Protein 5ZOO (pdb70)

GO terms:
  GO:0005634 nucleus (C, IDA)
  GO:0000122 negative regulation of transcription by RNA polymerase II (P, IDA)
  GO:0016604 nuclear body (C, IDA)
  GO:0008047 enzyme activator activity (F, IDA)
  GO:0016363 nuclear matrix (C, IDA)
  GO:0005634 nucleus (C, EXP)
  GO:0003714 transcription corepressor activity (F, IMP)
  GO:0045892 negative regulation of DNA-templated transcription (P, IMP)
  GO:0060766 negative regulation of androgen receptor signaling pathway (P, IMP)
  GO:0005515 protein binding (F, IPI)
  GO:0003714 transcription corepressor activity (F, TAS)
  GO:0005654 nucleoplasm (C, TAS)
  GO:0060633 negative regulation of transcription initiation by RNA polymerase II (P, TAS)
  GO:0000785 chromatin (C, IDA)
  GO:0003714 transcription corepressor activity (F, IDA)
  GO:0017053 transcription repressor complex (C, IDA)
  GO:0005634 nucleus (C, IC)
  GO:0010565 regulation of ketone metabolic process (P, IMP)
  GO:1902894 negative regulation of miRNA transcription (P, IMP)
  GO:0000122 negative regulation of transcription by RNA polymerase II (P, IMP)

Sequence (401 aa):
FTTGLVYDTLMLKHQCTCGSSSSHPEHAGRIQSIWSRLQETGLRGKCECIRGRKATLEELQTVHSEAHTLLYGTNPLSVFVRLPCGGVGVDSDTIWNEVHSAGAARLAVGCVVELVFKVATGELKNGFAVVRPPGHHAEESTPMGFCYFNSVAVAAKLLQQRLSVSKILIVDWDVHHGNGTQQAFYSDPSVLYMSLHRYDDGNFFPGSGAPDEVGTGPGVGFNVNMAFTGGLDPPMGDAEYLAAFRTVVMPIASEFAPDVVLVSSGFDAVEGHPTPLGGYNLSARCFGYLTKQLMGLAGGRIVLALEGGYDLTAICDASEACVSSALLGNELDPLPEKVLQQRPNANAVRSMEKVMEIHSKYWRCLQRTTSTAGRSLIEAQTCENEEAHIRGSITQGIPRSY

InterPro domains:
  IPR001005 SANT/Myb domain [PF00249] (431-471)
  IPR001005 SANT/Myb domain [PF00249] (614-657)
  IPR001005 SANT/Myb domain [PS50090] (613-657)
  IPR001005 SANT/Myb domain [SM00717] (428-476)
  IPR001005 SANT/Myb domain [SM00717] (611-659)
  IPR001005 SANT/Myb domain [cd00167] (614-657)
  IPR009057 Homedomain-like superfamily [SSF46689] (415-479)
  IPR009057 Homedomain-like superfamily [SSF46689] (612-662)
  IPR017884 SANT domain [PS51293] (427-478)
  IPR017884 SANT domain [PS51293] (610-661)
  IPR017930 Myb domain [PS51294] (614-661)
  IPR031557 N-CoR, GPS2-interacting domain [PF15784] (142-229)
  IPR051571 Nuclear receptor corepressor [PTHR13992] (5-818)

Organism: Homo sapiens (NCBI:txid9606)

Secondary structure (DSSP, 8-state):
--EEETTTTEEEE-/--EEEE--GGGGG---SS--GGG-SS-THHHHHHHHHHHHTTHHHHSEEE---PPPHHHHTTTS-HHHHHHHH-------EE-TTSSEESSSS-B--TTTHHHHHHHHHHHHHHHHHHHHTTS-SEEEE--SS--TT-BTTB-BTTBSS-HHHHHHHHHHHHH----EEEEE-SSS--HHHHHHHTT-TTEEEEEEEE-GGGTSTT----TT---SGGGTT-EEEEEE-S-SSSPPBHHHHHHHIIIIIHHHHHHH--SEEEEEE--TTBTTS-GGG---BB-HHHHHHHHHHHTTSGGG-EEEEE-----HHHHHHHHHHHHHHHTTPPPPPPPHHHHHPPPPHHHHHHHHHHHHHHTTT-GGGS-SS--TT--HHHHHHHHHHH-

Radius of gyration: 19.67 Å; Cα contacts (8 Å, |Δi|>4): 969; chains: 2; bounding box: 47×44×66 Å

B-factor: mean 32.63, std 17.46, range [14.96, 140.84]

Structure (mmCIF, N/CA/C/O backbone):
data_5ZOO
#
_entry.id   5ZOO
#
_cell.length_a   131.424
_cell.length_b   131.424
_cell.length_c   67.770
_cell.angle_alpha   90.00
_cell.angle_beta   90.00
_cell.angle_gamma   120.00
#
_symmetry.space_group_name_H-M   'P 31 2 1'
#
loop_
_entity.id
_entity.type
_entity.pdbx_description
1 polymer 'Histone deacetylase 4'
2 polymer 'SMRT corepressor SP1 fragment'
3 non-polymer 'POTASSIUM ION'
4 non-polymer 'ZINC ION'
5 water water
#
loop_
_atom_site.group_PDB
_atom_site.id
_atom_site.type_symbol
_atom_site.label_atom_id
_atom_site.label_alt_id
_atom_site.label_comp_id
_atom_site.label_asym_id
_atom_site.label_entity_id
_atom_site.label_seq_id
_atom_site.pdbx_PDB_ins_code
_atom_site.Cartn_x
_atom_site.Cartn_y
_atom_site.Cartn_z
_atom_site.occupancy
_atom_site.B_iso_or_equiv
_atom_site.auth_seq_id
_atom_site.auth_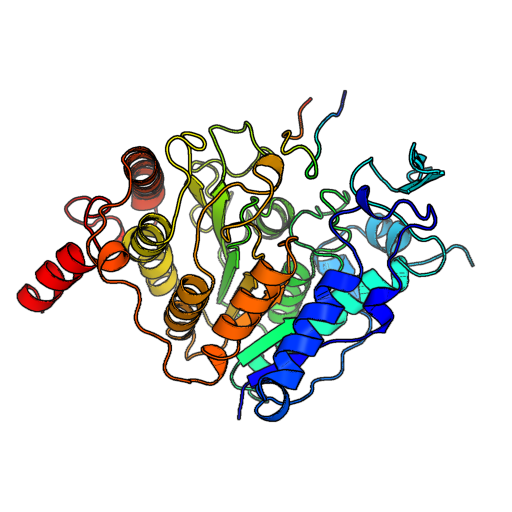comp_id
_atom_site.auth_asym_id
_atom_site.auth_atom_id
_atom_site.pdbx_PDB_model_num
ATOM 1 N N . PHE A 1 2 ? 71.476 -38.413 6.544 1.00 45.88 652 PHE G N 1
ATOM 2 C CA . PHE A 1 2 ? 70.291 -37.717 7.040 1.00 49.17 652 PHE G CA 1
ATOM 3 C C . PHE A 1 2 ? 70.575 -36.234 7.237 1.00 41.70 652 PHE G C 1
ATOM 4 O O . PHE A 1 2 ? 70.812 -35.755 8.349 1.00 43.54 652 PHE G O 1
ATOM 12 N N . THR A 1 3 ? 70.537 -35.505 6.135 1.00 28.99 653 THR G N 1
ATOM 13 C CA . THR A 1 3 ? 71.010 -34.138 6.148 1.00 30.93 653 THR G CA 1
ATOM 14 C C . THR A 1 3 ? 70.005 -33.247 5.449 1.00 23.92 653 THR G C 1
ATOM 15 O O . THR A 1 3 ? 68.864 -33.649 5.184 1.00 19.81 653 THR G O 1
ATOM 19 N N . THR A 1 4 ? 70.439 -32.033 5.156 1.00 19.22 654 THR G N 1
ATOM 20 C CA . THR A 1 4 ? 69.618 -31.045 4.491 1.00 16.21 654 THR G CA 1
ATOM 21 C C . THR A 1 4 ? 69.667 -31.276 2.984 1.00 18.60 654 THR G C 1
ATOM 22 O O . THR A 1 4 ? 70.737 -31.514 2.419 1.00 22.08 654 THR G O 1
ATOM 26 N N . GLY A 1 5 ? 68.509 -31.212 2.339 1.00 17.04 655 GLY G N 1
ATOM 27 C CA . GLY A 1 5 ? 68.427 -31.328 0.895 1.00 16.85 655 GLY G CA 1
ATOM 28 C C . GLY A 1 5 ? 68.209 -29.967 0.260 1.00 18.18 655 GLY G C 1
ATOM 29 O O . GLY A 1 5 ? 67.626 -29.074 0.864 1.00 19.23 655 GLY G O 1
ATOM 30 N N . LEU A 1 6 ? 68.705 -29.811 -0.964 1.00 17.42 656 LEU G N 1
ATOM 31 C CA . LEU A 1 6 ? 68.464 -28.623 -1.767 1.00 17.79 656 LEU G CA 1
ATOM 32 C C . LEU A 1 6 ? 67.932 -29.069 -3.117 1.00 17.21 656 LEU G C 1
ATOM 33 O O . LEU A 1 6 ? 68.448 -30.024 -3.703 1.00 19.36 656 LEU G O 1
ATOM 38 N N . VAL A 1 7 ? 66.916 -28.378 -3.617 1.00 19.32 657 VAL G N 1
ATOM 39 C CA . VAL A 1 7 ? 66.431 -28.625 -4.968 1.00 18.29 657 VAL G CA 1
ATOM 40 C C . VAL A 1 7 ? 66.487 -27.311 -5.736 1.00 19.36 657 VAL G C 1
ATOM 41 O O . VAL A 1 7 ? 66.256 -26.234 -5.175 1.00 19.85 657 VAL G O 1
ATOM 45 N N . TYR A 1 8 ? 66.857 -27.409 -7.009 1.00 18.96 658 TYR G N 1
ATOM 46 C CA . TYR A 1 8 ? 67.103 -26.287 -7.902 1.00 19.78 658 TYR G CA 1
ATOM 47 C C . TYR A 1 8 ? 67.152 -26.854 -9.312 1.00 18.78 658 TYR G C 1
ATOM 48 O O . TYR A 1 8 ? 67.508 -28.019 -9.502 1.00 22.30 658 TYR G O 1
ATOM 57 N N . ASP A 1 9 ? 66.790 -26.035 -10.296 1.00 18.92 659 ASP G N 1
ATOM 58 C CA . ASP A 1 9 ? 66.847 -26.495 -11.683 1.00 17.74 659 ASP G CA 1
ATOM 59 C C . ASP A 1 9 ? 66.956 -25.288 -12.601 1.00 19.30 659 ASP G C 1
ATOM 60 O O . ASP A 1 9 ? 66.134 -24.373 -12.515 1.00 20.69 659 ASP G O 1
ATOM 65 N N . THR A 1 10 ? 67.967 -25.278 -13.474 1.00 18.73 660 THR G N 1
ATOM 66 C CA . THR A 1 10 ? 68.145 -24.094 -14.308 1.00 23.79 660 THR G CA 1
ATOM 67 C C . THR A 1 10 ? 67.059 -23.947 -15.365 1.00 23.11 660 THR G C 1
ATOM 68 O O . THR A 1 10 ? 66.972 -22.882 -15.985 1.00 22.66 660 THR G O 1
ATOM 72 N N . LEU A 1 11 ? 66.226 -24.969 -15.585 1.00 19.51 661 LEU G N 1
ATOM 73 C CA . LEU A 1 11 ? 65.106 -24.775 -16.501 1.00 20.12 661 LEU G CA 1
ATOM 74 C C . LEU A 1 11 ? 64.091 -23.778 -15.947 1.00 22.95 661 LEU G C 1
ATOM 75 O O . LEU A 1 11 ? 63.304 -23.219 -16.718 1.00 21.70 661 LEU G O 1
ATOM 80 N N . MET A 1 12 ? 64.097 -23.533 -14.633 1.00 21.19 662 MET G N 1
ATOM 81 C CA . MET A 1 12 ? 63.262 -22.466 -14.087 1.00 19.01 662 MET G CA 1
ATOM 82 C C . MET A 1 12 ? 63.757 -21.081 -14.483 1.00 22.07 662 MET G C 1
ATOM 83 O O . MET A 1 12 ? 63.009 -20.105 -14.345 1.00 22.80 662 MET G O 1
ATOM 88 N N . LEU A 1 13 ? 64.991 -20.965 -14.982 1.00 18.99 663 LEU G N 1
ATOM 89 C CA . LEU A 1 13 ? 65.453 -19.673 -15.474 1.00 20.87 663 LEU G CA 1
ATOM 90 C C . LEU A 1 13 ? 64.749 -19.258 -16.760 1.00 25.14 663 LEU G C 1
ATOM 91 O O . LEU A 1 13 ? 64.794 -18.079 -17.121 1.00 26.92 663 LEU G O 1
ATOM 96 N N . LYS A 1 14 ? 64.109 -20.192 -17.464 1.00 24.66 664 LYS G N 1
ATOM 97 C CA . LYS A 1 14 ? 63.536 -19.871 -18.767 1.00 23.83 664 LYS G CA 1
ATOM 98 C C . LYS A 1 14 ? 62.173 -19.183 -18.677 1.00 25.61 664 LYS G C 1
ATOM 99 O O . LYS A 1 14 ? 61.698 -18.663 -19.693 1.00 25.09 664 LYS G O 1
ATOM 105 N N . HIS A 1 15 ? 61.540 -19.157 -17.502 1.00 27.83 665 HIS G N 1
ATOM 106 C CA . HIS A 1 15 ? 60.373 -18.304 -17.281 1.00 29.10 665 HIS G CA 1
ATOM 107 C C . HIS A 1 15 ? 60.838 -16.855 -17.287 1.00 26.07 665 HIS G C 1
ATOM 108 O O . HIS A 1 15 ? 61.295 -16.340 -16.263 1.00 25.07 665 HIS G O 1
ATOM 115 N N . GLN A 1 16 ? 60.759 -16.196 -18.438 1.00 27.63 666 GLN G N 1
ATOM 116 C CA . GLN A 1 16 ? 61.330 -14.864 -18.566 1.00 32.02 666 GLN G CA 1
ATOM 117 C C . GLN A 1 16 ? 60.590 -14.102 -19.651 1.00 27.64 666 GLN G C 1
ATOM 118 O O . GLN A 1 16 ? 60.243 -14.673 -20.689 1.00 27.81 666 GLN G O 1
ATOM 124 N N . CYS A 1 17 ? 60.355 -12.814 -19.409 1.00 23.30 667 CYS G N 1
ATOM 125 C CA . CYS A 1 17 ? 59.712 -11.994 -20.425 1.00 25.77 667 CYS G CA 1
ATOM 126 C C . CYS A 1 17 ? 60.628 -11.824 -21.630 1.00 29.00 667 CYS G C 1
ATOM 127 O O . CYS A 1 17 ? 61.856 -11.860 -21.522 1.00 35.57 667 CYS G O 1
ATOM 130 N N . THR A 1 18 ? 60.014 -11.650 -22.790 1.00 29.50 668 THR G N 1
ATOM 131 C CA . THR A 1 18 ? 60.747 -11.492 -24.038 1.00 32.05 668 THR G CA 1
ATOM 132 C C . THR A 1 18 ? 61.102 -10.046 -24.340 1.00 36.63 668 THR G C 1
ATOM 133 O O . THR A 1 18 ? 61.724 -9.782 -25.373 1.00 39.41 668 THR G O 1
ATOM 137 N N . CYS A 1 19 ? 60.736 -9.107 -23.461 1.00 29.54 669 CYS G N 1
ATOM 138 C CA . CYS A 1 19 ? 60.770 -7.694 -23.825 1.00 35.47 669 CYS G CA 1
ATOM 139 C C . CYS A 1 19 ? 62.180 -7.113 -23.845 1.00 41.63 669 CYS G C 1
ATOM 140 O O . CYS A 1 19 ? 62.425 -6.136 -24.560 1.00 45.63 669 CYS G O 1
ATOM 143 N N . GLY A 1 20 ? 63.105 -7.670 -23.068 1.00 46.07 670 GLY G N 1
ATOM 144 C CA . GLY A 1 20 ? 64.432 -7.093 -22.979 1.00 45.00 670 GLY G CA 1
ATOM 145 C C . GLY A 1 20 ? 64.535 -5.846 -22.132 1.00 52.15 670 GLY G C 1
ATOM 146 O O . GLY A 1 20 ? 65.512 -5.100 -22.265 1.00 56.66 670 GLY G O 1
ATOM 147 N N . SER A 1 21 ? 63.560 -5.591 -21.262 1.00 43.22 671 SER G N 1
ATOM 148 C CA . SER A 1 21 ? 63.545 -4.418 -20.385 1.00 40.08 671 SER G CA 1
ATOM 149 C C . SER A 1 21 ? 63.805 -4.909 -18.962 1.00 38.31 671 SER G C 1
ATOM 150 O O . SER A 1 21 ? 62.872 -5.157 -18.196 1.00 35.29 671 SER G O 1
ATOM 153 N N . SER A 1 22 ? 65.090 -5.026 -18.609 1.00 44.82 672 SER G N 1
ATOM 154 C CA . SER A 1 22 ? 65.477 -5.722 -17.381 1.00 50.88 672 SER G CA 1
ATOM 155 C C . SER A 1 22 ? 64.901 -5.057 -16.137 1.00 49.76 672 SER G C 1
ATOM 156 O O . SER A 1 22 ? 64.496 -5.743 -15.190 1.00 52.30 672 SER G O 1
ATOM 159 N N . SER A 1 23 ? 64.861 -3.725 -16.112 1.00 44.05 673 SER G N 1
ATOM 160 C CA . SER A 1 23 ? 64.408 -3.033 -14.912 1.00 40.82 673 SER G CA 1
ATOM 161 C C . SER A 1 23 ? 62.911 -3.177 -14.673 1.00 42.66 673 SER G C 1
ATOM 162 O O . SER A 1 23 ? 62.429 -2.748 -13.620 1.00 42.42 673 SER G O 1
ATOM 165 N N . SER A 1 24 ? 62.172 -3.778 -15.604 1.00 35.25 674 SER G N 1
ATOM 166 C CA . SER A 1 24 ? 60.717 -3.795 -15.524 1.00 35.82 674 SER G CA 1
ATOM 167 C C . SER A 1 24 ? 60.150 -4.995 -14.777 1.00 31.13 674 SER G C 1
ATOM 168 O O . SER A 1 24 ? 58.974 -4.962 -14.401 1.00 31.06 674 SER G O 1
ATOM 171 N N . HIS A 1 25 ? 60.934 -6.048 -14.557 1.00 25.44 675 HIS G N 1
ATOM 172 C CA . HIS A 1 25 ? 60.405 -7.304 -14.027 1.00 22.70 675 HIS G CA 1
ATOM 173 C C . HIS A 1 25 ? 61.214 -7.742 -12.817 1.00 27.05 675 HIS G C 1
ATOM 174 O O . HIS A 1 25 ? 62.269 -8.388 -12.974 1.00 27.23 675 HIS G O 1
ATOM 181 N N . PRO A 1 26 ? 60.760 -7.418 -11.604 1.00 23.57 676 PRO G N 1
ATOM 182 C CA . PRO A 1 26 ? 61.534 -7.770 -10.403 1.00 24.98 676 PRO G CA 1
ATOM 183 C C . PRO A 1 26 ? 61.680 -9.264 -10.188 1.00 25.15 676 PRO G C 1
ATOM 184 O O . PRO A 1 26 ? 62.693 -9.703 -9.627 1.00 26.08 676 PRO G O 1
ATOM 188 N N . GLU A 1 27 ? 60.689 -10.061 -10.593 1.00 22.34 677 GLU G N 1
ATOM 189 C CA . GLU A 1 27 ? 60.732 -11.511 -10.396 1.00 20.80 677 GLU G CA 1
ATOM 190 C C . GLU A 1 27 ? 61.438 -12.123 -11.605 1.00 24.29 677 GLU G C 1
ATOM 191 O O . GLU A 1 27 ? 60.818 -12.656 -12.528 1.00 25.96 677 GLU G O 1
ATOM 197 N N . HIS A 1 28 ? 62.765 -12.045 -11.595 1.00 21.39 678 HIS G N 1
ATOM 198 C CA . HIS A 1 28 ? 63.553 -12.417 -12.764 1.00 23.65 678 HIS G CA 1
ATOM 199 C C . HIS A 1 28 ? 64.467 -13.599 -12.453 1.00 24.72 678 HIS G C 1
ATOM 200 O O . HIS A 1 28 ? 64.680 -13.975 -11.294 1.00 22.78 678 HIS G O 1
ATOM 207 N N . ALA A 1 29 ? 65.014 -14.174 -13.531 1.00 21.57 679 ALA G N 1
ATOM 208 C CA . ALA A 1 29 ? 65.760 -15.429 -13.438 1.00 23.67 679 ALA G CA 1
ATOM 209 C C . ALA A 1 29 ? 66.970 -15.311 -12.522 1.00 23.04 679 ALA G C 1
ATOM 210 O O . ALA A 1 29 ? 67.323 -16.279 -11.839 1.00 23.96 679 ALA G O 1
ATOM 212 N N . GLY A 1 30 ? 67.621 -14.145 -12.501 1.00 23.00 680 GLY G N 1
ATOM 213 C CA . GLY A 1 30 ? 68.807 -13.966 -11.683 1.00 24.43 680 GLY G CA 1
ATOM 214 C C . GLY A 1 30 ? 68.572 -14.177 -10.202 1.00 25.54 680 GLY G C 1
ATOM 215 O O . GLY A 1 30 ? 69.537 -14.388 -9.458 1.00 23.81 680 GLY G O 1
ATOM 216 N N . ARG A 1 31 ? 67.311 -14.133 -9.757 1.00 23.19 681 ARG G N 1
ATOM 217 C CA . ARG A 1 31 ? 66.999 -14.375 -8.353 1.00 21.34 681 ARG G CA 1
ATOM 218 C C . ARG A 1 31 ? 67.485 -15.755 -7.912 1.00 25.17 681 ARG G C 1
ATOM 219 O O . ARG A 1 31 ? 68.239 -15.881 -6.943 1.00 23.40 681 ARG G O 1
ATOM 227 N N . ILE A 1 32 ? 67.055 -16.812 -8.604 1.00 20.39 682 ILE G N 1
ATOM 228 C CA . ILE A 1 32 ? 67.467 -18.133 -8.135 1.00 19.63 682 ILE G CA 1
ATOM 229 C C . ILE A 1 32 ? 68.882 -18.457 -8.582 1.00 21.30 682 ILE G C 1
ATOM 230 O O . ILE A 1 32 ? 69.577 -19.240 -7.923 1.00 21.51 682 ILE G O 1
ATOM 235 N N . GLN A 1 33 ? 69.334 -17.880 -9.696 1.00 21.01 683 GLN G N 1
ATOM 236 C CA . GLN A 1 33 ? 70.700 -18.123 -10.143 1.00 20.36 683 GLN G CA 1
ATOM 237 C C . GLN A 1 33 ? 71.708 -17.583 -9.134 1.00 22.67 683 GLN G C 1
ATOM 238 O O . GLN A 1 33 ? 72.708 -18.243 -8.828 1.00 22.54 683 GLN G O 1
ATOM 244 N N . SER A 1 34 ? 71.459 -16.383 -8.603 1.00 22.57 684 SER G N 1
ATOM 245 C CA . SER A 1 34 ? 72.386 -15.807 -7.631 1.00 24.30 684 SER G CA 1
ATOM 246 C C . SER A 1 34 ? 72.335 -16.551 -6.299 1.00 19.72 684 SER G C 1
ATOM 247 O O . SER A 1 34 ? 73.377 -16.759 -5.665 1.00 22.47 684 SER G O 1
ATOM 250 N N . ILE A 1 35 ? 71.140 -16.946 -5.848 1.00 17.57 685 ILE G N 1
ATOM 251 C CA . ILE A 1 35 ? 71.046 -17.741 -4.623 1.00 18.04 685 ILE G CA 1
ATOM 252 C C . ILE A 1 35 ? 71.837 -19.032 -4.775 1.00 23.75 685 ILE G C 1
ATOM 253 O O . ILE A 1 35 ? 72.607 -19.420 -3.888 1.00 20.27 685 ILE G O 1
ATOM 258 N N . TRP A 1 36 ? 71.662 -19.719 -5.907 1.00 18.71 686 TRP G N 1
ATOM 259 C CA . TRP A 1 36 ? 72.372 -20.979 -6.096 1.00 21.33 686 TRP G CA 1
ATOM 260 C C . TRP A 1 36 ? 73.878 -20.759 -6.071 1.00 22.36 686 TRP G C 1
ATOM 261 O O . TRP A 1 36 ? 74.612 -21.528 -5.436 1.00 21.80 686 TRP G O 1
ATOM 272 N N . SER A 1 37 ? 74.353 -19.693 -6.726 1.00 21.60 687 SER G N 1
ATOM 273 C CA . SER A 1 37 ? 75.779 -19.377 -6.708 1.00 22.23 687 SER G CA 1
ATOM 274 C C . SER A 1 37 ? 76.274 -19.080 -5.297 1.00 22.70 687 SER G C 1
ATOM 275 O O . SER A 1 37 ? 77.400 -19.450 -4.938 1.00 21.33 687 SER G O 1
ATOM 278 N N . ARG A 1 38 ? 75.469 -18.381 -4.494 1.00 23.63 688 ARG G N 1
ATOM 279 C CA . ARG A 1 38 ? 75.879 -18.102 -3.119 1.00 23.44 688 ARG G CA 1
ATOM 280 C C . ARG A 1 38 ? 76.008 -19.393 -2.318 1.00 22.50 688 ARG G C 1
ATOM 281 O O . ARG A 1 38 ? 76.994 -19.594 -1.600 1.00 22.39 688 ARG G O 1
ATOM 289 N N . LEU A 1 39 ? 75.021 -20.284 -2.435 1.00 18.40 689 LEU G N 1
ATOM 290 C CA . LEU A 1 39 ? 75.091 -21.555 -1.720 1.00 22.40 689 LEU G CA 1
ATOM 291 C C . LEU A 1 39 ? 76.303 -22.364 -2.159 1.00 23.77 689 LEU G C 1
ATOM 292 O O . LEU A 1 39 ? 76.936 -23.044 -1.342 1.00 19.36 689 LEU G O 1
ATOM 297 N N . GLN A 1 40 ? 76.652 -22.289 -3.443 1.00 22.37 690 GLN G N 1
ATOM 298 C CA . GLN A 1 40 ? 77.806 -23.030 -3.946 1.00 21.84 690 GLN G CA 1
ATOM 299 C C . GLN A 1 40 ? 79.114 -22.450 -3.419 1.00 23.61 690 GLN G C 1
ATOM 300 O O . GLN A 1 40 ? 79.956 -23.179 -2.881 1.00 23.33 690 GLN G O 1
ATOM 306 N N . GLU A 1 41 ? 79.306 -21.139 -3.569 1.00 23.71 691 GLU G N 1
ATOM 307 C CA . GLU A 1 41 ? 80.599 -20.549 -3.245 1.00 27.14 691 GLU G CA 1
ATOM 308 C C . GLU A 1 41 ? 80.866 -20.504 -1.743 1.00 28.00 691 GLU G C 1
ATOM 309 O O . GLU A 1 41 ? 82.035 -20.484 -1.343 1.00 26.43 691 GLU G O 1
ATOM 315 N N . THR A 1 42 ? 79.823 -20.494 -0.909 1.00 26.50 692 THR G N 1
ATOM 316 C CA . THR A 1 42 ? 80.004 -20.545 0.539 1.00 27.14 692 THR G CA 1
ATOM 317 C C . THR A 1 42 ? 80.302 -21.946 1.055 1.00 30.32 692 THR G C 1
ATOM 318 O O . THR A 1 42 ? 80.577 -22.102 2.251 1.00 26.64 692 THR G O 1
ATOM 322 N N . GLY A 1 43 ? 80.240 -22.964 0.198 1.00 25.09 693 GLY G N 1
ATOM 323 C CA . GLY A 1 43 ? 80.399 -24.335 0.634 1.00 22.75 693 GLY G CA 1
ATOM 324 C C . GLY A 1 43 ? 79.146 -24.983 1.183 1.00 22.19 693 GLY G C 1
ATOM 325 O O . GLY A 1 43 ? 79.180 -26.178 1.509 1.00 22.83 693 GLY G O 1
ATOM 326 N N . LEU A 1 44 ? 78.034 -24.246 1.284 1.00 20.42 694 LEU G N 1
ATOM 327 C CA . LEU A 1 44 ? 76.819 -24.825 1.852 1.00 18.79 694 LEU G CA 1
ATOM 328 C C . LEU A 1 44 ? 76.229 -25.905 0.950 1.00 24.04 694 LEU G C 1
ATOM 329 O O . LEU A 1 44 ? 75.717 -26.917 1.446 1.00 20.36 694 LEU G O 1
ATOM 334 N N . ARG A 1 45 ? 76.275 -25.707 -0.373 1.00 22.26 695 ARG G N 1
ATOM 335 C CA . ARG A 1 45 ? 75.743 -26.724 -1.280 1.00 21.71 695 ARG G CA 1
ATOM 336 C C . ARG A 1 45 ? 76.444 -28.059 -1.057 1.00 20.41 695 ARG G C 1
ATOM 337 O O . ARG A 1 45 ? 75.798 -29.113 -1.033 1.00 22.55 695 ARG G O 1
ATOM 345 N N . GLY A 1 46 ? 77.767 -28.028 -0.885 1.00 19.31 696 GLY G N 1
ATOM 346 C CA . GLY A 1 46 ? 78.530 -29.248 -0.683 1.00 22.53 696 GLY G CA 1
ATOM 347 C C . GLY A 1 46 ? 78.197 -29.972 0.608 1.00 26.98 696 GLY G C 1
ATOM 348 O O . GLY A 1 46 ? 78.485 -31.166 0.732 1.00 27.60 696 GLY G O 1
ATOM 349 N N . LYS A 1 47 ? 77.591 -29.280 1.570 1.00 22.66 697 LYS G N 1
ATOM 350 C CA . LYS A 1 47 ? 77.163 -29.912 2.812 1.00 25.13 697 LYS G CA 1
ATOM 351 C C . LYS A 1 47 ? 75.776 -30.524 2.710 1.00 27.05 697 LYS G C 1
ATOM 352 O O . LYS A 1 47 ? 75.372 -31.267 3.613 1.00 22.83 697 LYS G O 1
ATOM 358 N N . CYS A 1 48 ? 75.050 -30.240 1.633 1.00 23.93 698 CYS G N 1
ATOM 359 C CA . CYS A 1 48 ? 73.668 -30.651 1.456 1.00 23.03 698 CYS G CA 1
ATOM 360 C C . CYS A 1 48 ? 73.560 -31.769 0.430 1.00 23.63 698 CYS G C 1
ATOM 361 O O . CYS A 1 48 ? 74.464 -31.994 -0.377 1.00 26.48 698 CYS G O 1
ATOM 364 N N . GLU A 1 49 ? 72.418 -32.447 0.459 1.00 19.52 699 GLU G N 1
ATOM 365 C CA . GLU A 1 49 ? 72.079 -33.411 -0.575 1.00 20.71 699 GLU G CA 1
ATOM 366 C C . GLU A 1 49 ? 71.484 -32.693 -1.784 1.00 22.94 699 GLU G C 1
ATOM 367 O O . GLU A 1 49 ? 70.645 -31.798 -1.647 1.00 25.86 699 GLU G O 1
ATOM 373 N N . CYS A 1 50 ? 71.940 -33.086 -2.969 1.00 20.48 700 CYS G N 1
ATOM 374 C CA . CYS A 1 50 ? 71.470 -32.530 -4.236 1.00 21.54 700 CYS G CA 1
ATOM 375 C C . CYS A 1 50 ? 70.220 -33.297 -4.673 1.00 23.72 700 CYS G C 1
ATOM 376 O O . CYS A 1 50 ? 70.301 -34.478 -5.026 1.00 25.45 700 CYS G O 1
ATOM 379 N N . ILE A 1 51 ? 69.063 -32.636 -4.638 1.00 24.76 701 ILE G N 1
ATOM 380 C CA . ILE A 1 51 ? 67.777 -33.267 -4.943 1.00 22.16 701 ILE G CA 1
ATOM 381 C C . ILE A 1 51 ? 67.336 -32.835 -6.337 1.00 19.60 701 ILE G C 1
ATOM 382 O O . ILE A 1 51 ? 67.288 -31.636 -6.637 1.00 23.95 701 ILE G O 1
ATOM 387 N N . ARG A 1 52 ? 67.011 -33.799 -7.191 1.00 22.40 702 ARG G N 1
ATOM 388 C CA . ARG A 1 52 ? 66.579 -33.483 -8.550 1.00 20.98 702 ARG G CA 1
ATOM 389 C C . ARG A 1 52 ? 65.073 -33.249 -8.576 1.00 20.79 702 ARG G C 1
ATOM 390 O O . ARG A 1 52 ? 64.303 -34.044 -8.027 1.00 24.16 702 ARG G O 1
ATOM 398 N N . GLY A 1 53 ? 64.658 -32.157 -9.213 1.00 24.77 703 GLY G N 1
ATOM 399 C CA . GLY A 1 53 ? 63.253 -31.840 -9.350 1.00 26.45 703 GLY G CA 1
ATOM 400 C C . GLY A 1 53 ? 62.612 -32.530 -10.542 1.00 26.38 703 GLY G C 1
ATOM 401 O O . GLY A 1 53 ? 63.202 -33.374 -11.215 1.00 26.22 703 GLY G O 1
ATOM 402 N N . ARG A 1 54 ? 61.357 -32.165 -10.781 1.00 21.03 704 ARG G N 1
ATOM 403 C CA . ARG A 1 54 ? 60.563 -32.699 -11.882 1.00 25.94 704 ARG G CA 1
ATOM 404 C C . ARG A 1 54 ? 59.370 -31.777 -12.060 1.00 23.79 704 ARG G C 1
ATOM 405 O O . ARG A 1 54 ? 59.076 -30.947 -11.202 1.00 22.56 704 ARG G O 1
ATOM 413 N N . LYS A 1 55 ? 58.679 -31.933 -13.183 1.00 21.10 705 LYS G N 1
ATOM 414 C CA . LYS A 1 55 ? 57.448 -31.189 -13.396 1.00 22.07 705 LYS G CA 1
ATOM 415 C C . LYS A 1 55 ? 56.308 -31.840 -12.633 1.00 24.77 705 LYS G C 1
ATOM 416 O O . LYS A 1 55 ? 56.173 -33.066 -12.620 1.00 23.93 705 LYS G O 1
ATOM 422 N N . ALA A 1 56 ? 55.491 -31.013 -11.989 1.00 21.18 706 ALA G N 1
ATOM 423 C CA . ALA A 1 56 ? 54.243 -31.505 -11.420 1.00 25.21 706 ALA G CA 1
ATOM 424 C C . ALA A 1 56 ? 53.301 -31.971 -12.527 1.00 25.92 706 ALA G C 1
ATOM 425 O O . ALA A 1 56 ? 53.274 -31.412 -13.628 1.00 25.71 706 ALA G O 1
ATOM 427 N N . THR A 1 57 ? 52.526 -33.012 -12.233 1.00 21.40 707 THR G N 1
ATOM 428 C CA . THR A 1 57 ? 51.495 -33.440 -13.164 1.00 22.89 707 THR G CA 1
ATOM 429 C C . THR A 1 57 ? 50.287 -32.514 -13.076 1.00 22.25 707 THR G C 1
ATOM 430 O O . THR A 1 57 ? 50.103 -31.779 -12.101 1.00 23.85 707 THR G O 1
ATOM 434 N N . LEU A 1 58 ? 49.446 -32.566 -14.112 1.00 22.82 708 LEU G N 1
ATOM 435 C CA . LEU A 1 58 ? 48.208 -31.792 -14.086 1.00 24.43 708 LEU G CA 1
ATOM 436 C C . LEU A 1 58 ? 47.309 -32.233 -12.934 1.00 26.90 708 LEU G C 1
ATOM 437 O O . LEU A 1 58 ? 46.646 -31.403 -12.300 1.00 28.49 708 LEU G O 1
ATOM 442 N N . GLU A 1 59 ? 47.287 -33.535 -12.638 1.00 24.16 709 GLU G N 1
ATOM 443 C CA . GLU A 1 59 ? 46.479 -34.030 -11.529 1.00 27.72 709 GLU G CA 1
ATOM 444 C C . GLU A 1 59 ? 46.988 -33.500 -10.193 1.00 24.94 709 GLU G C 1
ATOM 445 O O . GLU A 1 59 ? 46.193 -33.191 -9.298 1.00 24.91 709 GLU G O 1
ATOM 451 N N . GLU A 1 60 ? 48.313 -33.400 -10.032 1.00 23.39 710 GLU G N 1
ATOM 452 C CA . GLU A 1 60 ? 48.857 -32.841 -8.796 1.00 23.23 710 GLU G CA 1
ATOM 453 C C . GLU A 1 60 ? 48.472 -31.374 -8.647 1.00 26.04 710 GLU G C 1
ATOM 454 O O . GLU A 1 60 ? 48.117 -30.924 -7.549 1.00 21.48 710 GLU G O 1
ATOM 460 N N . LEU A 1 61 ? 48.530 -30.614 -9.745 1.00 23.94 711 LEU G N 1
ATOM 461 C CA . LEU A 1 61 ? 48.142 -29.208 -9.700 1.00 22.63 711 LEU G CA 1
ATOM 462 C C . LEU A 1 61 ? 46.666 -29.046 -9.358 1.00 24.94 711 LEU G C 1
ATOM 463 O O . LEU A 1 61 ? 46.279 -28.064 -8.709 1.00 23.45 711 LEU G O 1
ATOM 468 N N . GLN A 1 62 ? 45.833 -29.996 -9.775 1.00 22.04 712 GLN G N 1
ATOM 469 C CA . GLN A 1 62 ? 44.396 -29.907 -9.556 1.00 23.67 712 GLN G CA 1
ATOM 470 C C . GLN A 1 62 ? 43.990 -30.230 -8.122 1.00 24.51 712 GLN G C 1
ATOM 471 O O . GLN A 1 62 ? 42.797 -30.152 -7.806 1.00 26.46 712 GLN G O 1
ATOM 477 N N . THR A 1 63 ? 44.938 -30.574 -7.242 1.00 23.53 713 THR G N 1
ATOM 478 C CA . THR A 1 63 ? 44.599 -30.617 -5.824 1.00 26.91 713 THR G CA 1
ATOM 479 C C . THR A 1 63 ? 44.304 -29.225 -5.278 1.00 26.61 713 THR G C 1
ATOM 480 O O . THR A 1 63 ? 43.617 -29.104 -4.259 1.00 25.46 713 THR G O 1
ATOM 484 N N . VAL A 1 64 ? 44.795 -28.175 -5.941 1.00 23.08 714 VAL G N 1
ATOM 485 C CA . VAL A 1 64 ? 44.599 -26.800 -5.503 1.00 25.22 714 VAL G CA 1
ATOM 486 C C . VAL A 1 64 ? 43.834 -25.976 -6.533 1.00 27.83 714 VAL G C 1
ATOM 487 O O . VAL A 1 64 ? 42.974 -25.165 -6.170 1.00 25.11 714 VAL G O 1
ATOM 491 N N . HIS A 1 65 ? 44.129 -26.160 -7.817 1.00 22.92 715 HIS G N 1
ATOM 492 C CA . HIS A 1 65 ? 43.620 -25.295 -8.867 1.00 22.62 715 HIS G CA 1
ATOM 493 C C . HIS A 1 65 ? 42.581 -26.007 -9.726 1.00 30.41 715 HIS G C 1
ATOM 494 O O . HIS A 1 65 ? 42.534 -27.238 -9.800 1.00 27.48 715 HIS G O 1
ATOM 501 N N . SER A 1 66 ? 41.736 -25.204 -10.377 1.00 26.69 716 SER G N 1
ATOM 502 C CA . SER A 1 66 ? 40.718 -25.757 -11.257 1.00 30.90 716 SER G CA 1
ATOM 503 C C . SER A 1 66 ? 41.374 -26.414 -12.464 1.00 27.98 716 SER G C 1
ATOM 504 O O . SER A 1 66 ? 42.491 -26.067 -12.854 1.00 26.80 716 SER G O 1
ATOM 507 N N . GLU A 1 67 ? 40.672 -27.385 -13.051 1.00 32.24 717 GLU G N 1
ATOM 508 C CA . GLU A 1 67 ? 41.191 -28.036 -14.249 1.00 27.20 717 GLU G CA 1
ATOM 509 C C . GLU A 1 67 ? 41.502 -27.009 -15.330 1.00 25.84 717 GLU G C 1
ATOM 510 O O . GLU A 1 67 ? 42.573 -27.044 -15.946 1.00 29.24 717 GLU G O 1
ATOM 516 N N . ALA A 1 68 ? 40.574 -26.074 -15.563 1.00 28.40 718 ALA G N 1
ATOM 517 C CA . ALA A 1 68 ? 40.777 -25.061 -16.594 1.00 34.16 718 ALA G CA 1
ATOM 518 C C . ALA A 1 68 ? 42.021 -24.226 -16.314 1.00 33.74 718 ALA G C 1
ATOM 519 O O . ALA A 1 68 ? 42.792 -23.917 -17.232 1.00 26.93 718 ALA G O 1
ATOM 521 N N . HIS A 1 69 ? 42.235 -23.855 -15.050 1.00 26.96 719 HIS G N 1
ATOM 522 C CA . HIS A 1 69 ? 43.431 -23.099 -14.689 1.00 28.15 719 HIS G CA 1
ATOM 523 C C . HIS A 1 69 ? 44.696 -23.893 -14.998 1.00 25.01 719 HIS G C 1
ATOM 524 O O . HIS A 1 69 ? 45.668 -23.342 -15.527 1.00 25.32 719 HIS G O 1
ATOM 531 N N . THR A 1 70 ? 44.700 -25.193 -14.684 1.00 23.12 720 THR G N 1
ATOM 532 C CA . THR A 1 70 ? 45.893 -26.000 -14.925 1.00 23.74 720 THR G CA 1
ATOM 533 C C . THR A 1 70 ? 46.142 -26.194 -16.416 1.00 25.40 720 THR G C 1
ATOM 534 O O . THR A 1 70 ? 47.299 -26.307 -16.835 1.00 28.74 720 THR G O 1
ATOM 538 N N . LEU A 1 71 ? 45.081 -26.235 -17.226 1.00 26.20 721 LEU G N 1
ATOM 539 C CA . LEU A 1 71 ? 45.262 -26.338 -18.674 1.00 29.19 721 LEU G CA 1
ATOM 540 C C . LEU A 1 71 ? 45.773 -25.028 -19.258 1.00 33.63 721 LEU G C 1
ATOM 541 O O . LEU A 1 71 ? 46.648 -25.032 -20.134 1.00 31.25 721 LEU G O 1
ATOM 546 N N . LEU A 1 72 ? 45.241 -23.898 -18.782 1.00 31.19 722 LEU G N 1
ATOM 547 C CA . LEU A 1 72 ? 45.641 -22.598 -19.316 1.00 33.24 722 LEU G CA 1
ATOM 548 C C . LEU A 1 72 ? 47.113 -22.314 -19.054 1.00 29.37 722 LEU G C 1
ATOM 549 O O . LEU A 1 72 ? 47.819 -21.803 -19.928 1.00 29.61 722 LEU G O 1
ATOM 554 N N . TYR A 1 73 ? 47.590 -22.616 -17.850 1.00 26.13 723 TYR G N 1
ATOM 555 C CA . TYR A 1 73 ? 48.935 -22.237 -17.448 1.00 27.42 723 TYR G CA 1
ATOM 556 C C . TYR A 1 73 ? 49.886 -23.420 -17.335 1.00 26.55 723 TYR G C 1
ATOM 557 O O . TYR A 1 73 ? 51.072 -23.218 -17.053 1.00 28.65 723 TYR G O 1
ATOM 566 N N . GLY A 1 74 ? 49.417 -24.640 -17.586 1.00 26.13 724 GLY G N 1
ATOM 567 C CA . GLY A 1 74 ? 50.275 -25.801 -17.458 1.00 22.04 724 GLY G CA 1
ATOM 568 C C . GLY A 1 74 ? 50.488 -26.550 -18.756 1.00 22.96 724 GLY G C 1
ATOM 569 O O . GLY A 1 74 ? 51.202 -27.558 -18.787 1.00 27.63 724 GLY G O 1
ATOM 570 N N . THR A 1 75 ? 49.860 -26.076 -19.834 1.00 25.23 725 THR G N 1
ATOM 571 C CA . THR A 1 75 ? 50.024 -26.658 -21.160 1.00 28.67 725 THR G CA 1
ATOM 572 C C . THR A 1 75 ? 50.131 -25.527 -22.171 1.00 34.01 725 THR G C 1
ATOM 573 O O . THR A 1 75 ? 49.683 -24.403 -21.926 1.00 38.29 725 THR G O 1
ATOM 577 N N . ASN A 1 76 ? 50.729 -25.833 -23.311 1.00 37.57 726 ASN G N 1
ATOM 578 C CA . ASN A 1 76 ? 50.802 -24.899 -24.421 1.00 40.07 726 ASN G CA 1
ATOM 579 C C . ASN A 1 76 ? 49.915 -25.371 -25.566 1.00 46.50 726 ASN G C 1
ATOM 580 O O . ASN A 1 76 ? 49.581 -26.557 -25.657 1.00 47.41 726 ASN G O 1
ATOM 585 N N . PRO A 1 77 ? 4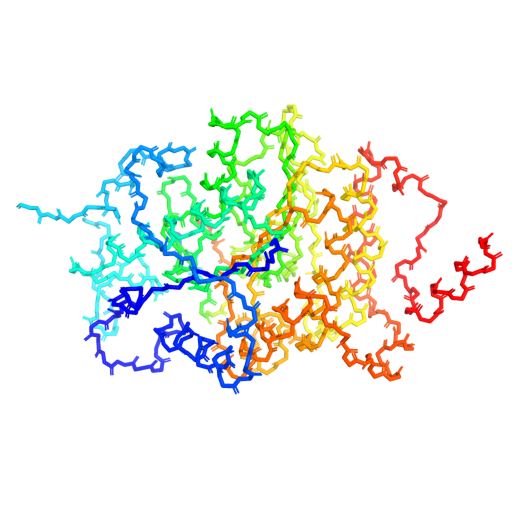9.487 -24.465 -26.443 1.00 57.62 727 PRO G N 1
ATOM 586 C CA . PRO A 1 77 ? 48.779 -24.900 -27.655 1.00 68.64 727 PRO G CA 1
ATOM 587 C C . PRO A 1 77 ? 49.650 -25.839 -28.479 1.00 74.51 727 PRO G C 1
ATOM 588 O O . PRO A 1 77 ? 50.793 -25.521 -28.816 1.00 73.40 727 PRO G O 1
ATOM 592 N N . LEU A 1 78 ? 49.104 -27.011 -28.785 1.00 83.46 728 LEU G N 1
ATOM 593 C CA . LEU A 1 78 ? 49.853 -28.046 -29.488 1.00 92.12 728 LEU G CA 1
ATOM 594 C C . LEU A 1 78 ? 49.234 -28.338 -30.849 1.00 103.19 728 LEU G C 1
ATOM 595 O O . LEU A 1 78 ? 48.832 -27.421 -31.566 1.00 110.01 728 LEU G O 1
ATOM 600 N N . SER A 1 94 ? 41.031 -13.787 -24.896 1.00 81.46 744 SER G N 1
ATOM 601 C CA . SER A 1 94 ? 42.136 -14.527 -24.298 1.00 79.07 744 SER G CA 1
ATOM 602 C C . SER A 1 94 ? 42.543 -13.924 -22.960 1.00 77.83 744 SER G C 1
ATOM 603 O O . SER A 1 94 ? 42.363 -12.728 -22.724 1.00 81.45 744 SER G O 1
ATOM 606 N N . VAL A 1 95 ? 43.095 -14.765 -22.081 1.00 70.34 745 VAL G N 1
ATOM 607 C CA . VAL A 1 95 ? 43.568 -14.292 -20.782 1.00 59.62 745 VAL G CA 1
ATOM 608 C C . VAL A 1 95 ? 44.941 -13.646 -20.861 1.00 53.11 745 VAL G C 1
ATOM 609 O O . VAL A 1 95 ? 45.349 -12.962 -19.913 1.00 58.85 745 VAL G O 1
ATOM 613 N N . PHE A 1 96 ? 45.662 -13.837 -21.961 1.00 43.22 746 PHE G N 1
ATOM 614 C CA . PHE A 1 96 ? 46.998 -13.284 -22.136 1.00 42.15 746 PHE G CA 1
ATOM 615 C C . PHE A 1 96 ? 46.910 -11.980 -22.913 1.00 46.86 746 PHE G C 1
ATOM 616 O O . PHE A 1 96 ? 46.341 -11.945 -24.008 1.00 46.07 746 PHE G O 1
ATOM 624 N N . VAL A 1 97 ? 47.477 -10.917 -22.352 1.00 44.88 747 VAL G N 1
ATOM 625 C CA . VAL A 1 97 ? 47.400 -9.590 -22.949 1.00 45.03 747 VAL G CA 1
ATOM 626 C C . VAL A 1 97 ? 48.794 -9.132 -23.354 1.00 39.82 747 VAL G C 1
ATOM 627 O O . VAL A 1 97 ? 49.804 -9.558 -22.782 1.00 36.28 747 VAL G O 1
ATOM 631 N N . ARG A 1 98 ? 48.841 -8.259 -24.359 1.00 37.96 748 ARG G N 1
ATOM 632 C CA . ARG A 1 98 ? 50.083 -7.588 -24.724 1.00 37.86 748 ARG G CA 1
ATOM 633 C C . ARG A 1 98 ? 50.408 -6.534 -23.671 1.00 35.96 748 ARG G C 1
ATOM 634 O O . ARG A 1 98 ? 49.595 -5.643 -23.406 1.00 37.22 748 ARG G O 1
ATOM 642 N N . LEU A 1 99 ? 51.578 -6.644 -23.064 1.00 31.83 749 LEU G N 1
ATOM 643 C CA . LEU A 1 99 ? 51.964 -5.737 -21.994 1.00 26.58 749 LEU G CA 1
ATOM 644 C C . LEU A 1 99 ? 52.640 -4.496 -22.557 1.00 27.49 749 LEU G C 1
ATOM 645 O O . LEU A 1 99 ? 53.195 -4.523 -23.662 1.00 28.07 749 LEU G O 1
ATOM 650 N N . PRO A 1 100 ? 52.614 -3.384 -21.814 1.00 34.03 750 PRO G N 1
ATOM 651 C CA . PRO A 1 100 ? 53.324 -2.181 -22.280 1.00 36.15 750 PRO G CA 1
ATOM 652 C C . PRO A 1 100 ? 54.812 -2.400 -22.486 1.00 28.35 750 PRO G C 1
ATOM 653 O O . PRO A 1 100 ? 55.425 -1.692 -23.290 1.00 29.25 750 PRO G O 1
ATOM 657 N N . CYS A 1 101 ? 55.420 -3.367 -21.796 1.00 27.23 751 CYS G N 1
ATOM 658 C CA . CYS A 1 101 ? 56.827 -3.652 -22.051 1.00 32.44 751 CYS G CA 1
ATOM 659 C C . CYS A 1 101 ? 57.054 -4.268 -23.422 1.00 33.67 751 CYS G C 1
ATOM 660 O O . CYS A 1 101 ? 58.194 -4.281 -23.898 1.00 30.74 751 CYS G O 1
ATOM 663 N N . GLY A 1 102 ? 56.002 -4.764 -24.071 1.00 30.05 752 GLY G N 1
ATOM 664 C CA . GLY A 1 102 ? 56.116 -5.462 -25.336 1.00 31.49 752 GLY G CA 1
ATOM 665 C C . GLY A 1 102 ? 55.956 -6.967 -25.225 1.00 30.03 752 GLY G C 1
ATOM 666 O O . GLY A 1 102 ? 55.745 -7.633 -26.247 1.00 31.51 752 GLY G O 1
ATOM 667 N N . GLY A 1 103 ? 56.050 -7.520 -24.022 1.00 27.14 753 GLY G N 1
ATOM 668 C CA . GLY A 1 103 ? 55.831 -8.934 -23.815 1.00 31.21 753 GLY G CA 1
ATOM 669 C C . GLY A 1 103 ? 54.359 -9.269 -23.653 1.00 27.51 753 GLY G C 1
ATOM 670 O O . GLY A 1 103 ? 53.462 -8.469 -23.924 1.00 31.53 753 GLY G O 1
ATOM 671 N N . VAL A 1 104 ? 54.120 -10.497 -23.204 1.00 30.61 754 VAL G N 1
ATOM 672 C CA . VAL A 1 104 ? 52.787 -11.024 -22.947 1.00 29.83 754 VAL G CA 1
ATOM 673 C C . VAL A 1 104 ? 52.686 -11.347 -21.462 1.00 28.39 754 VAL G C 1
ATOM 674 O O . VAL A 1 104 ? 53.669 -11.751 -20.834 1.00 29.71 754 VAL G O 1
ATOM 678 N N . GLY A 1 105 ? 51.501 -11.145 -20.889 1.00 29.65 755 GLY G N 1
ATOM 679 C CA . GLY A 1 105 ? 51.300 -11.524 -19.503 1.00 32.69 755 GLY G CA 1
ATOM 680 C C . GLY A 1 105 ? 49.833 -11.698 -19.179 1.00 31.58 755 GLY G C 1
ATOM 681 O O . GLY A 1 105 ? 48.962 -11.519 -20.030 1.00 33.74 755 GLY G O 1
ATOM 682 N N . VAL A 1 106 ? 49.565 -12.065 -17.923 1.00 32.87 756 VAL G N 1
ATOM 683 C CA . VAL A 1 106 ? 48.188 -12.143 -17.445 1.00 33.51 756 VAL G CA 1
ATOM 684 C C . VAL A 1 106 ? 47.776 -10.884 -16.687 1.00 40.61 756 VAL G C 1
ATOM 685 O O . VAL A 1 106 ? 46.571 -10.599 -16.592 1.00 43.58 756 VAL G O 1
ATOM 689 N N . ASP A 1 107 ? 48.732 -10.132 -16.146 1.00 40.97 757 ASP G N 1
ATOM 690 C CA . ASP A 1 107 ? 48.510 -8.763 -15.705 1.00 41.63 757 ASP G CA 1
ATOM 691 C C . ASP A 1 107 ? 49.838 -8.022 -15.827 1.00 38.68 757 ASP G C 1
ATOM 692 O O . ASP A 1 107 ? 50.825 -8.564 -16.333 1.00 31.14 757 ASP G O 1
ATOM 697 N N . SER A 1 108 ? 49.864 -6.774 -15.356 1.00 40.57 758 SER G N 1
ATOM 698 C CA . SER A 1 108 ? 51.076 -5.972 -15.495 1.00 45.02 758 SER G CA 1
ATOM 699 C C . SER A 1 108 ? 52.241 -6.559 -14.703 1.00 43.59 758 SER G C 1
ATOM 700 O O . SER A 1 108 ? 53.404 -6.343 -15.064 1.00 47.24 758 SER G O 1
ATOM 703 N N . ASP A 1 109 ? 51.956 -7.317 -13.639 1.00 36.01 759 ASP G N 1
ATOM 704 C CA . ASP A 1 109 ? 53.021 -7.912 -12.833 1.00 35.90 759 ASP G CA 1
ATOM 705 C C . ASP A 1 109 ? 53.534 -9.218 -13.429 1.00 36.89 759 ASP G C 1
ATOM 706 O O . ASP A 1 109 ? 54.736 -9.510 -13.366 1.00 30.38 759 ASP G O 1
ATOM 711 N N . THR A 1 110 ? 52.633 -10.026 -13.974 1.00 28.12 760 THR G N 1
ATOM 712 C CA . THR A 1 110 ? 52.845 -11.462 -14.118 1.00 29.46 760 THR G CA 1
ATOM 713 C C . THR A 1 110 ? 53.007 -11.801 -15.597 1.00 30.57 760 THR G C 1
ATOM 714 O O . THR A 1 110 ? 52.027 -11.865 -16.342 1.00 27.88 760 THR G O 1
ATOM 718 N N . ILE A 1 111 ? 54.251 -12.028 -16.012 1.00 27.20 761 ILE G N 1
ATOM 719 C CA . ILE A 1 111 ? 54.546 -12.244 -17.422 1.00 27.25 761 ILE G CA 1
ATOM 720 C C . ILE A 1 111 ? 54.231 -13.685 -17.808 1.00 24.48 761 ILE G C 1
ATOM 721 O O . ILE A 1 111 ? 54.111 -14.577 -16.967 1.00 25.05 761 ILE G O 1
ATOM 726 N N . TRP A 1 112 ? 54.108 -13.913 -19.111 1.00 22.77 762 TRP G N 1
ATOM 727 C CA . TRP A 1 112 ? 53.897 -15.245 -19.658 1.00 26.61 762 TRP G CA 1
ATOM 728 C C . TRP A 1 112 ? 54.824 -15.420 -20.847 1.00 28.57 762 TRP G C 1
ATOM 729 O O . TRP A 1 112 ? 54.718 -14.678 -21.827 1.00 27.36 762 TRP G O 1
ATOM 740 N N . ASN A 1 113 ? 55.737 -16.380 -20.750 1.00 27.71 763 ASN G N 1
ATOM 741 C CA . ASN A 1 113 ? 56.553 -16.801 -21.882 1.00 25.72 763 ASN G CA 1
ATOM 742 C C . ASN A 1 113 ? 55.812 -17.950 -22.553 1.00 25.68 763 ASN G C 1
ATOM 743 O O . ASN A 1 113 ? 55.649 -19.020 -21.957 1.00 25.71 763 ASN G O 1
ATOM 748 N N . GLU A 1 114 ? 55.352 -17.720 -23.786 1.00 25.17 764 GLU G N 1
ATOM 749 C CA . GLU A 1 114 ? 54.497 -18.686 -24.467 1.00 33.01 764 GLU G CA 1
ATOM 750 C C . GLU A 1 114 ? 55.198 -20.012 -24.729 1.00 31.67 764 GLU G C 1
ATOM 751 O O . GLU A 1 114 ? 54.521 -21.017 -24.970 1.00 35.18 764 GLU G O 1
ATOM 757 N N . VAL A 1 115 ? 56.526 -20.047 -24.669 1.00 26.99 765 VAL G N 1
ATOM 758 C CA . VAL A 1 115 ? 57.282 -21.272 -24.884 1.00 32.31 765 VAL G CA 1
ATOM 759 C C . VAL A 1 115 ? 57.644 -21.960 -23.570 1.00 31.43 765 VAL G C 1
ATOM 760 O O . VAL A 1 115 ? 57.506 -23.178 -23.449 1.00 30.90 765 VAL G O 1
ATOM 764 N N . HIS A 1 116 ? 58.089 -21.202 -22.560 1.00 27.66 766 HIS G N 1
ATOM 765 C CA . HIS A 1 116 ? 58.749 -21.794 -21.403 1.00 26.79 766 HIS G CA 1
ATOM 766 C C . HIS A 1 116 ? 57.991 -21.700 -20.083 1.00 26.60 766 HIS G C 1
ATOM 767 O O . HIS A 1 116 ? 58.340 -22.431 -19.154 1.00 26.78 766 HIS G O 1
ATOM 774 N N . SER A 1 117 ? 56.986 -20.827 -19.955 1.00 23.33 767 SER G N 1
ATOM 775 C CA . SER A 1 117 ? 56.447 -20.543 -18.624 1.00 20.81 767 SER G CA 1
ATOM 776 C C . SER A 1 117 ? 55.636 -21.708 -18.067 1.00 22.70 767 SER G C 1
ATOM 777 O O . SER A 1 117 ? 55.662 -21.957 -16.857 1.00 26.84 767 SER G O 1
ATOM 780 N N . ALA A 1 118 ? 54.879 -22.408 -18.915 1.00 23.62 768 ALA G N 1
ATOM 781 C CA . ALA A 1 118 ? 54.100 -23.544 -18.422 1.00 22.65 768 ALA G CA 1
ATOM 782 C C . ALA A 1 118 ? 55.008 -24.596 -17.800 1.00 24.55 768 ALA G C 1
ATOM 783 O O . ALA A 1 118 ? 54.763 -25.063 -16.679 1.00 23.29 768 ALA G O 1
ATOM 785 N N . GLY A 1 119 ? 56.079 -24.965 -18.504 1.00 24.59 769 GLY G N 1
ATOM 786 C CA . GLY A 1 119 ? 56.997 -25.958 -17.967 1.00 26.36 769 GLY G CA 1
ATOM 787 C C . GLY A 1 119 ? 57.733 -25.473 -16.733 1.00 20.89 769 GLY G C 1
ATOM 788 O O . GLY A 1 119 ? 57.911 -26.224 -15.768 1.00 22.82 769 GLY G O 1
ATOM 789 N N . ALA A 1 120 ? 58.170 -24.211 -16.742 1.00 20.34 770 ALA G N 1
ATOM 790 C CA . ALA A 1 120 ? 58.886 -23.670 -15.590 1.00 20.39 770 ALA G CA 1
ATOM 791 C C . ALA A 1 120 ? 57.996 -23.621 -14.352 1.00 22.87 770 ALA G C 1
ATOM 792 O O . ALA A 1 120 ? 58.442 -23.952 -13.247 1.00 22.49 770 ALA G O 1
ATOM 794 N N . ALA A 1 121 ? 56.735 -23.207 -14.512 1.00 22.52 771 ALA G N 1
ATOM 795 C CA . ALA A 1 121 ? 55.833 -23.143 -13.365 1.00 24.59 771 ALA G CA 1
ATOM 796 C C . ALA A 1 121 ? 55.521 -24.534 -12.831 1.00 22.69 771 ALA G C 1
ATOM 797 O O . ALA A 1 121 ? 55.457 -24.735 -11.615 1.00 20.09 771 ALA G O 1
ATOM 799 N N . ARG A 1 122 ? 55.320 -25.507 -13.721 1.00 19.91 772 ARG G N 1
ATOM 800 C CA . ARG A 1 122 ? 55.118 -26.880 -13.261 1.00 20.84 772 ARG G CA 1
ATOM 801 C C . ARG A 1 122 ? 56.374 -27.449 -12.618 1.00 19.69 772 ARG G C 1
ATOM 802 O O . ARG A 1 122 ? 56.284 -28.270 -11.695 1.00 21.21 772 ARG G O 1
ATOM 810 N N . LEU A 1 123 ? 57.547 -27.027 -13.088 1.00 19.98 773 LEU G N 1
ATOM 811 C CA . LEU A 1 123 ? 58.796 -27.499 -12.500 1.00 17.88 773 LEU G CA 1
ATOM 812 C C . LEU A 1 123 ? 58.987 -26.938 -11.097 1.00 20.43 773 LEU G C 1
ATOM 813 O O . LEU A 1 123 ? 59.471 -27.638 -10.196 1.00 19.13 773 LEU G O 1
ATOM 818 N N . ALA A 1 124 ? 58.618 -25.676 -10.887 1.00 21.84 774 ALA G N 1
ATOM 819 C CA . ALA A 1 124 ? 58.703 -25.114 -9.545 1.00 22.65 774 ALA G CA 1
ATOM 820 C C . ALA A 1 124 ? 57.869 -25.928 -8.558 1.00 22.56 774 ALA G C 1
ATOM 821 O O . ALA A 1 124 ? 58.330 -26.252 -7.456 1.00 20.06 774 ALA G O 1
ATOM 823 N N . VAL A 1 125 ? 56.635 -26.271 -8.941 1.00 18.36 775 VAL G N 1
ATOM 824 C CA . VAL A 1 125 ? 55.780 -27.081 -8.071 1.00 18.06 775 VAL G CA 1
ATOM 825 C C . VAL A 1 125 ? 56.405 -28.447 -7.838 1.00 21.32 775 VAL G C 1
ATOM 826 O O . VAL A 1 125 ? 56.492 -28.925 -6.700 1.00 19.21 775 VAL G O 1
ATOM 830 N N . GLY A 1 126 ? 56.840 -29.101 -8.918 1.00 18.95 776 GLY G N 1
ATOM 831 C CA . GLY A 1 126 ? 57.397 -30.438 -8.785 1.00 20.84 776 GLY G CA 1
ATOM 832 C C . GLY A 1 126 ? 58.656 -30.477 -7.934 1.00 22.21 776 GLY G C 1
ATOM 833 O O . GLY A 1 126 ? 58.869 -31.423 -7.172 1.00 22.61 776 GLY G O 1
ATOM 834 N N . CYS A 1 127 ? 59.513 -29.457 -8.059 1.00 16.73 777 CYS G N 1
ATOM 835 C CA . CYS A 1 127 ? 60.688 -29.374 -7.188 1.00 18.25 777 CYS G CA 1
ATOM 836 C C . CYS A 1 127 ? 60.285 -29.322 -5.720 1.00 19.35 777 CYS G C 1
ATOM 837 O O . CYS A 1 127 ? 60.880 -30.007 -4.874 1.00 18.56 777 CYS G O 1
ATOM 840 N N . VAL A 1 128 ? 59.300 -28.479 -5.387 1.00 17.82 778 VAL G N 1
ATOM 841 C CA . VAL A 1 128 ? 58.883 -28.378 -3.989 1.00 17.09 778 VAL G CA 1
ATOM 842 C C . VAL A 1 128 ? 58.311 -29.707 -3.515 1.00 19.12 778 VAL G C 1
ATOM 843 O O . VAL A 1 128 ? 58.656 -30.195 -2.434 1.00 16.07 778 VAL G O 1
ATOM 847 N N . VAL A 1 129 ? 57.460 -30.333 -4.334 1.00 19.04 779 VAL G N 1
ATOM 848 C CA . VAL A 1 129 ? 56.846 -31.605 -3.947 1.00 22.20 779 VAL G CA 1
ATOM 849 C C . VAL A 1 129 ? 57.912 -32.673 -3.717 1.00 18.54 779 VAL G C 1
ATOM 850 O O . VAL A 1 129 ? 57.872 -33.409 -2.721 1.00 19.26 779 VAL G O 1
ATOM 854 N N . GLU A 1 130 ? 58.868 -32.793 -4.645 1.00 18.62 780 GLU G N 1
ATOM 855 C CA . GLU A 1 130 ? 59.920 -33.799 -4.492 1.00 19.22 780 GLU G CA 1
ATOM 856 C C . GLU A 1 130 ? 60.671 -33.618 -3.178 1.00 18.21 780 GLU G C 1
ATOM 857 O O . GLU A 1 130 ? 60.863 -34.578 -2.420 1.00 17.71 780 GLU G O 1
ATOM 863 N N . LEU A 1 131 ? 61.101 -32.388 -2.893 1.00 20.36 781 LEU G N 1
ATOM 864 C CA . LEU A 1 131 ? 61.829 -32.114 -1.658 1.00 19.79 781 LEU G CA 1
ATOM 865 C C . LEU A 1 131 ? 60.962 -32.373 -0.429 1.00 21.19 781 LEU G C 1
ATOM 866 O O . LEU A 1 131 ? 61.415 -32.983 0.549 1.00 19.66 781 LEU G O 1
ATOM 871 N N . VAL A 1 132 ? 59.712 -31.911 -0.463 1.00 18.01 782 VAL G N 1
ATOM 872 C CA . VAL A 1 132 ? 58.811 -32.083 0.675 1.00 15.81 782 VAL G CA 1
ATOM 873 C C . VAL A 1 132 ? 58.609 -33.563 0.986 1.00 18.38 782 VAL G C 1
ATOM 874 O O . VAL A 1 132 ? 58.624 -33.976 2.151 1.00 19.22 782 VAL G O 1
ATOM 878 N N . PHE A 1 133 ? 58.435 -34.392 -0.045 1.00 19.17 783 PHE G N 1
ATOM 879 C CA . PHE A 1 133 ? 58.198 -35.808 0.211 1.00 19.36 783 PHE G CA 1
ATOM 880 C C . PHE A 1 133 ? 59.445 -36.518 0.726 1.00 19.66 783 PHE G C 1
ATOM 881 O O . PHE A 1 133 ? 59.335 -37.424 1.561 1.00 20.77 783 PHE G O 1
ATOM 889 N N . LYS A 1 134 ? 60.633 -36.128 0.258 1.00 18.81 784 LYS G N 1
ATOM 890 C CA . LYS A 1 134 ? 61.845 -36.751 0.781 1.00 17.81 784 LYS G CA 1
ATOM 891 C C . LYS A 1 134 ? 62.052 -36.409 2.256 1.00 20.02 784 LYS G C 1
ATOM 892 O O . LYS A 1 134 ? 62.499 -37.258 3.034 1.00 20.72 784 LYS G O 1
ATOM 898 N N . VAL A 1 135 ? 61.731 -35.178 2.661 1.00 18.29 785 VAL G N 1
ATOM 899 C CA . VAL A 1 135 ? 61.801 -34.836 4.082 1.00 16.71 785 VAL G CA 1
ATOM 900 C C . VAL A 1 135 ? 60.730 -35.587 4.866 1.00 21.76 785 VAL G C 1
ATOM 901 O O . VAL A 1 135 ? 61.008 -36.182 5.915 1.00 22.73 785 VAL G O 1
ATOM 905 N N . ALA A 1 136 ? 59.488 -35.577 4.368 1.00 21.17 786 ALA G N 1
ATOM 906 C CA . ALA A 1 136 ? 58.389 -36.191 5.111 1.00 24.74 786 ALA G CA 1
ATOM 907 C C . ALA A 1 136 ? 58.587 -37.690 5.291 1.00 29.68 786 ALA G C 1
ATOM 908 O O . ALA A 1 136 ? 58.174 -38.246 6.315 1.00 29.47 786 ALA G O 1
ATOM 910 N N . THR A 1 137 ? 59.195 -38.365 4.320 1.00 25.96 787 THR G N 1
ATOM 911 C CA . THR A 1 137 ? 59.416 -39.803 4.434 1.00 27.31 787 THR G CA 1
ATOM 912 C C . THR A 1 137 ? 60.727 -40.156 5.124 1.00 23.95 787 THR G C 1
ATOM 913 O O . THR A 1 137 ? 61.015 -41.343 5.298 1.00 27.84 787 THR G O 1
ATOM 917 N N . GLY A 1 138 ? 61.530 -39.170 5.506 1.00 23.16 788 GLY G N 1
ATOM 918 C CA . GLY A 1 138 ? 62.757 -39.443 6.225 1.00 25.25 788 GLY G CA 1
ATOM 919 C C . GLY A 1 138 ? 63.978 -39.708 5.373 1.00 25.92 788 GLY G C 1
ATOM 920 O O . GLY A 1 138 ? 65.007 -40.136 5.911 1.00 24.32 788 GLY G O 1
ATOM 921 N N . GLU A 1 139 ? 63.904 -39.491 4.057 1.00 21.45 789 GLU G N 1
ATOM 922 C CA . GLU A 1 139 ? 65.124 -39.555 3.261 1.00 21.39 789 GLU G CA 1
ATOM 923 C C . GLU A 1 139 ? 66.030 -38.364 3.534 1.00 25.02 789 GLU G C 1
ATOM 924 O O . GLU A 1 139 ? 67.238 -38.451 3.294 1.00 25.47 789 GLU G O 1
ATOM 930 N N . LEU A 1 140 ? 65.469 -37.267 4.040 1.00 20.21 790 LEU G N 1
ATOM 931 C CA . LEU A 1 140 ? 66.202 -36.060 4.384 1.00 19.23 790 LEU G CA 1
ATOM 932 C C . LEU A 1 140 ? 65.747 -35.567 5.747 1.00 20.19 790 LEU G C 1
ATOM 933 O O . LEU A 1 140 ? 64.611 -35.804 6.163 1.00 18.73 790 LEU G O 1
ATOM 938 N N . LYS A 1 141 ? 66.631 -34.834 6.418 1.00 19.38 791 LYS G N 1
ATOM 939 C CA . LYS A 1 141 ? 66.241 -34.175 7.660 1.00 16.84 791 LYS G CA 1
ATOM 940 C C . LYS A 1 141 ? 65.314 -32.995 7.390 1.00 18.53 791 LYS G C 1
ATOM 941 O O . LYS A 1 141 ? 64.269 -32.848 8.035 1.00 18.95 791 LYS G O 1
ATOM 947 N N . ASN A 1 142 ? 65.687 -32.142 6.442 1.00 20.05 792 ASN G N 1
ATOM 948 C CA . ASN A 1 142 ? 64.979 -30.901 6.161 1.00 18.16 792 ASN G CA 1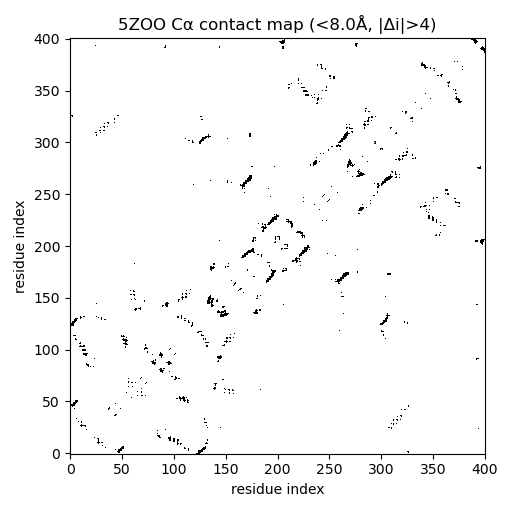
ATOM 949 C C . ASN A 1 142 ? 65.453 -30.434 4.788 1.00 17.04 792 ASN G C 1
ATOM 950 O O . ASN A 1 142 ? 66.230 -31.126 4.125 1.00 17.51 792 ASN G O 1
ATOM 955 N N . GLY A 1 143 ? 64.984 -29.271 4.348 1.00 16.97 793 GLY G N 1
ATOM 956 C CA . GLY A 1 143 ? 65.400 -28.845 3.017 1.00 14.96 793 GLY G CA 1
ATOM 957 C C . GLY A 1 143 ? 64.978 -27.435 2.663 1.00 16.33 793 GLY G C 1
ATOM 958 O O . GLY A 1 143 ? 64.111 -26.832 3.303 1.00 16.77 793 GLY G O 1
ATOM 959 N N . PHE A 1 144 ? 65.594 -26.932 1.589 1.00 18.56 794 PHE G N 1
ATOM 960 C CA . PHE A 1 144 ? 65.323 -25.610 1.044 1.00 16.39 794 PHE G CA 1
ATOM 961 C C . PHE A 1 144 ? 65.167 -25.743 -0.467 1.00 16.96 794 PHE G C 1
ATOM 962 O O . PHE A 1 144 ? 66.028 -26.334 -1.128 1.00 18.00 794 PHE G O 1
ATOM 970 N N . ALA A 1 145 ? 64.063 -25.220 -1.002 1.00 15.74 795 ALA G N 1
ATOM 971 C CA . ALA A 1 145 ? 63.760 -25.293 -2.430 1.00 19.90 795 ALA G CA 1
ATOM 972 C C . ALA A 1 145 ? 64.019 -23.937 -3.074 1.00 19.78 795 ALA G C 1
ATOM 973 O O . ALA A 1 145 ? 63.338 -22.954 -2.756 1.00 20.21 795 ALA G O 1
ATOM 975 N N . VAL A 1 146 ? 64.992 -23.892 -3.982 1.00 19.50 796 VAL G N 1
ATOM 976 C CA . VAL A 1 146 ? 65.374 -22.657 -4.670 1.00 17.36 796 VAL G CA 1
ATOM 977 C C . VAL A 1 146 ? 64.597 -22.649 -5.984 1.00 19.04 796 VAL G C 1
ATOM 978 O O . VAL A 1 146 ? 65.064 -23.146 -7.004 1.00 20.20 796 VAL G O 1
ATOM 982 N N . VAL A 1 147 ? 63.390 -22.073 -5.962 1.00 19.72 797 VAL G N 1
ATOM 983 C CA . VAL A 1 147 ? 62.450 -22.223 -7.070 1.00 17.36 797 VAL G CA 1
ATOM 984 C C . VAL A 1 147 ? 61.860 -20.873 -7.449 1.00 18.60 797 VAL G C 1
ATOM 985 O O . VAL A 1 147 ? 61.771 -19.953 -6.628 1.00 17.43 797 VAL G O 1
ATOM 989 N N . ARG A 1 148 ? 61.443 -20.776 -8.711 1.00 19.56 798 ARG G N 1
ATOM 990 C CA . ARG A 1 148 ? 60.651 -19.676 -9.247 1.00 19.01 798 ARG G CA 1
ATOM 991 C C . ARG A 1 148 ? 59.887 -20.221 -10.451 1.00 20.84 798 ARG G C 1
ATOM 992 O O . ARG A 1 148 ? 60.326 -21.205 -11.051 1.00 20.51 798 ARG G O 1
ATOM 1000 N N . PRO A 1 149 ? 58.735 -19.627 -10.817 1.00 19.75 799 PRO G N 1
ATOM 1001 C CA . PRO A 1 149 ? 58.061 -18.485 -10.190 1.00 18.96 799 PRO G CA 1
ATOM 1002 C C . PRO A 1 149 ? 57.521 -18.828 -8.807 1.00 22.22 799 PRO G C 1
ATOM 1003 O O . PRO A 1 149 ? 57.349 -20.014 -8.506 1.00 22.82 799 PRO G O 1
ATOM 1007 N N . PRO A 1 150 ? 57.283 -17.809 -7.972 1.00 18.29 800 PRO G N 1
ATOM 1008 C CA . PRO A 1 150 ? 56.721 -18.065 -6.638 1.00 16.91 800 PRO G CA 1
ATOM 1009 C C . PRO A 1 150 ? 55.282 -18.547 -6.740 1.00 24.59 800 PRO G C 1
ATOM 1010 O O . PRO A 1 150 ? 54.719 -18.577 -7.841 1.00 20.99 800 PRO G O 1
ATOM 1014 N N . GLY A 1 151 ? 54.675 -18.914 -5.611 1.00 21.56 801 GLY G N 1
ATOM 1015 C CA . GLY A 1 151 ? 53.387 -19.584 -5.656 1.00 16.77 801 GLY G CA 1
ATOM 1016 C C . GLY A 1 151 ? 52.254 -19.059 -4.786 1.00 21.86 801 GLY G C 1
ATOM 1017 O O . GLY A 1 151 ? 51.089 -19.259 -5.137 1.00 20.09 801 GLY G O 1
ATOM 1018 N N . HIS A 1 152 ? 52.546 -18.388 -3.666 1.00 19.42 802 HIS G N 1
ATOM 1019 C CA . HIS A 1 152 ? 51.519 -18.274 -2.634 1.00 20.99 802 HIS G CA 1
ATOM 1020 C C . HIS A 1 152 ? 50.412 -17.261 -2.948 1.00 21.01 802 HIS G C 1
ATOM 1021 O O . HIS A 1 152 ? 49.415 -17.233 -2.215 1.00 22.05 802 HIS G O 1
ATOM 1028 N N . HIS A 1 153 ? 50.521 -16.462 -4.021 1.00 17.65 803 HIS G N 1
ATOM 1029 C CA . HIS A 1 153 ? 49.422 -15.578 -4.409 1.00 21.63 803 HIS G CA 1
ATOM 1030 C C . HIS A 1 153 ? 48.462 -16.215 -5.410 1.00 23.52 803 HIS G C 1
ATOM 1031 O O . HIS A 1 153 ? 47.389 -15.651 -5.664 1.00 25.56 803 HIS G O 1
ATOM 1038 N N . ALA A 1 154 ? 48.820 -17.350 -6.000 1.00 21.26 804 ALA G N 1
ATOM 1039 C CA . ALA A 1 154 ? 47.965 -17.960 -7.011 1.00 21.62 804 ALA G CA 1
ATOM 1040 C C . ALA A 1 154 ? 46.745 -18.586 -6.348 1.00 21.09 804 ALA G C 1
ATOM 1041 O O . ALA A 1 154 ? 46.876 -19.453 -5.478 1.00 24.75 804 ALA G O 1
ATOM 1043 N N . GLU A 1 155 ? 45.559 -18.144 -6.755 1.00 23.29 805 GLU G N 1
ATOM 1044 C CA . GLU A 1 155 ? 44.326 -18.673 -6.201 1.00 23.58 805 GLU G CA 1
ATOM 1045 C C . GLU A 1 155 ? 43.837 -19.835 -7.064 1.00 26.67 805 GLU G C 1
ATOM 1046 O O . GLU A 1 155 ? 44.462 -20.199 -8.064 1.00 25.70 805 GLU G O 1
ATOM 1052 N N . GLU A 1 156 ? 42.706 -20.428 -6.665 1.00 23.88 806 GLU G N 1
ATOM 1053 C CA . GLU A 1 156 ? 42.224 -21.647 -7.316 1.00 24.67 806 GLU G CA 1
ATOM 1054 C C . GLU A 1 156 ? 42.152 -21.493 -8.830 1.00 29.09 806 GLU G C 1
ATOM 1055 O O . GLU A 1 156 ? 42.540 -22.400 -9.579 1.00 26.24 806 GLU G O 1
ATOM 1061 N N . SER A 1 157 ? 41.658 -20.354 -9.305 1.00 23.31 807 SER G N 1
ATOM 1062 C CA . SER A 1 157 ? 41.607 -20.135 -10.744 1.00 23.45 807 SER G CA 1
ATOM 1063 C C . SER A 1 157 ? 42.049 -18.728 -11.119 1.00 27.10 807 SER G C 1
ATOM 1064 O O . SER A 1 157 ? 41.569 -18.172 -12.114 1.00 30.08 807 SER G O 1
ATOM 1067 N N . THR A 1 158 ? 42.977 -18.141 -10.356 1.00 25.13 808 THR G N 1
ATOM 1068 C CA . THR A 1 158 ? 43.452 -16.797 -10.662 1.00 27.40 808 THR G CA 1
ATOM 1069 C C . THR A 1 158 ? 44.947 -16.656 -10.403 1.00 23.23 808 THR G C 1
ATOM 1070 O O . THR A 1 158 ? 45.386 -16.707 -9.248 1.00 25.18 808 THR G O 1
ATOM 1074 N N . PRO A 1 159 ? 45.755 -16.462 -11.441 1.00 23.83 809 PRO G N 1
ATOM 1075 C CA . PRO A 1 159 ? 47.160 -16.109 -11.229 1.00 25.76 809 PRO G CA 1
ATOM 1076 C C . PRO A 1 159 ? 47.282 -14.626 -10.917 1.00 25.34 809 PRO G C 1
ATOM 1077 O O . PRO A 1 159 ? 46.475 -13.809 -11.368 1.00 25.79 809 PRO G O 1
ATOM 1081 N N . MET A 1 160 ? 48.310 -14.281 -10.139 1.00 23.80 810 MET G N 1
ATOM 1082 C CA . MET A 1 160 ? 48.525 -12.886 -9.753 1.00 27.02 810 MET G CA 1
ATOM 1083 C C . MET A 1 160 ? 49.820 -12.776 -8.957 1.00 24.52 810 MET G C 1
ATOM 1084 O O . MET A 1 160 ? 50.340 -13.773 -8.448 1.00 22.04 810 MET G O 1
ATOM 1089 N N . GLY A 1 161 ? 50.315 -11.546 -8.839 1.00 22.25 811 GLY G N 1
ATOM 1090 C CA . GLY A 1 161 ? 51.468 -11.281 -7.978 1.00 24.69 811 GLY G CA 1
ATOM 1091 C C . GLY A 1 161 ? 52.677 -12.137 -8.282 1.00 22.38 811 GLY G C 1
ATOM 1092 O O . GLY A 1 161 ? 53.354 -12.609 -7.357 1.00 21.51 811 GLY G O 1
ATOM 1093 N N . PHE A 1 162 ? 52.965 -12.350 -9.566 1.00 20.76 812 PHE G N 1
ATOM 1094 C CA . PHE A 1 162 ? 54.055 -13.171 -10.107 1.00 23.30 812 PHE G CA 1
ATOM 1095 C C . PHE A 1 162 ? 53.788 -14.675 -10.019 1.00 22.96 812 PHE G C 1
ATOM 1096 O O . PHE A 1 162 ? 54.658 -15.455 -10.453 1.00 23.22 812 PHE G O 1
ATOM 1104 N N . CYS A 1 163 ? 52.641 -15.118 -9.504 1.00 21.37 813 CYS G N 1
ATOM 1105 C CA . CYS A 1 163 ? 52.403 -16.528 -9.198 1.00 22.24 813 CYS G CA 1
ATOM 1106 C C . CYS A 1 163 ? 51.376 -17.142 -10.140 1.00 20.44 813 CYS G C 1
ATOM 1107 O O . CYS A 1 163 ? 50.366 -16.515 -10.465 1.00 20.22 813 CYS G O 1
ATOM 1110 N N . TYR A 1 164 ? 51.614 -18.395 -10.531 1.00 20.52 814 TYR G N 1
ATOM 1111 C CA . TYR A 1 164 ? 50.681 -19.158 -11.357 1.00 21.76 814 TYR G CA 1
ATOM 1112 C C . TYR A 1 164 ? 50.113 -20.374 -10.642 1.00 22.40 814 TYR G C 1
ATOM 1113 O O . TYR A 1 164 ? 48.900 -20.615 -10.705 1.00 21.98 814 TYR G O 1
ATOM 1122 N N . PHE A 1 165 ? 50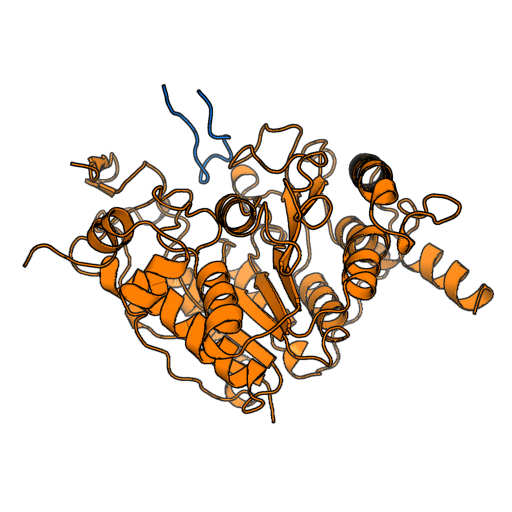.960 -21.164 -9.985 1.00 20.05 815 PHE G N 1
ATOM 1123 C CA . PHE A 1 165 ? 50.541 -22.344 -9.241 1.00 19.69 815 PHE G CA 1
ATOM 1124 C C . PHE A 1 165 ? 51.113 -22.264 -7.832 1.00 20.30 815 PHE G C 1
ATOM 1125 O O . PHE A 1 165 ? 52.269 -21.877 -7.647 1.00 23.48 815 PHE G O 1
ATOM 1133 N N . ASN A 1 166 ? 50.317 -22.654 -6.843 1.00 16.81 816 ASN G N 1
ATOM 1134 C CA . ASN A 1 166 ? 50.734 -22.518 -5.445 1.00 16.61 816 ASN G CA 1
ATOM 1135 C C . ASN A 1 166 ? 51.505 -23.766 -5.024 1.00 21.08 816 ASN G C 1
ATOM 1136 O O . ASN A 1 166 ? 50.945 -24.712 -4.469 1.00 19.83 816 ASN G O 1
ATOM 1141 N N . SER A 1 167 ? 52.823 -23.732 -5.238 1.00 19.39 817 SER G N 1
ATOM 1142 C CA . SER A 1 167 ? 53.668 -24.909 -5.020 1.00 17.91 817 SER G CA 1
ATOM 1143 C C . SER A 1 167 ? 53.546 -25.448 -3.598 1.00 18.91 817 SER G C 1
ATOM 1144 O O . SER A 1 167 ? 53.413 -26.661 -3.393 1.00 19.34 817 SER G O 1
ATOM 1147 N N . VAL A 1 168 ? 53.593 -24.565 -2.600 1.00 20.47 818 VAL G N 1
ATOM 1148 C CA . VAL A 1 168 ? 53.540 -25.024 -1.214 1.00 21.50 818 VAL G CA 1
ATOM 1149 C C . VAL A 1 168 ? 52.179 -25.637 -0.900 1.00 19.02 818 VAL G C 1
ATOM 1150 O O . VAL A 1 168 ? 52.090 -26.663 -0.215 1.00 19.73 818 VAL G O 1
ATOM 1154 N N . ALA A 1 169 ? 51.097 -25.029 -1.395 1.00 17.80 819 ALA G N 1
ATOM 1155 C CA . ALA A 1 169 ? 49.773 -25.588 -1.127 1.00 18.54 819 ALA G CA 1
ATOM 1156 C C . ALA A 1 169 ? 49.602 -26.946 -1.796 1.00 22.08 819 ALA G C 1
ATOM 1157 O O . ALA A 1 169 ? 49.008 -27.859 -1.210 1.00 20.94 819 ALA G O 1
ATOM 1159 N N . VAL A 1 170 ? 50.109 -27.097 -3.024 1.00 18.83 820 VAL G N 1
ATOM 1160 C CA . VAL A 1 170 ? 50.031 -28.389 -3.706 1.00 19.69 820 VAL G CA 1
ATOM 1161 C C . VAL A 1 170 ? 50.770 -29.453 -2.902 1.00 21.86 820 VAL G C 1
ATOM 1162 O O . VAL A 1 170 ? 50.275 -30.569 -2.709 1.00 18.66 820 VAL G O 1
ATOM 1166 N N . ALA A 1 171 ? 51.971 -29.122 -2.422 1.00 20.43 821 ALA G N 1
ATOM 1167 C CA . ALA A 1 171 ? 52.733 -30.086 -1.636 1.00 19.40 821 ALA G CA 1
ATOM 1168 C C . ALA A 1 171 ? 51.961 -30.512 -0.394 1.00 19.70 821 ALA G C 1
ATOM 1169 O O . ALA A 1 171 ? 51.957 -31.695 -0.028 1.00 19.31 821 ALA G O 1
ATOM 1171 N N . ALA A 1 172 ? 51.298 -29.563 0.267 1.00 18.70 822 ALA G N 1
ATOM 1172 C CA . ALA A 1 172 ? 50.537 -29.901 1.468 1.00 20.04 822 ALA G CA 1
ATOM 1173 C C . ALA A 1 172 ? 49.359 -30.817 1.138 1.00 18.51 822 ALA G C 1
ATOM 1174 O O . ALA A 1 172 ? 49.116 -31.806 1.842 1.00 21.03 822 ALA G O 1
ATOM 1176 N N . LYS A 1 173 ? 48.606 -30.497 0.077 1.00 19.13 823 LYS G N 1
ATOM 1177 C CA . LYS A 1 173 ? 47.508 -31.369 -0.344 1.00 18.40 823 LYS G CA 1
ATOM 1178 C C . LYS A 1 173 ? 48.001 -32.784 -0.623 1.00 19.24 823 LYS G C 1
ATOM 1179 O O . LYS A 1 173 ? 47.346 -33.765 -0.248 1.00 21.24 823 LYS G O 1
ATOM 1185 N N . LEU A 1 174 ? 49.141 -32.909 -1.312 1.00 21.20 824 LEU G N 1
ATOM 1186 C CA . LEU A 1 174 ? 49.658 -34.233 -1.649 1.00 23.35 824 LEU G CA 1
ATOM 1187 C C . LEU A 1 174 ? 50.117 -34.985 -0.405 1.00 21.91 824 LEU G C 1
ATOM 1188 O O . LEU A 1 174 ? 49.965 -36.209 -0.326 1.00 20.39 824 LEU G O 1
ATOM 1193 N N . LEU A 1 175 ? 50.688 -34.274 0.572 1.00 19.14 825 LEU G N 1
ATOM 1194 C CA . LEU A 1 175 ? 51.004 -34.908 1.851 1.00 18.01 825 LEU G CA 1
ATOM 1195 C C . LEU A 1 175 ? 49.755 -35.496 2.490 1.00 19.16 825 LEU G C 1
ATOM 1196 O O . LEU A 1 175 ? 49.783 -36.619 3.011 1.00 21.78 825 LEU G O 1
ATOM 1201 N N . GLN A 1 176 ? 48.652 -34.743 2.471 1.00 23.44 826 GLN G N 1
ATOM 1202 C CA . GLN A 1 176 ? 47.391 -35.248 3.004 1.00 22.58 826 GLN G CA 1
ATOM 1203 C C . GLN A 1 176 ? 46.918 -36.463 2.222 1.00 27.20 826 GLN G C 1
ATOM 1204 O O . GLN A 1 176 ? 46.565 -37.494 2.801 1.00 25.01 826 GLN G O 1
ATOM 1210 N N . GLN A 1 177 ? 46.900 -36.355 0.894 1.00 24.33 827 GLN G N 1
ATOM 1211 C CA . GLN A 1 177 ? 46.240 -37.371 0.088 1.00 20.96 827 GLN G CA 1
ATOM 1212 C C . GLN A 1 177 ? 47.112 -38.600 -0.141 1.00 26.50 827 GLN G C 1
ATOM 1213 O O . GLN A 1 177 ? 46.583 -39.714 -0.237 1.00 27.93 827 GLN G O 1
ATOM 1219 N N . ARG A 1 178 ? 48.435 -38.439 -0.218 1.00 19.85 828 ARG G N 1
ATOM 1220 C CA . ARG A 1 178 ? 49.299 -39.578 -0.520 1.00 20.47 828 ARG G CA 1
ATOM 1221 C C . ARG A 1 178 ? 50.016 -40.147 0.700 1.00 27.28 828 ARG G C 1
ATOM 1222 O O . ARG A 1 178 ? 50.409 -41.318 0.675 1.00 23.85 828 ARG G O 1
ATOM 1230 N N . LEU A 1 179 ? 50.193 -39.366 1.761 1.00 21.32 829 LEU G N 1
ATOM 1231 C CA . LEU A 1 179 ? 50.833 -39.864 2.972 1.00 24.18 829 LEU G CA 1
ATOM 1232 C C . LEU A 1 179 ? 49.948 -39.764 4.200 1.00 26.77 829 LEU G C 1
ATOM 1233 O O . LEU A 1 179 ? 50.396 -40.128 5.292 1.00 26.86 829 LEU G O 1
ATOM 1238 N N . SER A 1 180 ? 48.713 -39.281 4.061 1.00 23.79 830 SER G N 1
ATOM 1239 C CA . SER A 1 180 ? 47.771 -39.198 5.178 1.00 26.70 830 SER G CA 1
ATOM 1240 C C . SER A 1 180 ? 48.318 -38.368 6.336 1.00 23.46 830 SER G C 1
ATOM 1241 O O . SER A 1 180 ? 48.055 -38.671 7.501 1.00 22.51 830 SER G O 1
ATOM 1244 N N . VAL A 1 181 ? 49.080 -37.315 6.042 1.00 21.20 831 VAL G N 1
ATOM 1245 C CA . VAL A 1 181 ? 49.629 -36.484 7.113 1.00 22.69 831 VAL G CA 1
ATOM 1246 C C . VAL A 1 181 ? 48.489 -35.702 7.750 1.00 21.82 831 VAL G C 1
ATOM 1247 O O . VAL A 1 181 ? 47.792 -34.939 7.071 1.00 22.15 831 VAL G O 1
ATOM 1251 N N . SER A 1 182 ? 48.297 -35.884 9.061 1.00 19.65 832 SER G N 1
ATOM 1252 C CA . SER A 1 182 ? 47.095 -35.374 9.713 1.00 22.15 832 SER G CA 1
ATOM 1253 C C . SER A 1 182 ? 47.212 -33.934 10.197 1.00 22.21 832 SER G C 1
ATOM 1254 O O . SER A 1 182 ? 46.182 -33.272 10.358 1.00 24.51 832 SER G O 1
ATOM 1257 N N . LYS A 1 183 ? 48.417 -33.421 10.441 1.00 19.45 833 LYS G N 1
ATOM 1258 C CA . LYS A 1 183 ? 48.563 -32.032 10.874 1.00 17.27 833 LYS G CA 1
ATOM 1259 C C . LYS A 1 183 ? 49.743 -31.389 10.165 1.00 20.67 833 LYS G C 1
ATOM 1260 O O . LYS A 1 183 ? 50.889 -31.807 10.355 1.00 21.08 833 LYS G O 1
ATOM 1266 N N . ILE A 1 184 ? 49.462 -30.363 9.366 1.00 19.27 834 ILE G N 1
ATOM 1267 C CA . ILE A 1 184 ? 50.482 -29.654 8.604 1.00 16.25 834 ILE G CA 1
ATOM 1268 C C . ILE A 1 184 ? 50.445 -28.190 9.011 1.00 20.22 834 ILE G C 1
ATOM 1269 O O . ILE A 1 184 ? 49.377 -27.566 9.007 1.00 21.14 834 ILE G O 1
ATOM 1274 N N . LEU A 1 185 ? 51.604 -27.647 9.353 1.00 19.41 835 LEU G N 1
ATOM 1275 C CA . LEU A 1 185 ? 51.754 -26.222 9.615 1.00 18.46 835 LEU G CA 1
ATOM 1276 C C . LEU A 1 185 ? 52.404 -25.560 8.407 1.00 16.90 835 LEU G C 1
ATOM 1277 O O . LEU A 1 185 ? 53.451 -26.013 7.941 1.00 20.79 835 LEU G O 1
ATOM 1282 N N . ILE A 1 186 ? 51.787 -24.494 7.901 1.00 17.29 836 ILE G N 1
ATOM 1283 C CA . ILE A 1 186 ? 52.403 -23.653 6.876 1.00 19.61 836 ILE G CA 1
ATOM 1284 C C . ILE A 1 186 ? 52.677 -22.288 7.490 1.00 19.48 836 ILE G C 1
ATOM 1285 O O . ILE A 1 186 ? 51.746 -21.582 7.899 1.00 21.92 836 ILE G O 1
ATOM 1290 N N . VAL A 1 187 ? 53.950 -21.914 7.552 1.00 19.38 837 VAL G N 1
ATOM 1291 C CA . VAL A 1 187 ? 54.364 -20.582 7.982 1.00 18.05 837 VAL G CA 1
ATOM 1292 C C . VAL A 1 187 ? 54.770 -19.809 6.738 1.00 23.44 837 VAL G C 1
ATOM 1293 O O . VAL A 1 187 ? 55.530 -20.315 5.911 1.00 20.50 837 VAL G O 1
ATOM 1297 N N . ASP A 1 188 ? 54.263 -18.591 6.596 1.00 20.96 838 ASP G N 1
ATOM 1298 C CA . ASP A 1 188 ? 54.482 -17.785 5.397 1.00 18.50 838 ASP G CA 1
ATOM 1299 C C . ASP A 1 188 ? 55.098 -16.471 5.873 1.00 21.38 838 ASP G C 1
ATOM 1300 O O . ASP A 1 188 ? 54.376 -15.588 6.344 1.00 19.02 838 ASP G O 1
ATOM 1305 N N . TRP A 1 189 ? 56.424 -16.333 5.780 1.00 19.41 839 TRP G N 1
ATOM 1306 C CA . TRP A 1 189 ? 57.073 -15.104 6.238 1.00 18.67 839 TRP G CA 1
ATOM 1307 C C . TRP A 1 189 ? 57.539 -14.214 5.094 1.00 20.95 839 TRP G C 1
ATOM 1308 O O . TRP A 1 189 ? 58.257 -13.231 5.331 1.00 19.25 839 TRP G O 1
ATOM 1319 N N . ASP A 1 190 ? 57.126 -14.513 3.867 1.00 19.66 840 ASP G N 1
ATOM 1320 C CA . ASP A 1 190 ? 57.139 -13.505 2.818 1.00 18.54 840 ASP G CA 1
ATOM 1321 C C . ASP A 1 190 ? 56.412 -12.260 3.319 1.00 20.91 840 ASP G C 1
ATOM 1322 O O . ASP A 1 190 ? 55.463 -12.354 4.098 1.00 18.16 840 ASP G O 1
ATOM 1327 N N . VAL A 1 191 ? 56.885 -11.081 2.912 1.00 19.64 841 VAL G N 1
ATOM 1328 C CA . VAL A 1 191 ? 56.306 -9.849 3.454 1.00 19.14 841 VAL G CA 1
ATOM 1329 C C . VAL A 1 191 ? 54.860 -9.643 3.003 1.00 22.93 841 VAL G C 1
ATOM 1330 O O . VAL A 1 191 ? 54.145 -8.813 3.579 1.00 21.36 841 VAL G O 1
ATOM 1334 N N . HIS A 1 192 ? 54.416 -10.360 1.975 1.00 18.77 842 HIS G N 1
ATOM 1335 C CA . HIS A 1 192 ? 53.055 -10.270 1.466 1.00 21.08 842 HIS G CA 1
ATOM 1336 C C . HIS A 1 192 ? 52.197 -11.404 2.013 1.00 18.96 842 HIS G C 1
ATOM 1337 O O . HIS A 1 192 ? 52.678 -12.516 2.229 1.00 20.51 842 HIS G O 1
ATOM 1344 N N . HIS A 1 193 ? 50.909 -11.120 2.197 1.00 18.86 843 HIS G N 1
ATOM 1345 C CA . HIS A 1 193 ? 49.965 -12.155 2.600 1.00 23.41 843 HIS G CA 1
ATOM 1346 C C . HIS A 1 193 ? 49.819 -13.216 1.511 1.00 21.88 843 HIS G C 1
ATOM 1347 O O . HIS A 1 193 ? 49.668 -12.897 0.328 1.00 21.16 843 HIS G O 1
ATOM 1354 N N . GLY A 1 194 ? 49.838 -14.487 1.916 1.00 20.26 844 GLY G N 1
ATOM 1355 C CA . GLY A 1 194 ? 49.633 -15.568 0.966 1.00 21.12 844 GLY G CA 1
ATOM 1356 C C . GLY A 1 194 ? 48.157 -15.852 0.764 1.00 22.56 844 GLY G C 1
ATOM 1357 O O . GLY A 1 194 ? 47.618 -16.809 1.329 1.00 22.05 844 GLY G O 1
ATOM 1358 N N . ASN A 1 195 ? 47.495 -15.011 -0.037 1.00 19.12 845 ASN G N 1
ATOM 1359 C CA . ASN A 1 195 ? 46.054 -15.137 -0.241 1.00 23.81 845 ASN G CA 1
ATOM 1360 C C . ASN A 1 195 ? 45.674 -16.480 -0.853 1.00 22.92 845 ASN G C 1
ATOM 1361 O O . ASN A 1 195 ? 44.607 -17.021 -0.540 1.00 21.96 845 ASN G O 1
ATOM 1366 N N . GLY A 1 196 ? 46.516 -17.029 -1.731 1.00 20.75 846 GLY G N 1
ATOM 1367 C CA . GLY A 1 196 ? 46.202 -18.328 -2.311 1.00 20.09 846 GLY G CA 1
ATOM 1368 C C . GLY A 1 196 ? 46.248 -19.442 -1.280 1.00 24.28 846 GLY G C 1
ATOM 1369 O O . GLY A 1 196 ? 45.346 -20.283 -1.207 1.00 21.83 846 GLY G O 1
ATOM 1370 N N . THR A 1 197 ? 47.299 -19.459 -0.462 1.00 21.35 847 THR G N 1
ATOM 1371 C CA . THR A 1 197 ? 47.409 -20.489 0.565 1.00 21.76 847 THR G CA 1
ATOM 1372 C C . THR A 1 197 ? 46.278 -20.375 1.579 1.00 22.07 847 THR G C 1
ATOM 1373 O O . THR A 1 197 ? 45.682 -21.387 1.971 1.00 23.67 847 THR G O 1
ATOM 1377 N N . GLN A 1 198 ? 45.950 -19.149 2.000 1.00 19.62 848 GLN G N 1
ATOM 1378 C CA . GLN A 1 198 ? 44.824 -18.965 2.915 1.00 22.86 848 GLN G CA 1
ATOM 1379 C C . GLN A 1 198 ? 43.546 -19.558 2.335 1.00 25.37 848 GLN G C 1
ATOM 1380 O O . GLN A 1 198 ? 42.821 -20.292 3.018 1.00 23.35 848 GLN G O 1
ATOM 1386 N N . GLN A 1 199 ? 43.257 -19.249 1.068 1.00 23.21 849 GLN G N 1
ATOM 1387 C CA . GLN A 1 199 ? 42.070 -19.789 0.414 1.00 24.01 849 GLN G CA 1
ATOM 1388 C C . GLN A 1 199 ? 42.084 -21.313 0.402 1.00 22.46 849 GLN G C 1
ATOM 1389 O O . GLN A 1 199 ? 41.071 -21.956 0.703 1.00 24.20 849 GLN G O 1
ATOM 1395 N N . ALA A 1 200 ? 43.231 -21.906 0.067 1.00 22.27 850 ALA G N 1
ATOM 1396 C CA . ALA A 1 200 ? 43.293 -23.344 -0.158 1.00 21.70 850 ALA G CA 1
ATOM 1397 C C . ALA A 1 200 ? 42.932 -24.144 1.089 1.00 23.53 850 ALA G C 1
ATOM 1398 O O . ALA A 1 200 ? 42.440 -25.272 0.973 1.00 24.72 850 ALA G O 1
ATOM 1400 N N . PHE A 1 201 ? 43.153 -23.589 2.285 1.00 22.56 851 PHE G N 1
ATOM 1401 C CA . PHE A 1 201 ? 42.979 -24.354 3.517 1.00 19.03 851 PHE G CA 1
ATOM 1402 C C . PHE A 1 201 ? 42.010 -23.693 4.488 1.00 22.47 851 PHE G C 1
ATOM 1403 O O . PHE A 1 201 ? 41.964 -24.075 5.659 1.00 22.15 851 PHE G O 1
ATOM 1411 N N . TYR A 1 202 ? 41.207 -22.735 4.014 1.00 22.24 852 TYR G N 1
ATOM 1412 C CA . TYR A 1 202 ? 40.450 -21.870 4.919 1.00 24.82 852 TYR G CA 1
ATOM 1413 C C . TYR A 1 202 ? 39.447 -22.641 5.771 1.00 25.23 852 TYR G C 1
ATOM 1414 O O . TYR A 1 202 ? 39.166 -22.242 6.908 1.00 25.27 852 TYR G O 1
ATOM 1423 N N . SER A 1 203 ? 38.877 -23.722 5.248 1.00 25.50 853 SER G N 1
ATOM 1424 C CA . SER A 1 203 ? 37.917 -24.512 6.010 1.00 28.64 853 SER G CA 1
ATOM 1425 C C . SER A 1 203 ? 38.519 -25.799 6.560 1.00 29.59 853 SER G C 1
ATOM 1426 O O . SER A 1 203 ? 37.784 -26.648 7.070 1.00 29.60 853 SER G O 1
ATOM 1429 N N . ASP A 1 204 ? 39.837 -25.951 6.486 1.00 24.88 854 ASP G N 1
ATOM 1430 C CA . ASP A 1 204 ? 40.500 -27.202 6.836 1.00 24.09 854 ASP G CA 1
ATOM 1431 C C . ASP A 1 204 ? 41.203 -27.067 8.180 1.00 24.72 854 ASP G C 1
ATOM 1432 O O . ASP A 1 204 ? 42.208 -26.344 8.277 1.00 24.74 854 ASP G O 1
ATOM 1437 N N . PRO A 1 205 ? 40.737 -27.747 9.234 1.00 27.16 855 PRO G N 1
ATOM 1438 C CA . PRO A 1 205 ? 41.431 -27.680 10.528 1.00 27.40 855 PRO G CA 1
ATOM 1439 C C . PRO A 1 205 ? 42.714 -28.494 10.593 1.00 26.74 855 PRO G C 1
ATOM 1440 O O . PRO A 1 205 ? 43.470 -28.340 11.565 1.00 25.86 855 PRO G O 1
ATOM 1444 N N . SER A 1 206 ? 42.990 -29.346 9.607 1.00 25.68 856 SER G N 1
ATOM 1445 C CA . SER A 1 206 ? 44.179 -30.186 9.627 1.00 24.25 856 SER G CA 1
ATOM 1446 C C . SER A 1 206 ? 45.406 -29.483 9.057 1.00 23.86 856 SER G C 1
ATOM 1447 O O . SER A 1 206 ? 46.499 -30.057 9.067 1.00 24.86 856 SER G O 1
ATOM 1450 N N . VAL A 1 207 ? 45.255 -28.257 8.567 1.00 19.43 857 VAL G N 1
ATOM 1451 C CA . VAL A 1 207 ? 46.372 -27.456 8.086 1.00 20.51 857 VAL G CA 1
ATOM 1452 C C . VAL A 1 207 ? 46.255 -26.094 8.746 1.00 27.09 857 VAL G C 1
ATOM 1453 O O . VAL A 1 207 ? 45.216 -25.435 8.631 1.00 26.42 857 VAL G O 1
ATOM 1457 N N . LEU A 1 208 ? 47.289 -25.692 9.473 1.00 21.69 858 LEU G N 1
ATOM 1458 C CA . LEU A 1 208 ? 47.332 -24.377 10.095 1.00 20.49 858 LEU G CA 1
ATOM 1459 C C . LEU A 1 208 ? 48.154 -23.460 9.200 1.00 20.74 858 LEU G C 1
ATOM 1460 O O . LEU A 1 208 ? 49.339 -23.715 8.965 1.00 23.52 858 LEU G O 1
ATOM 1465 N N . TYR A 1 209 ? 47.521 -22.415 8.680 1.00 20.97 859 TYR G N 1
ATOM 1466 C CA . TYR A 1 209 ? 48.207 -21.413 7.877 1.00 22.58 859 TYR G CA 1
ATOM 1467 C C . TYR A 1 209 ? 48.498 -20.209 8.762 1.00 20.56 859 TYR G C 1
ATOM 1468 O O . TYR A 1 209 ? 47.577 -19.634 9.346 1.00 22.14 859 TYR G O 1
ATOM 1477 N N . MET A 1 210 ? 49.773 -19.839 8.866 1.00 19.38 860 MET G N 1
ATOM 1478 C CA . MET A 1 210 ? 50.210 -18.705 9.674 1.00 19.70 860 MET G CA 1
ATOM 1479 C C . MET A 1 210 ? 51.047 -17.792 8.797 1.00 19.70 860 MET G C 1
ATOM 1480 O O . MET A 1 210 ? 52.106 -18.201 8.312 1.00 22.60 860 MET G O 1
ATOM 1485 N N . SER A 1 211 ? 50.581 -16.565 8.595 1.00 21.01 861 SER G N 1
ATOM 1486 C CA . SER A 1 211 ? 51.289 -15.591 7.776 1.00 19.45 861 SER G CA 1
ATOM 1487 C C . SER A 1 211 ? 51.694 -14.394 8.624 1.00 23.51 861 SER G C 1
ATOM 1488 O O . SER A 1 211 ? 50.880 -13.864 9.388 1.00 23.31 861 SER G O 1
ATOM 1491 N N . LEU A 1 212 ? 52.956 -13.989 8.506 1.00 19.52 862 LEU G N 1
ATOM 1492 C CA . LEU A 1 212 ? 53.398 -12.664 8.920 1.00 21.54 862 LEU G CA 1
ATOM 1493 C C . LEU A 1 212 ? 53.471 -11.803 7.664 1.00 18.94 862 LEU G C 1
ATOM 1494 O O . LEU A 1 212 ? 54.046 -12.230 6.662 1.00 19.96 862 LEU G O 1
ATOM 1499 N N . HIS A 1 213 ? 52.882 -10.609 7.704 1.00 18.53 863 HIS G N 1
ATOM 1500 C CA . HIS A 1 213 ? 52.898 -9.789 6.498 1.00 21.98 863 HIS G CA 1
ATOM 1501 C C . HIS A 1 213 ? 52.632 -8.332 6.832 1.00 23.88 863 HIS G C 1
ATOM 1502 O O . HIS A 1 213 ? 52.008 -7.998 7.845 1.00 24.40 863 HIS G O 1
ATOM 1509 N N . ARG A 1 214 ? 53.122 -7.468 5.945 1.00 21.25 864 ARG G N 1
ATOM 1510 C CA . ARG A 1 214 ? 52.704 -6.078 5.925 1.00 19.87 864 ARG G CA 1
ATOM 1511 C C . ARG A 1 214 ? 51.251 -6.015 5.473 1.00 22.31 864 ARG G C 1
ATOM 1512 O O . ARG A 1 214 ? 50.925 -6.422 4.352 1.00 24.81 864 ARG G O 1
ATOM 1520 N N . TYR A 1 215 ? 50.374 -5.526 6.345 1.00 23.03 865 TYR G N 1
ATOM 1521 C CA . TYR A 1 215 ? 48.950 -5.458 6.047 1.00 24.28 865 TYR G CA 1
ATOM 1522 C C . TYR A 1 215 ? 48.436 -4.030 5.948 1.00 25.72 865 TYR G C 1
ATOM 1523 O O . TYR A 1 215 ? 47.689 -3.707 5.017 1.00 27.54 865 TYR G O 1
ATOM 1532 N N . ASP A 1 216 ? 48.818 -3.166 6.889 1.00 25.54 866 ASP G N 1
ATOM 1533 C CA . ASP A 1 216 ? 48.521 -1.734 6.830 1.00 30.34 866 ASP G CA 1
ATOM 1534 C C . ASP A 1 216 ? 47.041 -1.469 6.551 1.00 32.96 866 ASP G C 1
ATOM 1535 O O . ASP A 1 216 ? 46.681 -0.665 5.688 1.00 32.31 866 ASP G O 1
ATOM 1540 N N . ASP A 1 217 ? 46.178 -2.181 7.281 1.00 30.88 867 ASP G N 1
ATOM 1541 C CA . ASP A 1 217 ? 44.725 -1.998 7.217 1.00 30.77 867 ASP G CA 1
ATOM 1542 C C . ASP A 1 217 ? 44.163 -2.247 5.819 1.00 33.66 867 ASP G C 1
ATOM 1543 O O . ASP A 1 217 ? 43.147 -1.658 5.441 1.00 32.82 867 ASP G O 1
ATOM 1548 N N . GLY A 1 218 ? 44.808 -3.119 5.048 1.00 29.29 868 GLY G N 1
ATOM 1549 C CA . GLY A 1 218 ? 44.344 -3.458 3.716 1.00 26.18 868 GLY G CA 1
ATOM 1550 C C . GLY A 1 218 ? 44.897 -2.604 2.596 1.00 29.36 868 GLY G C 1
ATOM 1551 O O . GLY A 1 218 ? 44.392 -2.688 1.467 1.00 29.34 868 GLY G O 1
ATOM 1552 N N . ASN A 1 219 ? 45.929 -1.799 2.858 1.00 26.01 869 ASN G N 1
ATOM 1553 C CA . ASN A 1 219 ? 46.443 -0.854 1.874 1.00 28.78 869 ASN G CA 1
ATOM 1554 C C . ASN A 1 219 ? 47.777 -1.285 1.266 1.00 27.05 869 ASN G C 1
ATOM 1555 O O . ASN A 1 219 ? 48.536 -0.437 0.781 1.00 30.98 869 ASN G O 1
ATOM 1560 N N . PHE A 1 220 ? 48.067 -2.583 1.259 1.00 26.73 870 PHE G N 1
ATOM 1561 C CA . PHE A 1 220 ? 49.291 -3.114 0.678 1.00 28.51 870 PHE G CA 1
ATOM 1562 C C . PHE A 1 220 ? 48.928 -4.363 -0.117 1.00 31.42 870 PHE G C 1
ATOM 1563 O O . PHE A 1 220 ? 47.897 -4.990 0.128 1.00 37.99 870 PHE G O 1
ATOM 1571 N N . PHE A 1 221 ? 49.766 -4.716 -1.090 1.00 27.79 871 PHE G N 1
ATOM 1572 C CA . PHE A 1 221 ? 49.470 -5.893 -1.907 1.00 21.17 871 PHE G CA 1
ATOM 1573 C C . PHE A 1 221 ? 49.542 -7.164 -1.059 1.00 22.37 871 PHE G C 1
ATOM 1574 O O . PHE A 1 221 ? 50.476 -7.330 -0.269 1.00 24.85 871 PHE G O 1
ATOM 1582 N N . PRO A 1 222 ? 48.594 -8.107 -1.231 1.00 24.46 872 PRO G N 1
ATOM 1583 C CA . PRO A 1 222 ? 47.474 -8.049 -2.180 1.00 23.07 872 PRO G CA 1
ATOM 1584 C C . PRO A 1 222 ? 46.210 -7.392 -1.627 1.00 27.24 872 PRO G C 1
ATOM 1585 O O . PRO A 1 222 ? 45.256 -7.203 -2.379 1.00 29.03 872 PRO G O 1
ATOM 1589 N N . GLY A 1 223 ? 46.198 -7.048 -0.338 1.00 24.15 873 GLY G N 1
ATOM 1590 C CA . GLY A 1 223 ? 45.059 -6.393 0.278 1.00 25.59 873 GLY G CA 1
ATOM 1591 C C . GLY A 1 223 ? 44.267 -7.274 1.214 1.00 30.99 873 GLY G C 1
ATOM 1592 O O . GLY A 1 223 ? 43.392 -6.767 1.930 1.00 26.62 873 GLY G O 1
ATOM 1593 N N . SER A 1 224 ? 44.545 -8.570 1.232 1.00 28.07 874 SER G N 1
ATOM 1594 C CA . SER A 1 224 ? 43.882 -9.518 2.109 1.00 28.77 874 SER G CA 1
ATOM 1595 C C . SER A 1 224 ? 44.733 -9.755 3.353 1.00 24.62 874 SER G C 1
ATOM 1596 O O . SER A 1 224 ? 45.847 -9.240 3.488 1.00 24.49 874 SER G O 1
ATOM 1599 N N . GLY A 1 225 ? 44.204 -10.560 4.269 1.00 25.18 875 GLY G N 1
ATOM 1600 C CA . GLY A 1 225 ? 45.004 -11.021 5.386 1.00 23.32 875 GLY G CA 1
ATOM 1601 C C . GLY A 1 225 ? 44.776 -10.242 6.663 1.00 26.83 875 GLY G C 1
ATOM 1602 O O . GLY A 1 225 ? 45.714 -10.015 7.433 1.00 25.06 875 GLY G O 1
ATOM 1603 N N . ALA A 1 226 ? 43.535 -9.822 6.893 1.00 23.79 876 ALA G N 1
ATOM 1604 C CA . ALA A 1 226 ? 43.199 -9.132 8.129 1.00 25.14 876 ALA G CA 1
ATOM 1605 C C . ALA A 1 226 ? 43.295 -10.089 9.318 1.00 24.03 876 ALA G C 1
ATOM 1606 O O . ALA A 1 226 ? 43.096 -11.298 9.171 1.00 29.57 876 ALA G O 1
ATOM 1608 N N . PRO A 1 227 ? 43.587 -9.568 10.514 1.00 27.84 877 PRO G N 1
ATOM 1609 C CA . PRO A 1 227 ? 43.656 -10.446 11.697 1.00 28.83 877 PRO G CA 1
ATOM 1610 C C . PRO A 1 227 ? 42.361 -11.189 11.986 1.00 27.98 877 PRO G C 1
ATOM 1611 O O . PRO A 1 227 ? 42.407 -12.303 12.522 1.00 26.29 877 PRO G O 1
ATOM 1615 N N . ASP A 1 228 ? 41.202 -10.623 11.647 1.00 26.61 878 ASP G N 1
ATOM 1616 C CA . ASP A 1 228 ? 39.950 -11.303 11.960 1.00 31.09 878 ASP G CA 1
ATOM 1617 C C . ASP A 1 228 ? 39.560 -12.353 10.919 1.00 30.40 878 ASP G C 1
ATOM 1618 O O . ASP A 1 228 ? 38.468 -12.923 11.019 1.00 30.69 878 ASP G O 1
ATOM 1623 N N . GLU A 1 229 ? 40.423 -12.626 9.938 1.00 27.31 879 GLU G N 1
ATOM 1624 C CA . GLU A 1 229 ? 40.243 -13.747 9.018 1.00 25.04 879 GLU G CA 1
ATOM 1625 C C . GLU A 1 229 ? 40.828 -14.985 9.689 1.00 24.71 879 GLU G C 1
ATOM 1626 O O . GLU A 1 229 ? 42.033 -15.240 9.608 1.00 27.71 879 GLU G O 1
ATOM 1632 N N . VAL A 1 230 ? 39.974 -15.761 10.356 1.00 26.15 880 VAL G N 1
ATOM 1633 C CA . VAL A 1 230 ? 40.414 -16.855 11.217 1.00 27.85 880 VAL G CA 1
ATOM 1634 C C . VAL A 1 230 ? 40.080 -18.223 10.647 1.00 28.58 880 VAL G C 1
ATOM 1635 O O . VAL A 1 230 ? 40.402 -19.240 11.283 1.00 28.09 880 VAL G O 1
ATOM 1639 N N . GLY A 1 231 ? 39.456 -18.292 9.478 1.00 27.29 881 GLY G N 1
ATOM 1640 C CA . GLY A 1 231 ? 39.002 -19.548 8.910 1.00 27.75 881 GLY G CA 1
ATOM 1641 C C . GLY A 1 231 ? 37.485 -19.632 8.911 1.00 30.95 881 GLY G C 1
ATOM 1642 O O . GLY A 1 231 ? 36.783 -18.758 9.420 1.00 33.07 881 GLY G O 1
ATOM 1643 N N . THR A 1 232 ? 36.981 -20.717 8.324 1.00 30.96 882 THR G N 1
ATOM 1644 C CA . THR A 1 232 ? 35.541 -20.912 8.225 1.00 34.01 882 THR G CA 1
ATOM 1645 C C . THR A 1 232 ? 35.200 -22.374 8.480 1.00 33.80 882 THR G C 1
ATOM 1646 O O . THR A 1 232 ? 36.031 -23.268 8.304 1.00 30.15 882 THR G O 1
ATOM 1650 N N . GLY A 1 233 ? 33.956 -22.606 8.896 1.00 37.47 883 GLY G N 1
ATOM 1651 C CA . GLY A 1 233 ? 33.482 -23.936 9.200 1.00 36.26 883 GLY G CA 1
ATOM 1652 C C . GLY A 1 233 ? 34.357 -24.628 10.224 1.00 38.54 883 GLY G C 1
ATOM 1653 O O . GLY A 1 233 ? 34.801 -24.023 11.205 1.00 33.98 883 GLY G O 1
ATOM 1654 N N . PRO A 1 234 ? 34.647 -25.913 10.004 1.00 35.96 884 PRO G N 1
ATOM 1655 C CA . PRO A 1 234 ? 35.531 -26.630 10.935 1.00 36.27 884 PRO G CA 1
ATOM 1656 C C . PRO A 1 234 ? 36.937 -26.058 10.988 1.00 32.65 884 PRO G C 1
ATOM 1657 O O . PRO A 1 234 ? 37.683 -26.396 11.913 1.00 33.81 884 PRO G O 1
ATOM 1661 N N . GLY A 1 235 ? 37.312 -25.197 10.041 1.00 30.78 885 GLY G N 1
ATOM 1662 C CA . GLY A 1 235 ? 38.607 -24.547 10.029 1.00 28.97 885 GLY G CA 1
ATOM 1663 C C . GLY A 1 235 ? 38.727 -23.282 10.854 1.00 29.23 885 GLY G C 1
ATOM 1664 O O . GLY A 1 235 ? 39.790 -22.654 10.836 1.00 26.96 885 GLY G O 1
ATOM 1665 N N . VAL A 1 236 ? 37.682 -22.892 11.590 1.00 28.64 886 VAL G N 1
ATOM 1666 C CA . VAL A 1 236 ? 37.740 -21.662 12.376 1.00 26.18 886 VAL G CA 1
ATOM 1667 C C . VAL A 1 236 ? 38.856 -21.758 13.407 1.00 28.69 886 VAL G C 1
ATOM 1668 O O . VAL A 1 236 ? 38.940 -22.727 14.172 1.00 29.10 886 VAL G O 1
ATOM 1672 N N . GLY A 1 237 ? 39.730 -20.746 13.427 1.00 25.99 887 GLY G N 1
ATOM 1673 C CA . GLY A 1 237 ? 40.855 -20.713 14.336 1.00 22.93 887 GLY G CA 1
ATOM 1674 C C . GLY A 1 237 ? 42.148 -21.263 13.774 1.00 26.22 887 GLY G C 1
ATOM 1675 O O . GLY A 1 237 ? 43.204 -21.075 14.393 1.00 28.04 887 GLY G O 1
ATOM 1676 N N . PHE A 1 238 ? 42.108 -21.931 12.621 1.00 24.25 888 PHE G N 1
ATOM 1677 C CA . PHE A 1 238 ? 43.304 -22.509 12.029 1.00 21.04 888 PHE G CA 1
ATOM 1678 C C . PHE A 1 238 ? 43.845 -21.670 10.882 1.00 24.24 888 PHE G C 1
ATOM 1679 O O . PHE A 1 238 ? 44.559 -22.188 10.020 1.00 22.77 888 PHE G O 1
ATOM 1687 N N . ASN A 1 239 ? 43.524 -20.381 10.866 1.00 24.24 889 ASN G N 1
ATOM 1688 C CA . ASN A 1 239 ? 44.126 -19.421 9.950 1.00 20.89 889 ASN G CA 1
ATOM 1689 C C . ASN A 1 239 ? 44.544 -18.220 10.780 1.00 22.15 889 ASN G C 1
ATOM 1690 O O . ASN A 1 239 ? 43.692 -17.570 11.394 1.00 24.46 889 ASN G O 1
ATOM 1695 N N . VAL A 1 240 ? 45.843 -17.936 10.823 1.00 22.06 890 VAL G N 1
ATOM 1696 C CA . VAL A 1 240 ? 46.386 -16.925 11.729 1.00 19.14 890 VAL G CA 1
ATOM 1697 C C . VAL A 1 240 ? 47.119 -15.886 10.896 1.00 20.51 890 VAL G C 1
ATOM 1698 O O . VAL A 1 240 ? 48.199 -16.163 10.357 1.00 21.70 890 VAL G O 1
ATOM 1702 N N . ASN A 1 241 ? 46.550 -14.689 10.809 1.00 22.20 891 ASN G N 1
ATOM 1703 C CA . ASN A 1 241 ? 47.151 -13.582 10.070 1.00 24.91 891 ASN G CA 1
ATOM 1704 C C . ASN A 1 241 ? 47.854 -12.663 11.061 1.00 24.28 891 ASN G C 1
ATOM 1705 O O . ASN A 1 241 ? 47.224 -11.803 11.683 1.00 24.45 891 ASN G O 1
ATOM 1710 N N . MET A 1 242 ? 49.163 -12.862 11.220 1.00 23.69 892 MET G N 1
ATOM 1711 C CA . MET A 1 242 ? 49.989 -11.943 12.004 1.00 23.47 892 MET G CA 1
ATOM 1712 C C . MET A 1 242 ? 50.222 -10.709 11.135 1.00 24.58 892 MET G C 1
ATOM 1713 O O . MET A 1 242 ? 51.271 -10.521 10.513 1.00 22.25 892 MET G O 1
ATOM 1718 N N . ALA A 1 243 ? 49.194 -9.864 11.083 1.00 24.93 893 ALA G N 1
ATOM 1719 C CA . ALA A 1 243 ? 49.145 -8.725 10.173 1.00 23.72 893 ALA G CA 1
ATOM 1720 C C . ALA A 1 243 ? 49.729 -7.494 10.854 1.00 28.31 893 ALA G C 1
ATOM 1721 O O . ALA A 1 243 ? 49.205 -7.043 11.878 1.00 28.05 893 ALA G O 1
ATOM 1723 N N . PHE A 1 244 ? 50.798 -6.946 10.283 1.00 23.37 894 PHE G N 1
ATOM 1724 C CA . PHE A 1 244 ? 51.397 -5.718 10.794 1.00 25.63 894 PHE G CA 1
ATOM 1725 C C . PHE A 1 244 ? 50.715 -4.511 10.163 1.00 26.53 894 PHE G C 1
ATOM 1726 O O . PHE A 1 244 ? 50.603 -4.426 8.938 1.00 24.52 894 PHE G O 1
ATOM 1734 N N . THR A 1 245 ? 50.261 -3.583 11.003 1.00 23.78 895 THR G N 1
ATOM 1735 C CA . THR A 1 245 ? 49.589 -2.371 10.563 1.00 24.87 895 THR G CA 1
ATOM 1736 C C . THR A 1 245 ? 50.312 -1.161 11.144 1.00 31.07 895 THR G C 1
ATOM 1737 O O . THR A 1 245 ? 50.933 -1.243 12.206 1.00 34.18 895 THR G O 1
ATOM 1741 N N . GLY A 1 246 ? 50.250 -0.042 10.429 1.00 32.60 896 GLY G N 1
ATOM 1742 C CA . GLY A 1 246 ? 50.923 1.179 10.840 1.00 32.63 896 GLY G CA 1
ATOM 1743 C C . GLY A 1 246 ? 51.880 1.725 9.807 1.00 31.51 896 GLY G C 1
ATOM 1744 O O . GLY A 1 246 ? 52.440 2.810 10.016 1.00 34.23 896 GLY G O 1
ATOM 1745 N N . GLY A 1 247 ? 52.082 1.022 8.698 1.00 29.99 897 GLY G N 1
ATOM 1746 C CA . GLY A 1 247 ? 52.972 1.504 7.663 1.00 32.98 897 GLY G CA 1
ATOM 1747 C C . GLY A 1 247 ? 54.432 1.348 8.050 1.00 29.54 897 GLY G C 1
ATOM 1748 O O . GLY A 1 247 ? 54.820 0.438 8.788 1.00 29.16 897 GLY G O 1
ATOM 1749 N N . LEU A 1 248 ? 55.247 2.273 7.548 1.00 27.47 898 LEU G N 1
ATOM 1750 C CA . LEU A 1 248 ? 56.685 2.238 7.768 1.00 30.15 898 LEU G CA 1
ATOM 1751 C C . LEU A 1 248 ? 57.077 3.312 8.773 1.00 34.79 898 LEU G C 1
ATOM 1752 O O . LEU A 1 248 ? 58.012 4.079 8.533 1.00 38.62 898 LEU G O 1
ATOM 1757 N N . ASP A 1 249 ? 56.365 3.374 9.899 1.00 35.14 899 ASP G N 1
ATOM 1758 C CA . ASP A 1 249 ? 56.543 4.429 10.900 1.00 33.88 899 ASP G CA 1
ATOM 1759 C C . ASP A 1 249 ? 56.673 3.811 12.290 1.00 35.94 899 ASP G C 1
ATOM 1760 O O . ASP A 1 249 ? 55.760 3.911 13.121 1.00 37.94 899 ASP G O 1
ATOM 1765 N N . PRO A 1 250 ? 57.804 3.144 12.578 1.00 35.22 900 PRO G N 1
ATOM 1766 C CA . PRO A 1 250 ? 58.927 2.820 11.692 1.00 34.65 900 PRO G CA 1
ATOM 1767 C C . PRO A 1 250 ? 58.717 1.477 10.987 1.00 32.84 900 PRO G C 1
ATOM 1768 O O . PRO A 1 250 ? 57.820 0.731 11.378 1.00 31.19 900 PRO G O 1
ATOM 1772 N N . PRO A 1 251 ? 59.519 1.175 9.965 1.00 32.91 901 PRO G N 1
ATOM 1773 C CA . PRO A 1 251 ? 59.442 -0.157 9.351 1.00 31.62 901 PRO G CA 1
ATOM 1774 C C . PRO A 1 251 ? 59.659 -1.244 10.395 1.00 28.77 901 PRO G C 1
ATOM 1775 O O . PRO A 1 251 ? 60.356 -1.045 11.393 1.00 32.40 901 PRO G O 1
ATOM 1779 N N . MET A 1 252 ? 59.028 -2.392 10.171 1.00 27.13 902 MET G N 1
ATOM 1780 C CA . MET A 1 252 ? 59.251 -3.536 11.042 1.00 29.22 902 MET G CA 1
ATOM 1781 C C . MET A 1 252 ? 60.655 -4.083 10.821 1.00 31.56 902 MET G C 1
ATOM 1782 O O . MET A 1 252 ? 61.174 -4.070 9.699 1.00 27.79 902 MET G O 1
ATOM 1787 N N . GLY A 1 253 ? 61.270 -4.554 11.902 1.00 27.84 903 GLY G N 1
ATOM 1788 C CA . GLY A 1 253 ? 62.608 -5.109 11.853 1.00 26.18 903 GLY G CA 1
ATOM 1789 C C . GLY A 1 253 ? 62.757 -6.372 12.678 1.00 30.33 903 GLY G C 1
ATOM 1790 O O . GLY A 1 253 ? 61.763 -7.031 13.006 1.00 25.25 903 GLY G O 1
ATOM 1791 N N . ASP A 1 254 ? 64.005 -6.709 13.021 1.00 24.41 904 ASP G N 1
ATOM 1792 C CA . ASP A 1 254 ? 64.289 -7.948 13.745 1.00 26.48 904 ASP G CA 1
ATOM 1793 C C . ASP A 1 254 ? 63.531 -8.018 15.068 1.00 26.32 904 ASP G C 1
ATOM 1794 O O . ASP A 1 254 ? 62.921 -9.044 15.392 1.00 25.81 904 ASP G O 1
ATOM 1799 N N . ALA A 1 255 ? 63.576 -6.943 15.859 1.00 25.23 905 ALA G N 1
ATOM 1800 C CA . ALA A 1 255 ? 62.935 -6.975 17.172 1.00 24.12 905 ALA G CA 1
ATOM 1801 C C . ALA A 1 255 ? 61.450 -7.287 17.044 1.00 28.79 905 ALA G C 1
ATOM 1802 O O . ALA A 1 255 ? 60.890 -8.030 17.860 1.00 25.83 905 ALA G O 1
ATOM 1804 N N . GLU A 1 256 ? 60.811 -6.766 15.992 1.00 24.62 906 GLU G N 1
ATOM 1805 C CA . GLU A 1 256 ? 59.374 -6.952 15.819 1.00 24.54 906 GLU G CA 1
ATOM 1806 C C . GLU A 1 256 ? 59.030 -8.381 15.405 1.00 24.98 906 GLU G C 1
ATOM 1807 O O . GLU A 1 256 ? 58.060 -8.961 15.910 1.00 25.56 906 GLU G O 1
ATOM 1813 N N . TYR A 1 257 ? 59.797 -8.962 14.482 1.00 22.21 907 TYR G N 1
ATOM 1814 C CA . TYR A 1 257 ? 59.504 -10.329 14.056 1.00 21.06 907 TYR G CA 1
ATOM 1815 C C . TYR A 1 257 ? 59.865 -11.336 15.140 1.00 21.23 907 TYR G C 1
ATOM 1816 O O . TYR A 1 257 ? 59.176 -12.348 15.308 1.00 22.06 907 TYR G O 1
ATOM 1825 N N . LEU A 1 258 ? 60.938 -11.080 15.888 1.00 22.17 908 LEU G N 1
ATOM 1826 C CA . LEU A 1 258 ? 61.287 -11.987 16.977 1.00 26.86 908 LEU G CA 1
ATOM 1827 C C . LEU A 1 258 ? 60.233 -11.951 18.080 1.00 30.06 908 LEU G C 1
ATOM 1828 O O . LEU A 1 258 ? 59.893 -12.993 18.652 1.00 24.47 908 LEU G O 1
ATOM 1833 N N . ALA A 1 259 ? 59.696 -10.764 18.385 1.00 22.83 909 ALA G N 1
ATOM 1834 C CA . ALA A 1 259 ? 58.606 -10.671 19.353 1.00 24.76 909 ALA G CA 1
ATOM 1835 C C . ALA A 1 259 ? 57.340 -11.348 18.837 1.00 25.01 909 ALA G C 1
ATOM 1836 O O . ALA A 1 259 ? 56.624 -12.006 19.604 1.00 25.36 909 ALA G O 1
ATOM 1838 N N . ALA A 1 260 ? 57.044 -11.195 17.543 1.00 23.03 910 ALA G N 1
ATOM 1839 C CA . ALA A 1 260 ? 55.886 -11.870 16.968 1.00 22.93 910 ALA G CA 1
ATOM 1840 C C . ALA A 1 260 ? 56.045 -13.385 17.024 1.00 25.51 910 ALA G C 1
ATOM 1841 O O . ALA A 1 260 ? 55.070 -14.112 17.254 1.00 23.21 910 ALA G O 1
ATOM 1843 N N . PHE A 1 261 ? 57.264 -13.886 16.808 1.00 21.28 911 PHE G N 1
ATOM 1844 C CA . PHE A 1 261 ? 57.489 -15.323 16.958 1.00 22.23 911 PHE G CA 1
ATOM 1845 C C . PHE A 1 261 ? 57.315 -15.760 18.408 1.00 24.31 911 PHE G C 1
ATOM 1846 O O . PHE A 1 261 ? 56.784 -16.845 18.675 1.00 24.35 911 PHE G O 1
ATOM 1854 N N . ARG A 1 262 ? 57.759 -14.934 19.356 1.00 23.59 912 ARG G N 1
ATOM 1855 C CA . ARG A 1 262 ? 57.692 -15.314 20.766 1.00 24.21 912 ARG G CA 1
ATOM 1856 C C . ARG A 1 262 ? 56.258 -15.312 21.281 1.00 25.30 912 ARG G C 1
ATOM 1857 O O . ARG A 1 262 ? 55.874 -16.180 22.074 1.00 24.79 912 ARG G O 1
ATOM 1865 N N . THR A 1 263 ? 55.450 -14.352 20.841 1.00 25.82 913 THR G N 1
ATOM 1866 C CA . THR A 1 263 ? 54.112 -14.163 21.389 1.00 26.94 913 THR G CA 1
ATOM 1867 C C . THR A 1 263 ? 53.017 -14.844 20.582 1.00 27.51 913 THR G C 1
ATOM 1868 O O . THR A 1 263 ? 51.997 -15.236 21.160 1.00 32.96 913 THR G O 1
ATOM 1872 N N . VAL A 1 264 ? 53.190 -14.988 19.269 1.00 25.85 914 VAL G N 1
ATOM 1873 C CA . VAL A 1 264 ? 52.106 -15.456 18.414 1.00 23.90 914 VAL G CA 1
ATOM 1874 C C . VAL A 1 264 ? 52.473 -16.755 17.713 1.00 25.19 914 VAL G C 1
ATOM 1875 O O . VAL A 1 264 ? 51.782 -17.767 17.865 1.00 25.40 914 VAL G O 1
ATOM 1879 N N . VAL A 1 265 ? 53.548 -16.731 16.922 1.00 21.40 915 VAL G N 1
ATOM 1880 C CA . VAL A 1 265 ? 53.822 -17.836 16.007 1.00 21.26 915 VAL G CA 1
ATOM 1881 C C . VAL A 1 265 ? 54.158 -19.108 16.779 1.00 24.62 915 VAL G C 1
ATOM 1882 O O . VAL A 1 265 ? 53.531 -20.154 16.584 1.00 20.76 915 VAL G O 1
ATOM 1886 N N . MET A 1 266 ? 55.156 -19.043 17.654 1.00 22.62 916 MET G N 1
ATOM 1887 C CA . MET A 1 266 ? 55.617 -20.263 18.312 1.00 25.56 916 MET G CA 1
ATOM 1888 C C . MET A 1 266 ? 54.625 -20.801 19.348 1.00 25.61 916 MET G C 1
ATOM 1889 O O . MET A 1 266 ? 54.485 -22.027 19.463 1.00 23.76 916 MET G O 1
ATOM 1894 N N . PRO A 1 267 ? 53.926 -19.963 20.125 1.00 24.63 917 PRO G N 1
ATOM 1895 C CA . PRO A 1 267 ? 52.907 -20.539 21.026 1.00 27.06 917 PRO G CA 1
ATOM 1896 C C . PRO A 1 267 ? 51.792 -21.250 20.277 1.00 24.92 917 PRO G C 1
ATOM 1897 O O . PRO A 1 267 ? 51.441 -22.388 20.620 1.00 24.73 917 PRO G O 1
ATOM 1901 N N . ILE A 1 268 ? 51.245 -20.625 19.233 1.00 21.96 918 ILE G N 1
ATOM 1902 C CA . ILE A 1 268 ? 50.180 -21.271 18.473 1.00 26.11 918 ILE G CA 1
ATOM 1903 C C . ILE A 1 268 ? 50.710 -22.499 17.745 1.00 22.22 918 ILE G C 1
ATOM 1904 O O . ILE A 1 268 ? 50.072 -23.561 17.752 1.00 23.44 918 ILE G O 1
ATOM 1909 N N . ALA A 1 269 ? 51.884 -22.385 17.113 1.00 20.75 919 ALA G N 1
ATOM 1910 C CA . ALA A 1 269 ? 52.424 -23.523 16.371 1.00 24.17 919 ALA G CA 1
ATOM 1911 C C . ALA A 1 269 ? 52.705 -24.699 17.297 1.00 23.21 919 ALA G C 1
ATOM 1912 O O . ALA A 1 269 ? 52.469 -25.857 16.933 1.00 23.39 919 ALA G O 1
ATOM 1914 N N . SER A 1 270 ? 53.205 -24.426 18.502 1.00 22.32 920 SER G N 1
ATOM 1915 C CA . SER A 1 270 ? 53.482 -25.516 19.433 1.00 21.75 920 SER G CA 1
ATOM 1916 C C . SER A 1 270 ? 52.193 -26.174 19.909 1.00 23.55 920 SER G C 1
ATOM 1917 O O . SER A 1 270 ? 52.139 -27.398 20.071 1.00 22.57 920 SER G O 1
ATOM 1920 N N . GLU A 1 271 ? 51.144 -25.380 20.137 1.00 21.87 921 GLU G N 1
ATOM 1921 C CA . GLU A 1 271 ? 49.863 -25.957 20.538 1.00 21.76 921 GLU G CA 1
ATOM 1922 C C . GLU A 1 271 ? 49.246 -26.765 19.402 1.00 21.97 921 GLU G C 1
ATOM 1923 O O . GLU A 1 271 ? 48.638 -27.816 19.638 1.00 24.67 921 GLU G O 1
ATOM 1929 N N . PHE A 1 272 ? 49.397 -26.292 18.163 1.00 18.88 922 PHE G N 1
ATOM 1930 C CA . PHE A 1 272 ? 48.921 -27.050 17.009 1.00 21.33 922 PHE G CA 1
ATOM 1931 C C . PHE A 1 272 ? 49.661 -28.376 16.881 1.00 26.28 922 PHE G C 1
ATOM 1932 O O . PHE A 1 272 ? 49.069 -29.388 16.487 1.00 21.97 922 PHE G O 1
ATOM 1940 N N . ALA A 1 273 ? 50.960 -28.387 17.215 1.00 21.53 923 ALA G N 1
ATOM 1941 C CA . ALA A 1 273 ? 51.790 -29.587 17.278 1.00 21.52 923 ALA G CA 1
ATOM 1942 C C . ALA A 1 273 ? 51.773 -30.337 15.951 1.00 20.38 923 ALA G C 1
ATOM 1943 O O . ALA A 1 273 ? 51.232 -31.450 15.867 1.00 23.69 923 ALA G O 1
ATOM 1945 N N . PRO A 1 274 ? 52.380 -29.774 14.913 1.00 17.90 924 PRO G N 1
ATOM 1946 C CA . PRO A 1 274 ? 52.280 -30.356 13.570 1.00 19.30 924 PRO G CA 1
ATOM 1947 C C . PRO A 1 274 ? 53.157 -31.588 13.387 1.00 23.48 924 PRO G C 1
ATOM 1948 O O . PRO A 1 274 ? 54.102 -31.840 14.136 1.00 20.84 924 PRO G O 1
ATOM 1952 N N . ASP A 1 275 ? 52.814 -32.356 12.349 1.00 20.09 925 ASP G N 1
ATOM 1953 C CA . ASP A 1 275 ? 53.628 -33.464 11.864 1.00 18.92 925 ASP G CA 1
ATOM 1954 C C . ASP A 1 275 ? 54.718 -33.021 10.897 1.00 20.89 925 ASP G C 1
ATOM 1955 O O . ASP A 1 275 ? 55.766 -33.675 10.807 1.00 19.21 925 ASP G O 1
ATOM 1960 N N . VAL A 1 276 ? 54.464 -31.951 10.147 1.00 19.28 926 VAL G N 1
ATOM 1961 C CA . VAL A 1 276 ? 55.357 -31.419 9.120 1.00 20.49 926 VAL G CA 1
ATOM 1962 C C . VAL A 1 276 ? 55.188 -29.906 9.124 1.00 16.86 926 VAL G C 1
ATOM 1963 O O . VAL A 1 276 ? 54.081 -29.398 9.335 1.00 19.39 926 VAL G O 1
ATOM 1967 N N . VAL A 1 277 ? 56.278 -29.183 8.894 1.00 16.65 927 VAL G N 1
ATOM 1968 C CA . VAL A 1 277 ? 56.234 -27.731 8.744 1.00 16.06 927 VAL G CA 1
ATOM 1969 C C . VAL A 1 277 ? 56.668 -27.379 7.326 1.00 18.05 927 VAL G C 1
ATOM 1970 O O . VAL A 1 277 ? 57.723 -27.830 6.862 1.00 18.14 927 VAL G O 1
ATOM 1974 N N . LEU A 1 278 ? 55.844 -26.601 6.632 1.00 17.31 928 LEU G N 1
ATOM 1975 C CA . LEU A 1 278 ? 56.204 -26.025 5.344 1.00 16.76 928 LEU G CA 1
ATOM 1976 C C . LEU A 1 278 ? 56.321 -24.517 5.510 1.00 18.65 928 LEU G C 1
ATOM 1977 O O . LEU A 1 278 ? 55.477 -23.893 6.157 1.00 20.85 928 LEU G O 1
ATOM 1982 N N . VAL A 1 279 ? 57.364 -23.930 4.929 1.00 17.88 929 VAL G N 1
ATOM 1983 C CA . VAL A 1 279 ? 57.599 -22.494 5.035 1.00 17.78 929 VAL G CA 1
ATOM 1984 C C . VAL A 1 279 ? 57.551 -21.887 3.637 1.00 17.98 929 VAL G C 1
ATOM 1985 O O . VAL A 1 279 ? 58.343 -22.257 2.762 1.00 17.18 929 VAL G O 1
ATOM 1989 N N . SER A 1 280 ? 56.618 -20.960 3.430 1.00 19.46 930 SER G N 1
ATOM 1990 C CA . SER A 1 280 ? 56.632 -20.084 2.261 1.00 20.67 930 SER G CA 1
ATOM 1991 C C . SER A 1 280 ? 57.651 -18.992 2.560 1.00 20.93 930 SER G C 1
ATOM 1992 O O . SER A 1 280 ? 57.355 -17.988 3.213 1.00 20.62 930 SER G O 1
ATOM 1995 N N . SER A 1 281 ? 58.876 -19.207 2.090 1.00 18.18 931 SER G N 1
ATOM 1996 C CA . SER A 1 281 ? 60.039 -18.451 2.552 1.00 18.17 931 SER G CA 1
ATOM 1997 C C . SER A 1 281 ? 60.403 -17.36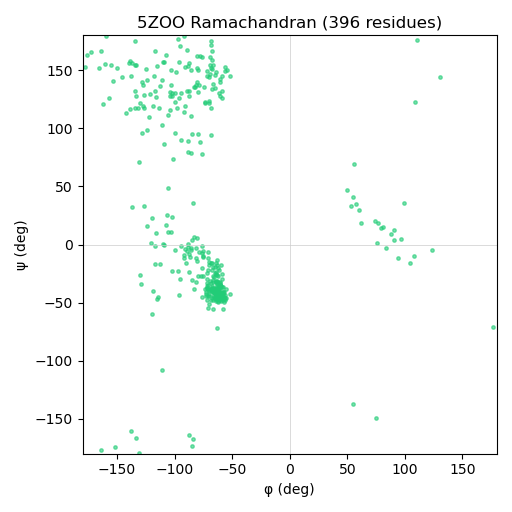8 1.537 1.00 23.07 931 SER G C 1
ATOM 1998 O O . SER A 1 281 ? 61.379 -17.461 0.795 1.00 24.14 931 SER G O 1
ATOM 2001 N N . GLY A 1 282 ? 59.582 -16.325 1.507 1.00 22.46 932 GLY G N 1
ATOM 2002 C CA . GLY A 1 282 ? 59.963 -15.120 0.796 1.00 20.30 932 GLY G CA 1
ATOM 2003 C C . GLY A 1 282 ? 60.900 -14.282 1.644 1.00 24.73 932 GLY G C 1
ATOM 2004 O O . GLY A 1 282 ? 60.866 -14.326 2.873 1.00 24.80 932 GLY G O 1
ATOM 2005 N N . PHE A 1 283 ? 61.763 -13.515 0.975 1.00 21.33 933 PHE G N 1
ATOM 2006 C CA . PHE A 1 283 ? 62.744 -12.689 1.668 1.00 21.38 933 PHE G CA 1
ATOM 2007 C C . PHE A 1 283 ? 62.567 -11.204 1.365 1.00 20.91 933 PHE G C 1
ATOM 2008 O O . PHE A 1 283 ? 63.514 -10.423 1.526 1.00 22.89 933 PHE G O 1
ATOM 2016 N N . ASP A 1 284 ? 61.370 -10.786 0.943 1.00 19.05 934 ASP G N 1
ATOM 2017 C CA . ASP A 1 284 ? 61.148 -9.375 0.651 1.00 23.44 934 ASP G CA 1
ATOM 2018 C C . ASP A 1 284 ? 60.878 -8.531 1.906 1.00 24.61 934 ASP G C 1
ATOM 2019 O O . ASP A 1 284 ? 60.590 -7.337 1.771 1.00 24.94 934 ASP G O 1
ATOM 2024 N N . ALA A 1 285 ? 60.975 -9.105 3.108 1.00 25.55 935 ALA G N 1
ATOM 2025 C CA . ALA A 1 285 ? 61.008 -8.310 4.335 1.00 22.67 935 ALA G CA 1
ATOM 2026 C C . ALA A 1 285 ? 62.428 -7.952 4.764 1.00 27.23 935 ALA G C 1
ATOM 2027 O O . ALA A 1 285 ? 62.599 -7.211 5.739 1.00 25.81 935 ALA G O 1
ATOM 2029 N N . VAL A 1 286 ? 63.447 -8.449 4.055 1.00 22.72 936 VAL G N 1
ATOM 2030 C CA . VAL A 1 286 ? 64.833 -8.141 4.393 1.00 22.15 936 VAL G CA 1
ATOM 2031 C C . VAL A 1 286 ? 65.156 -6.694 4.028 1.00 24.12 936 VAL G C 1
ATOM 2032 O O . VAL A 1 286 ? 64.653 -6.144 3.036 1.00 24.14 936 VAL G O 1
ATOM 2036 N N . GLU A 1 287 ? 66.004 -6.072 4.851 1.00 24.65 937 GLU G N 1
ATOM 2037 C CA . GLU A 1 287 ? 66.490 -4.722 4.608 1.00 24.50 937 GLU G CA 1
ATOM 2038 C C . GLU A 1 287 ? 67.126 -4.616 3.229 1.00 30.98 937 GLU G C 1
ATOM 2039 O O . GLU A 1 287 ? 67.698 -5.577 2.709 1.00 28.88 937 GLU G O 1
ATOM 2045 N N . GLY A 1 288 ? 67.040 -3.423 2.649 1.00 26.24 938 GLY G N 1
ATOM 2046 C CA . GLY A 1 288 ? 67.635 -3.143 1.360 1.00 28.01 938 GLY G CA 1
ATOM 2047 C C . GLY A 1 288 ? 66.693 -3.257 0.183 1.00 31.21 938 GLY G C 1
ATOM 2048 O O . GLY A 1 288 ? 67.144 -3.122 -0.961 1.00 35.44 938 GLY G O 1
ATOM 2049 N N . HIS A 1 289 ? 65.375 -3.511 0.427 1.00 27.71 939 HIS G N 1
ATOM 2050 C CA . HIS A 1 289 ? 64.415 -3.594 -0.664 1.00 28.42 939 HIS G CA 1
ATOM 2051 C C . HIS A 1 289 ? 63.829 -2.224 -0.991 1.00 31.54 939 HIS G C 1
ATOM 2052 O O . HIS A 1 289 ? 63.766 -1.342 -0.125 1.00 30.05 939 HIS G O 1
ATOM 2059 N N . PRO A 1 290 ? 63.388 -2.035 -2.233 1.00 28.55 940 PRO G N 1
ATOM 2060 C CA . PRO A 1 290 ? 62.513 -0.894 -2.530 1.00 29.46 940 PRO G CA 1
ATOM 2061 C C . PRO A 1 290 ? 61.265 -0.995 -1.669 1.00 27.10 940 PRO G C 1
ATOM 2062 O O . PRO A 1 290 ? 60.649 -2.062 -1.566 1.00 26.48 940 PRO G O 1
ATOM 2066 N N . THR A 1 291 ? 60.905 0.117 -1.031 1.00 29.23 941 THR G N 1
ATOM 2067 C CA . THR A 1 291 ? 59.825 0.075 -0.052 1.00 27.73 941 THR G CA 1
ATOM 2068 C C . THR A 1 291 ? 58.472 -0.365 -0.616 1.00 30.37 941 THR G C 1
ATOM 2069 O O . THR A 1 291 ? 57.725 -1.017 0.133 1.00 27.84 941 THR G O 1
ATOM 2073 N N . PRO A 1 292 ? 58.099 -0.087 -1.875 1.00 30.74 942 PRO G N 1
ATOM 2074 C CA . PRO A 1 292 ? 56.822 -0.627 -2.375 1.00 23.78 942 PRO G CA 1
ATOM 2075 C C . PRO A 1 292 ? 56.778 -2.139 -2.446 1.00 26.13 942 PRO G C 1
ATOM 2076 O O . PRO A 1 292 ? 55.678 -2.705 -2.431 1.00 27.99 942 PRO G O 1
ATOM 2080 N N . LEU A 1 293 ? 57.930 -2.808 -2.538 1.00 24.13 943 LEU G N 1
ATOM 2081 C CA . LEU A 1 293 ? 58.002 -4.263 -2.589 1.00 28.72 943 LEU G CA 1
ATOM 2082 C C . LEU A 1 293 ? 58.066 -4.905 -1.213 1.00 25.67 943 LEU G C 1
ATOM 2083 O O . LEU A 1 293 ? 57.988 -6.134 -1.113 1.00 29.64 943 LEU G O 1
ATOM 2088 N N . GLY A 1 294 ? 58.217 -4.114 -0.158 1.00 27.51 944 GLY G N 1
ATOM 2089 C CA . GLY A 1 294 ? 58.270 -4.647 1.190 1.00 24.89 944 GLY G CA 1
ATOM 2090 C C . GLY A 1 294 ? 58.528 -3.535 2.176 1.00 25.23 944 GLY G C 1
ATOM 2091 O O . GLY A 1 294 ? 57.636 -3.139 2.930 1.00 34.07 944 GLY G O 1
ATOM 2092 N N . GLY A 1 295 ? 59.744 -2.999 2.157 1.00 22.51 945 GLY G N 1
ATOM 2093 C CA . GLY A 1 295 ? 60.059 -1.845 2.966 1.00 23.93 945 GLY G CA 1
ATOM 2094 C C . GLY A 1 295 ? 60.325 -2.141 4.422 1.00 25.94 945 GLY G C 1
ATOM 2095 O O . GLY A 1 295 ? 60.333 -1.211 5.232 1.00 27.21 945 GLY G O 1
ATOM 2096 N N . TYR A 1 296 ? 60.537 -3.397 4.782 1.00 25.62 946 TYR G N 1
ATOM 2097 C CA . TYR A 1 296 ? 60.906 -3.766 6.139 1.00 25.91 946 TYR G CA 1
ATOM 2098 C C . TYR A 1 296 ? 62.422 -3.895 6.246 1.00 30.71 946 TYR G C 1
ATOM 2099 O O . TYR A 1 296 ? 63.147 -3.867 5.246 1.00 25.97 946 TYR G O 1
ATOM 2108 N N . ASN A 1 297 ? 62.903 -4.045 7.482 1.00 27.80 947 ASN G N 1
ATOM 2109 C CA . ASN A 1 297 ? 64.333 -3.969 7.759 1.00 31.68 947 ASN G CA 1
ATOM 2110 C C . ASN A 1 297 ? 64.846 -5.196 8.505 1.00 28.18 947 ASN G C 1
ATOM 2111 O O . ASN A 1 297 ? 65.759 -5.087 9.329 1.00 31.80 947 ASN G O 1
ATOM 2116 N N . LEU A 1 298 ? 64.272 -6.364 8.233 1.00 24.90 948 LEU G N 1
ATOM 2117 C CA . LEU A 1 298 ? 64.810 -7.605 8.778 1.00 28.89 948 LEU G CA 1
ATOM 2118 C C . LEU A 1 298 ? 66.241 -7.804 8.300 1.00 31.21 948 LEU G C 1
ATOM 2119 O O . LEU A 1 298 ? 66.577 -7.497 7.154 1.00 30.72 948 LEU G O 1
ATOM 2124 N N . SER A 1 299 ? 67.088 -8.324 9.181 1.00 29.80 949 SER G N 1
ATOM 2125 C CA . SER A 1 299 ? 68.416 -8.757 8.775 1.00 33.04 949 SER G CA 1
ATOM 2126 C C . SER A 1 299 ? 68.357 -10.188 8.258 1.00 29.64 949 SER G C 1
ATOM 2127 O O . SER A 1 299 ? 67.518 -10.988 8.681 1.00 28.56 949 SER G O 1
ATOM 2130 N N . ALA A 1 300 ? 69.263 -10.507 7.329 1.00 28.18 950 ALA G N 1
ATOM 2131 C CA . ALA A 1 300 ? 69.383 -11.891 6.877 1.00 31.18 950 ALA G CA 1
ATOM 2132 C C . ALA A 1 300 ? 69.671 -12.823 8.043 1.00 32.94 950 ALA G C 1
ATOM 2133 O O . ALA A 1 300 ? 69.118 -13.927 8.117 1.00 33.18 950 ALA G O 1
ATOM 2135 N N . ARG A 1 301 ? 70.532 -12.387 8.968 1.00 27.63 951 ARG G N 1
ATOM 2136 C CA . ARG A 1 301 ? 70.846 -13.190 10.145 1.00 29.75 951 ARG G CA 1
ATOM 2137 C C . ARG A 1 301 ? 69.585 -13.564 10.916 1.00 34.65 951 ARG G C 1
ATOM 2138 O O . ARG A 1 301 ? 69.468 -14.689 11.418 1.00 27.55 951 ARG G O 1
ATOM 2146 N N . CYS A 1 302 ? 68.623 -12.641 11.005 1.00 29.34 952 CYS G N 1
ATOM 2147 C CA . CYS A 1 302 ? 67.397 -12.923 11.746 1.00 30.01 952 CYS G CA 1
ATOM 2148 C C . CYS A 1 302 ? 66.642 -14.107 11.151 1.00 25.65 952 CYS G C 1
ATOM 2149 O O . CYS A 1 302 ? 66.069 -14.916 11.887 1.00 22.38 952 CYS G O 1
ATOM 2152 N N . PHE A 1 303 ? 66.636 -14.237 9.820 1.00 24.33 953 PHE G N 1
ATOM 2153 C CA . PHE A 1 303 ? 65.920 -15.360 9.221 1.00 24.05 953 PHE G CA 1
ATOM 2154 C C . PHE A 1 303 ? 66.554 -16.698 9.587 1.00 24.44 953 PHE G C 1
ATOM 2155 O O . PHE A 1 303 ? 65.854 -17.716 9.652 1.00 25.36 953 PHE G O 1
ATOM 2163 N N . GLY A 1 304 ? 67.861 -16.723 9.848 1.00 23.27 954 GLY G N 1
ATOM 2164 C CA . GLY A 1 304 ? 68.467 -17.939 10.368 1.00 22.47 954 GLY G CA 1
ATOM 2165 C C . GLY A 1 304 ? 67.914 -18.317 11.729 1.00 22.15 954 GLY G C 1
ATOM 2166 O O . GLY A 1 304 ? 67.630 -19.488 11.997 1.00 22.93 954 GLY G O 1
ATOM 2167 N N . TYR A 1 305 ? 67.734 -17.325 12.602 1.00 22.47 955 TYR G N 1
ATOM 2168 C CA . TYR A 1 305 ? 67.158 -17.596 13.914 1.00 23.64 955 TYR G CA 1
ATOM 2169 C C . TYR A 1 305 ? 65.695 -18.011 13.809 1.00 22.96 955 TYR G C 1
ATOM 2170 O O . TYR A 1 305 ? 65.247 -18.907 14.536 1.00 23.60 955 TYR G O 1
ATOM 2179 N N . LEU A 1 306 ? 64.935 -17.384 12.908 1.00 20.80 956 LEU G N 1
ATOM 2180 C CA . LEU A 1 306 ? 63.549 -17.797 12.717 1.00 22.02 956 LEU G CA 1
ATOM 2181 C C . LEU A 1 306 ? 63.474 -19.231 12.204 1.00 22.09 956 LEU G C 1
ATOM 2182 O O . LEU A 1 306 ? 62.608 -20.005 12.628 1.00 19.91 956 LEU G O 1
ATOM 2187 N N . THR A 1 307 ? 64.369 -19.598 11.285 1.00 23.41 957 THR G N 1
ATOM 2188 C CA . THR A 1 307 ? 64.434 -20.979 10.806 1.00 20.19 957 THR G CA 1
ATOM 2189 C C . THR A 1 307 ? 64.731 -21.941 11.952 1.00 20.29 957 THR G C 1
ATOM 2190 O O . THR A 1 307 ? 64.065 -22.971 12.108 1.00 20.01 957 THR G O 1
ATOM 2194 N N . LYS A 1 308 ? 65.728 -21.608 12.773 1.00 19.42 958 LYS G N 1
ATOM 2195 C CA . LYS A 1 308 ? 66.075 -22.456 13.909 1.00 22.65 958 LYS G CA 1
ATOM 2196 C C . LYS A 1 308 ? 64.901 -22.611 14.876 1.00 22.51 958 LYS G C 1
ATOM 2197 O O . LYS A 1 308 ? 64.705 -23.688 15.452 1.00 21.40 958 LYS G O 1
ATOM 2203 N N . GLN A 1 309 ? 64.099 -21.556 15.064 1.00 21.32 959 GLN G N 1
ATOM 2204 C CA . GLN A 1 309 ? 62.917 -21.696 15.916 1.00 21.29 959 GLN G CA 1
ATOM 2205 C C . GLN A 1 309 ? 61.925 -22.697 15.330 1.00 17.49 959 GLN G C 1
ATOM 2206 O O . GLN A 1 309 ? 61.420 -23.575 16.040 1.00 21.47 959 GLN G O 1
ATOM 2212 N N . LEU A 1 310 ? 61.637 -22.586 14.027 1.00 18.73 960 LEU G N 1
ATOM 2213 C CA . LEU A 1 310 ? 60.698 -23.521 13.411 1.00 19.81 960 LEU G CA 1
ATOM 2214 C C . LEU A 1 310 ? 61.242 -24.948 13.382 1.00 20.46 960 LEU G C 1
ATOM 2215 O O . LEU A 1 310 ? 60.456 -25.904 13.383 1.00 19.53 960 LEU G O 1
ATOM 2220 N N . MET A 1 311 ? 62.569 -25.115 13.352 1.00 18.34 961 MET G N 1
ATOM 2221 C CA . MET A 1 311 ? 63.154 -26.455 13.391 1.00 22.06 961 MET G CA 1
ATOM 2222 C C . MET A 1 311 ? 62.857 -27.187 14.695 1.00 23.98 961 MET G C 1
ATOM 2223 O O . MET A 1 311 ? 63.036 -28.410 14.760 1.00 22.52 961 MET G O 1
ATOM 2228 N N . GLY A 1 312 ? 62.416 -26.473 15.732 1.00 20.35 962 GLY G N 1
ATOM 2229 C CA . GLY A 1 312 ? 62.006 -27.131 16.962 1.00 21.73 962 GLY G CA 1
ATOM 2230 C C . GLY A 1 312 ? 60.657 -27.819 16.900 1.00 27.81 962 GLY G C 1
ATOM 2231 O O . GLY A 1 312 ? 60.303 -28.545 17.833 1.00 27.18 962 GLY G O 1
ATOM 2232 N N . LEU A 1 313 ? 59.897 -27.601 15.833 1.00 21.12 963 LEU G N 1
ATOM 2233 C CA . LEU A 1 313 ? 58.574 -28.184 15.646 1.00 23.15 963 LEU G CA 1
ATOM 2234 C C . LEU A 1 313 ? 58.661 -29.447 14.797 1.00 25.53 963 LEU G C 1
ATOM 2235 O O . LEU A 1 313 ? 59.600 -29.636 14.022 1.00 21.68 963 LEU G O 1
ATOM 2240 N N . ALA A 1 314 ? 57.651 -30.310 14.948 1.00 22.07 964 ALA G N 1
ATOM 2241 C CA . ALA A 1 314 ? 57.480 -31.498 14.100 1.00 20.95 964 ALA G CA 1
ATOM 2242 C C . ALA A 1 314 ? 58.740 -32.359 14.060 1.00 21.20 964 ALA G C 1
ATOM 2243 O O . ALA A 1 314 ? 59.045 -32.990 13.041 1.00 20.93 964 ALA G O 1
ATOM 2245 N N . GLY A 1 315 ? 59.477 -32.395 15.169 1.00 22.29 965 GLY G N 1
ATOM 2246 C CA . GLY A 1 315 ? 60.694 -33.184 15.220 1.00 22.51 965 GLY G CA 1
ATOM 2247 C C . GLY A 1 315 ? 61.760 -32.752 14.239 1.00 28.39 965 GLY G C 1
ATOM 2248 O O . GLY A 1 315 ? 62.672 -33.532 13.948 1.00 24.22 965 GLY G O 1
ATOM 2249 N N . GLY A 1 316 ? 61.669 -31.524 13.715 1.00 22.69 966 GLY G N 1
ATOM 2250 C CA . GLY A 1 316 ? 62.602 -31.028 12.725 1.00 21.42 966 GLY G CA 1
ATOM 2251 C C . GLY A 1 316 ? 62.215 -31.289 11.282 1.00 22.67 966 GLY G C 1
ATOM 2252 O O . GLY A 1 316 ? 62.994 -30.958 10.384 1.00 21.04 966 GLY G O 1
ATOM 2253 N N . ARG A 1 317 ? 61.038 -31.859 11.030 1.00 20.59 967 ARG G N 1
ATOM 2254 C CA . ARG A 1 317 ? 60.579 -32.180 9.673 1.00 21.55 967 ARG G CA 1
ATOM 2255 C C . ARG A 1 317 ? 60.081 -30.903 9.006 1.00 22.62 967 ARG G C 1
ATOM 2256 O O . ARG A 1 317 ? 58.891 -30.581 9.059 1.00 21.56 967 ARG G O 1
ATOM 2264 N N . ILE A 1 318 ? 60.986 -30.165 8.356 1.00 19.71 968 ILE G N 1
ATOM 2265 C CA . ILE A 1 318 ? 60.661 -28.835 7.844 1.00 17.03 968 ILE G CA 1
ATOM 2266 C C . ILE A 1 318 ? 61.244 -28.656 6.447 1.00 16.97 968 ILE G C 1
ATOM 2267 O O . ILE A 1 318 ? 62.328 -29.159 6.143 1.00 18.50 968 ILE G O 1
ATOM 2272 N N . VAL A 1 319 ? 60.520 -27.928 5.598 1.00 16.13 969 VAL G N 1
ATOM 2273 C CA . VAL A 1 319 ? 60.990 -27.547 4.269 1.00 15.48 969 VAL G CA 1
ATOM 2274 C C . VAL A 1 319 ? 60.676 -26.078 4.054 1.00 18.80 969 VAL G C 1
ATOM 2275 O O . VAL A 1 319 ? 59.548 -25.640 4.307 1.00 19.63 969 VAL G O 1
ATOM 2279 N N . LEU A 1 320 ? 61.666 -25.323 3.580 1.00 16.60 970 LEU G N 1
ATOM 2280 C CA . LEU A 1 320 ? 61.482 -23.938 3.179 1.00 16.69 970 LEU G CA 1
ATOM 2281 C C . LEU A 1 320 ? 61.429 -23.879 1.659 1.00 18.13 970 LEU G C 1
ATOM 2282 O O . LEU A 1 320 ? 62.215 -24.544 0.981 1.00 21.49 970 LEU G O 1
ATOM 2287 N N . ALA A 1 321 ? 60.496 -23.093 1.123 1.00 16.57 971 ALA G N 1
ATOM 2288 C CA . ALA A 1 321 ? 60.384 -22.924 -0.321 1.00 16.49 971 ALA G CA 1
ATOM 2289 C C . ALA A 1 321 ? 60.399 -21.442 -0.645 1.00 18.61 971 ALA G C 1
ATOM 2290 O O . ALA A 1 321 ? 59.618 -20.673 -0.079 1.00 18.50 971 ALA G O 1
ATOM 2292 N N . LEU A 1 322 ? 61.275 -21.052 -1.569 1.00 19.75 972 LEU G N 1
ATOM 2293 C CA . LEU A 1 322 ? 61.421 -19.647 -1.923 1.00 20.47 972 LEU G CA 1
ATOM 2294 C C . LEU A 1 322 ? 60.120 -19.095 -2.495 1.00 19.54 972 LEU G C 1
ATOM 2295 O O . LEU A 1 322 ? 59.523 -19.688 -3.398 1.00 21.84 972 LEU G O 1
ATOM 2300 N N . GLU A 1 323 ? 59.685 -17.951 -1.974 1.00 19.45 973 GLU G N 1
ATOM 2301 C CA . GLU A 1 323 ? 58.593 -17.221 -2.607 1.00 18.54 973 GLU G CA 1
ATOM 2302 C C . GLU A 1 323 ? 59.163 -15.940 -3.207 1.00 21.83 973 GLU G C 1
ATOM 2303 O O . GLU A 1 323 ? 59.903 -15.995 -4.196 1.00 22.80 973 GLU G O 1
ATOM 2309 N N . GLY A 1 324 ? 58.857 -14.794 -2.608 1.00 21.85 974 GLY G N 1
ATOM 2310 C CA . GLY A 1 324 ? 59.361 -13.514 -3.070 1.00 20.63 974 GLY G CA 1
ATOM 2311 C C . GLY A 1 324 ? 60.708 -13.152 -2.470 1.00 25.35 974 GLY G C 1
ATOM 2312 O O . GLY A 1 324 ? 61.411 -13.985 -1.894 1.00 26.10 974 GLY G O 1
ATOM 2313 N N . GLY A 1 325 ? 61.058 -11.872 -2.594 1.00 28.99 975 GLY G N 1
ATOM 2314 C CA . GLY A 1 325 ? 62.397 -11.403 -2.275 1.00 22.58 975 GLY G CA 1
ATOM 2315 C C . GLY A 1 325 ? 63.119 -11.048 -3.562 1.00 24.66 975 GLY G C 1
ATOM 2316 O O . GLY A 1 325 ? 63.264 -11.900 -4.442 1.00 23.54 975 GLY G O 1
ATOM 2317 N N . TYR A 1 326 ? 63.586 -9.807 -3.690 1.00 22.88 976 TYR G N 1
ATOM 2318 C CA . TYR A 1 326 ? 63.938 -9.309 -5.012 1.00 26.86 976 TYR G CA 1
ATOM 2319 C C . TYR A 1 326 ? 65.332 -8.699 -5.062 1.00 30.18 976 TYR G C 1
ATOM 2320 O O . TYR A 1 326 ? 66.023 -8.824 -6.077 1.00 32.10 976 TYR G O 1
ATOM 2329 N N . ASP A 1 327 ? 65.771 -8.066 -3.980 1.00 23.26 977 ASP G N 1
ATOM 2330 C CA . ASP A 1 327 ? 67.134 -7.552 -3.927 1.00 24.07 977 ASP G CA 1
ATOM 2331 C C . ASP A 1 327 ? 68.113 -8.719 -3.848 1.00 25.66 977 ASP G C 1
ATOM 2332 O O . ASP A 1 327 ? 68.032 -9.539 -2.927 1.00 25.38 977 ASP G O 1
ATOM 2337 N N . LEU A 1 328 ? 69.052 -8.785 -4.798 1.00 26.44 978 LEU G N 1
ATOM 2338 C CA . LEU A 1 328 ? 69.878 -9.984 -4.934 1.00 26.82 978 LEU G CA 1
ATOM 2339 C C . LEU A 1 328 ? 70.747 -10.213 -3.700 1.00 25.46 978 LEU G C 1
ATOM 2340 O O . LEU A 1 328 ? 70.828 -11.334 -3.186 1.00 24.79 978 LEU G O 1
ATOM 2345 N N . THR A 1 329 ? 71.416 -9.165 -3.219 1.00 23.53 979 THR G N 1
ATOM 2346 C CA . THR A 1 329 ? 72.224 -9.309 -2.011 1.00 25.44 979 THR G CA 1
ATOM 2347 C C . THR A 1 329 ? 71.371 -9.779 -0.839 1.00 27.16 979 THR G C 1
ATOM 2348 O O . THR A 1 329 ? 71.753 -10.706 -0.115 1.00 27.76 979 THR G O 1
ATOM 2352 N N . ALA A 1 330 ? 70.188 -9.181 -0.673 1.00 23.54 980 ALA G N 1
ATOM 2353 C CA . ALA A 1 330 ? 69.316 -9.522 0.445 1.00 26.25 980 ALA G CA 1
ATOM 2354 C C . ALA A 1 330 ? 68.880 -10.983 0.394 1.00 25.46 980 ALA G C 1
ATOM 2355 O O . ALA A 1 330 ? 68.922 -11.686 1.409 1.00 25.78 980 ALA G O 1
ATOM 2357 N N . ILE A 1 331 ? 68.455 -11.463 -0.780 1.00 21.71 981 ILE G N 1
ATOM 2358 C CA . ILE A 1 331 ? 67.922 -12.822 -0.821 1.00 22.33 981 ILE G CA 1
ATOM 2359 C C . ILE A 1 331 ? 69.042 -13.854 -0.776 1.00 21.91 981 ILE G C 1
ATOM 2360 O O . ILE A 1 331 ? 68.830 -14.974 -0.298 1.00 23.88 981 ILE G O 1
ATOM 2365 N N . CYS A 1 332 ? 70.240 -13.504 -1.253 1.00 23.53 982 CYS G N 1
ATOM 2366 C CA . CYS A 1 332 ? 71.383 -14.404 -1.107 1.00 23.48 982 CYS G CA 1
ATOM 2367 C C . CYS A 1 332 ? 71.845 -14.471 0.344 1.00 23.19 982 CYS G C 1
ATOM 2368 O O . CYS A 1 332 ? 72.118 -15.560 0.864 1.00 22.13 982 CYS G O 1
ATOM 2371 N N . ASP A 1 333 ? 71.936 -13.317 1.009 1.00 21.09 983 ASP G N 1
ATOM 2372 C CA . ASP A 1 333 ? 72.284 -13.294 2.429 1.00 23.57 983 ASP G CA 1
ATOM 2373 C C . ASP A 1 333 ? 71.303 -14.135 3.245 1.00 23.34 983 ASP G C 1
ATOM 2374 O O . ASP A 1 333 ? 71.707 -14.925 4.108 1.00 22.66 983 ASP G O 1
ATOM 2379 N N . ALA A 1 334 ? 70.001 -13.981 2.980 1.00 20.92 984 ALA G N 1
ATOM 2380 C CA . ALA A 1 334 ? 68.999 -14.684 3.782 1.00 23.08 984 ALA G CA 1
ATOM 2381 C C . ALA A 1 334 ? 68.959 -16.173 3.453 1.00 24.29 984 ALA G C 1
ATOM 2382 O O . ALA A 1 334 ? 68.778 -17.005 4.352 1.00 21.95 984 ALA G O 1
ATOM 2384 N N . SER A 1 335 ? 69.106 -16.530 2.172 1.00 19.58 985 SER G N 1
ATOM 2385 C CA . SER A 1 335 ? 69.177 -17.946 1.815 1.00 20.98 985 SER G CA 1
ATOM 2386 C C . SER A 1 335 ? 70.366 -18.613 2.491 1.00 20.59 985 SER G C 1
ATOM 2387 O O . SER A 1 335 ? 70.254 -19.732 3.004 1.00 21.50 985 SER G O 1
ATOM 2390 N N . GLU A 1 336 ? 71.513 -17.930 2.511 1.00 19.16 986 GLU G N 1
ATOM 2391 C CA . GLU A 1 336 ? 72.691 -18.469 3.178 1.00 22.13 986 GLU G CA 1
ATOM 2392 C C . GLU A 1 336 ? 72.419 -18.709 4.663 1.00 22.48 986 GLU G C 1
ATOM 2393 O O . GLU A 1 336 ? 72.751 -19.770 5.202 1.00 23.36 986 GLU G O 1
ATOM 2399 N N . ALA A 1 337 ? 71.799 -17.735 5.336 1.00 21.83 987 ALA G N 1
ATOM 2400 C CA . ALA A 1 337 ? 71.522 -17.884 6.766 1.00 19.94 987 ALA G CA 1
ATOM 2401 C C . ALA A 1 337 ? 70.538 -19.020 7.028 1.00 20.69 987 ALA G C 1
ATOM 2402 O O . ALA A 1 337 ? 70.680 -19.761 8.011 1.00 19.76 987 ALA G O 1
ATOM 2404 N N . CYS A 1 338 ? 69.529 -19.169 6.169 1.00 18.14 988 CYS G N 1
ATOM 2405 C CA . CYS A 1 338 ? 68.528 -20.207 6.404 1.00 22.53 988 CYS G CA 1
ATOM 2406 C C . CYS A 1 338 ? 69.103 -21.598 6.178 1.00 21.19 988 CYS G C 1
ATOM 2407 O O . CYS A 1 338 ? 68.840 -22.518 6.962 1.00 19.42 988 CYS G O 1
ATOM 2410 N N . VAL A 1 339 ? 69.884 -21.777 5.111 1.00 20.55 989 VAL G N 1
ATOM 2411 C CA . VAL A 1 339 ? 70.467 -23.090 4.858 1.00 18.36 989 VAL G CA 1
ATOM 2412 C C . VAL A 1 339 ? 71.497 -23.423 5.929 1.00 18.06 989 VAL G C 1
ATOM 2413 O O . VAL A 1 339 ? 71.593 -24.571 6.377 1.00 20.25 989 VAL G O 1
ATOM 2417 N N . SER A 1 340 ? 72.277 -22.430 6.368 1.00 19.50 990 SER G N 1
ATOM 2418 C CA A SER A 1 340 ? 73.203 -22.660 7.475 0.50 21.31 990 SER G CA 1
ATOM 2419 C CA B SER A 1 340 ? 73.203 -22.661 7.472 0.50 21.28 990 SER G CA 1
ATOM 2420 C C . SER A 1 340 ? 72.461 -23.138 8.716 1.00 20.14 990 SER G C 1
ATOM 2421 O O . SER A 1 340 ? 72.914 -24.061 9.404 1.00 22.12 990 SER G O 1
ATOM 2426 N N . ALA A 1 341 ? 71.312 -22.527 9.010 1.00 22.38 991 ALA G N 1
ATOM 2427 C CA . ALA A 1 341 ? 70.503 -22.947 10.151 1.00 21.76 991 ALA G CA 1
ATOM 2428 C C . ALA A 1 341 ? 69.983 -24.374 9.977 1.00 21.50 991 ALA G C 1
ATOM 2429 O O . ALA A 1 341 ? 70.024 -25.177 10.921 1.00 19.21 991 ALA G O 1
ATOM 2431 N N . LEU A 1 342 ? 69.501 -24.710 8.773 1.00 19.38 992 LEU G N 1
ATOM 2432 C CA . LEU A 1 342 ? 68.985 -26.056 8.516 1.00 19.67 992 LEU G CA 1
ATOM 2433 C C . LEU A 1 342 ? 70.059 -27.117 8.726 1.00 19.32 992 LEU G C 1
ATOM 2434 O O . LEU A 1 342 ? 69.768 -28.232 9.182 1.00 17.64 992 LEU G O 1
ATOM 2439 N N . LEU A 1 343 ? 71.307 -26.788 8.392 1.00 19.93 993 LEU G N 1
ATOM 2440 C CA . LEU A 1 343 ? 72.433 -27.690 8.588 1.00 20.20 993 LEU G CA 1
ATOM 2441 C C . LEU A 1 343 ? 72.874 -27.793 10.039 1.00 23.75 993 LEU G C 1
ATOM 2442 O O . LEU A 1 343 ? 73.745 -28.615 10.345 1.00 22.71 993 LEU G O 1
ATOM 2447 N N . GLY A 1 344 ? 72.302 -26.994 10.934 1.00 23.65 994 GLY G N 1
ATOM 2448 C CA . GLY A 1 344 ? 72.727 -27.015 12.319 1.00 27.16 994 GLY G CA 1
ATOM 2449 C C . GLY A 1 344 ? 73.971 -26.213 12.616 1.00 29.04 994 GLY G C 1
ATOM 2450 O O . GLY A 1 344 ? 74.573 -26.396 13.678 1.00 29.36 994 GLY G O 1
ATOM 2451 N N . ASN A 1 345 ? 74.389 -25.334 11.711 1.00 24.56 995 ASN G N 1
ATOM 2452 C CA . ASN A 1 345 ? 75.558 -24.509 11.984 1.00 23.31 995 ASN G CA 1
ATOM 2453 C C . ASN A 1 345 ? 75.230 -23.460 13.034 1.00 30.24 995 ASN G C 1
ATOM 2454 O O . ASN A 1 345 ? 74.094 -22.989 13.141 1.00 30.43 995 ASN G O 1
ATOM 2459 N N . GLU A 1 346 ? 76.240 -23.088 13.813 1.00 38.67 996 GLU G N 1
ATOM 2460 C CA . GLU A 1 346 ? 76.072 -21.977 14.736 1.00 48.48 996 GLU G CA 1
ATOM 2461 C C . GLU A 1 346 ? 75.913 -20.685 13.945 1.00 41.39 996 GLU G C 1
ATOM 2462 O O . GLU A 1 346 ? 76.648 -20.432 12.985 1.00 43.98 996 GLU G O 1
ATOM 2468 N N . LEU A 1 347 ? 74.929 -19.886 14.329 1.00 41.43 997 LEU G N 1
ATOM 2469 C CA . LEU A 1 347 ? 74.679 -18.615 13.675 1.00 46.44 997 LEU G CA 1
ATOM 2470 C C . LEU A 1 347 ? 75.452 -17.515 14.384 1.00 43.80 997 LEU G C 1
ATOM 2471 O O . LEU A 1 347 ? 75.758 -17.615 15.574 1.00 44.55 997 LEU G O 1
ATOM 2476 N N . ASP A 1 348 ? 75.776 -16.470 13.635 1.00 53.99 998 ASP G N 1
ATOM 2477 C CA . ASP A 1 348 ? 76.345 -15.283 14.248 1.00 64.64 998 ASP G CA 1
ATOM 2478 C C . ASP A 1 348 ? 75.350 -14.714 15.256 1.00 57.22 998 ASP G C 1
ATOM 2479 O O . ASP A 1 348 ? 74.141 -14.709 14.997 1.00 53.50 998 ASP G O 1
ATOM 2484 N N . PRO A 1 349 ? 75.810 -14.249 16.416 1.00 56.77 999 PRO G N 1
ATOM 2485 C CA . PRO A 1 349 ? 74.877 -13.665 17.384 1.00 51.81 999 PRO G CA 1
ATOM 2486 C C . PRO A 1 349 ? 74.229 -12.410 16.821 1.00 44.76 999 PRO G C 1
ATOM 2487 O O . PRO A 1 349 ? 74.813 -11.692 16.005 1.00 41.41 999 PRO G O 1
ATOM 2491 N N . LEU A 1 350 ? 72.989 -12.171 17.236 1.00 46.97 1000 LEU G N 1
ATOM 2492 C CA . LEU A 1 350 ? 72.318 -10.941 16.853 1.00 45.62 1000 LEU G CA 1
ATOM 2493 C C . LEU A 1 350 ? 72.981 -9.757 17.554 1.00 40.75 1000 LEU G C 1
ATOM 2494 O O . LEU A 1 350 ? 73.461 -9.888 18.682 1.00 42.77 1000 LEU G O 1
ATOM 2499 N N . PRO A 1 351 ? 73.029 -8.596 16.901 1.00 36.05 1001 PRO G N 1
ATOM 2500 C CA . PRO A 1 351 ? 73.654 -7.425 17.523 1.00 39.40 1001 PRO G CA 1
ATOM 2501 C C . PRO A 1 351 ? 73.022 -7.094 18.868 1.00 41.92 1001 PRO G C 1
ATOM 2502 O O . PRO A 1 351 ? 71.855 -7.398 19.128 1.00 39.49 1001 PRO G O 1
ATOM 2506 N N . GLU A 1 352 ? 73.823 -6.471 19.736 1.00 46.97 1002 GLU G N 1
ATOM 2507 C CA . GLU A 1 352 ? 73.323 -6.082 21.050 1.00 50.74 1002 GLU G CA 1
ATOM 2508 C C . GLU A 1 352 ? 72.122 -5.153 20.927 1.00 45.32 1002 GLU G C 1
ATOM 2509 O O . GLU A 1 352 ? 71.147 -5.285 21.675 1.00 4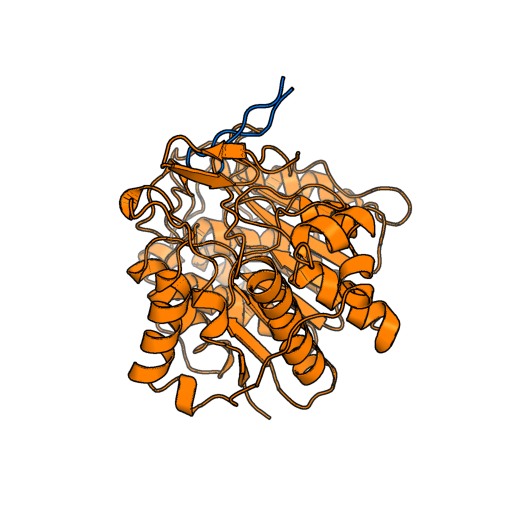5.11 1002 GLU G O 1
ATOM 2515 N N . LYS A 1 353 ? 72.170 -4.216 19.976 1.00 42.15 1003 LYS G N 1
ATOM 2516 C CA . LYS A 1 353 ? 71.057 -3.293 19.785 1.00 48.56 1003 LYS G CA 1
ATOM 2517 C C . LYS A 1 353 ? 69.768 -4.027 19.432 1.00 45.73 1003 LYS G C 1
ATOM 2518 O O . LYS A 1 353 ? 68.677 -3.587 19.817 1.00 37.24 1003 LYS G O 1
ATOM 2524 N N . VAL A 1 354 ? 69.867 -5.146 18.713 1.00 40.07 1004 VAL G N 1
ATOM 2525 C CA . VAL A 1 354 ? 68.669 -5.904 18.366 1.00 35.94 1004 VAL G CA 1
ATOM 2526 C C . VAL A 1 354 ? 68.118 -6.626 19.590 1.00 32.60 1004 VAL G C 1
ATOM 2527 O O . VAL A 1 354 ? 66.904 -6.632 19.831 1.00 35.65 1004 VAL G O 1
ATOM 2531 N N . LEU A 1 355 ? 68.994 -7.251 20.378 1.00 33.68 1005 LEU G N 1
ATOM 2532 C CA . LEU A 1 355 ? 68.541 -7.975 21.563 1.00 37.10 1005 LEU G CA 1
ATOM 2533 C C . LEU A 1 355 ? 67.884 -7.047 22.577 1.00 35.62 1005 LEU G C 1
ATOM 2534 O O . LEU A 1 355 ? 66.978 -7.464 23.308 1.00 35.92 1005 LEU G O 1
ATOM 2539 N N . GLN A 1 356 ? 68.324 -5.796 22.639 1.00 34.30 1006 GLN G N 1
ATOM 2540 C CA . GLN A 1 356 ? 67.810 -4.854 23.623 1.00 36.43 1006 GLN G CA 1
ATOM 2541 C C . GLN A 1 356 ? 66.627 -4.039 23.116 1.00 35.30 1006 GLN G C 1
ATOM 2542 O O . GLN A 1 356 ? 65.996 -3.331 23.911 1.00 33.16 1006 GLN G O 1
ATOM 2548 N N . GLN A 1 357 ? 66.308 -4.112 21.828 1.00 32.22 1007 GLN G N 1
ATOM 2549 C 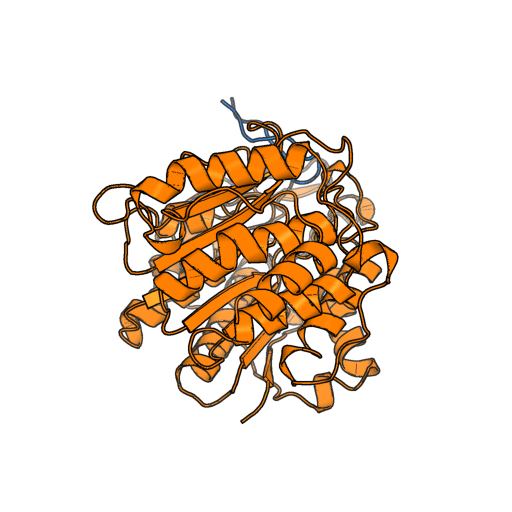CA . GLN A 1 357 ? 65.306 -3.223 21.261 1.00 31.45 1007 GLN G CA 1
ATOM 2550 C C . GLN A 1 357 ? 63.903 -3.716 21.584 1.00 30.01 1007 GLN G C 1
ATOM 2551 O O . GLN A 1 357 ? 63.575 -4.889 21.369 1.00 29.53 1007 GLN G O 1
ATOM 2557 N N . ARG A 1 358 ? 63.080 -2.812 22.072 1.00 28.65 1008 ARG G N 1
ATOM 2558 C CA . ARG A 1 358 ? 61.672 -3.114 22.249 1.00 30.00 1008 ARG G CA 1
ATOM 2559 C C . ARG A 1 358 ? 60.934 -2.957 20.921 1.00 30.91 1008 ARG G C 1
ATOM 2560 O O . ARG A 1 358 ? 61.188 -2.000 20.182 1.00 33.99 1008 ARG G O 1
ATOM 2568 N N . PRO A 1 359 ? 60.028 -3.881 20.599 1.00 31.19 1009 PRO G N 1
ATOM 2569 C CA . PRO A 1 359 ? 59.274 -3.775 19.343 1.00 27.76 1009 PRO G CA 1
ATOM 2570 C C . PRO A 1 359 ? 58.489 -2.474 19.298 1.00 28.45 1009 PRO G C 1
ATOM 2571 O O . PRO A 1 359 ? 57.997 -1.991 20.320 1.00 26.45 1009 PRO G O 1
ATOM 2575 N N . ASN A 1 360 ? 58.377 -1.899 18.103 1.00 26.78 1010 ASN G N 1
ATOM 2576 C CA . ASN A 1 360 ? 57.771 -0.577 18.010 1.00 27.79 1010 ASN G CA 1
ATOM 2577 C C . ASN A 1 360 ? 56.274 -0.655 18.311 1.00 26.91 1010 ASN G C 1
ATOM 2578 O O . ASN A 1 360 ? 55.648 -1.722 18.242 1.00 26.57 1010 ASN G O 1
ATOM 2583 N N . ALA A 1 361 ? 55.704 0.507 18.642 1.00 27.46 1011 ALA G N 1
ATOM 2584 C CA . ALA A 1 361 ? 54.330 0.570 19.132 1.00 30.66 1011 ALA G CA 1
ATOM 2585 C C . ALA A 1 361 ? 53.335 0.004 18.124 1.00 29.03 1011 ALA G C 1
ATOM 2586 O O . ALA A 1 361 ? 52.344 -0.626 18.512 1.00 27.60 1011 ALA G O 1
ATOM 2588 N N . ASN A 1 362 ? 53.568 0.231 16.827 1.00 26.65 1012 ASN G N 1
ATOM 2589 C CA . ASN A 1 362 ? 52.660 -0.316 15.822 1.00 28.18 1012 ASN G CA 1
ATOM 2590 C C . ASN A 1 362 ? 52.699 -1.839 15.816 1.00 26.75 1012 ASN G C 1
ATOM 2591 O O . ASN A 1 362 ? 51.662 -2.495 15.657 1.00 25.69 1012 ASN G O 1
ATOM 2596 N N . ALA A 1 363 ? 53.888 -2.418 15.971 1.00 24.38 1013 ALA G N 1
ATOM 2597 C CA . ALA A 1 363 ? 53.991 -3.870 16.013 1.00 26.36 1013 ALA G CA 1
ATOM 2598 C C . ALA A 1 363 ? 53.340 -4.434 17.270 1.00 26.20 1013 ALA G C 1
ATOM 2599 O O . ALA A 1 363 ? 52.715 -5.502 17.225 1.00 27.09 1013 ALA G O 1
ATOM 2601 N N . VAL A 1 364 ? 53.470 -3.731 18.396 1.00 27.25 1014 VAL G N 1
ATOM 2602 C CA . VAL A 1 364 ? 52.829 -4.179 19.631 1.00 25.10 1014 VAL G CA 1
ATOM 2603 C C . VAL A 1 364 ? 51.316 -4.165 19.472 1.00 25.34 1014 VAL G C 1
ATOM 2604 O O . VAL A 1 364 ? 50.633 -5.146 19.787 1.00 32.26 1014 VAL G O 1
ATOM 2608 N N . ARG A 1 365 ? 50.770 -3.054 18.967 1.00 26.25 1015 ARG G N 1
ATOM 2609 C CA . ARG A 1 365 ? 49.335 -2.990 18.710 1.00 30.96 1015 ARG G CA 1
ATOM 2610 C C . ARG A 1 365 ? 48.900 -4.095 17.758 1.00 30.92 1015 ARG G C 1
ATOM 2611 O O . ARG A 1 365 ? 47.848 -4.716 17.954 1.00 29.99 1015 ARG G O 1
ATOM 2619 N N . SER A 1 366 ? 49.707 -4.361 16.727 1.00 24.36 1016 SER G N 1
ATOM 2620 C CA . SER A 1 366 ? 49.367 -5.401 15.763 1.00 23.44 1016 SER G CA 1
ATOM 2621 C C . SER A 1 366 ? 49.363 -6.776 16.418 1.00 27.98 1016 SER G C 1
ATOM 2622 O O . SER A 1 366 ? 48.437 -7.569 16.212 1.00 26.45 1016 SER G O 1
ATOM 2625 N N . MET A 1 367 ? 50.401 -7.078 17.206 1.00 26.59 1017 MET G N 1
ATOM 2626 C CA . MET A 1 367 ? 50.475 -8.368 17.887 1.00 32.17 1017 MET G CA 1
ATOM 2627 C C . MET A 1 367 ? 49.329 -8.545 18.873 1.00 31.05 1017 MET G C 1
ATOM 2628 O O . MET A 1 367 ? 48.731 -9.625 18.955 1.00 27.32 1017 MET G O 1
ATOM 2633 N N . GLU A 1 368 ? 49.009 -7.496 19.634 1.00 27.44 1018 GLU G N 1
ATOM 2634 C CA . GLU A 1 368 ? 47.961 -7.621 20.641 1.00 27.21 1018 GLU G CA 1
ATOM 2635 C C . GLU A 1 368 ? 46.588 -7.789 20.005 1.00 32.17 1018 GLU G C 1
ATOM 2636 O O . GLU A 1 368 ? 45.733 -8.487 20.562 1.00 32.61 1018 GLU G O 1
ATOM 2642 N N . LYS A 1 369 ? 46.363 -7.176 18.840 1.00 31.54 1019 LYS G N 1
ATOM 2643 C CA . LYS A 1 369 ? 45.115 -7.394 18.117 1.00 31.82 1019 LYS G CA 1
ATOM 2644 C C . LYS A 1 369 ? 44.968 -8.860 17.724 1.00 30.16 1019 LYS G C 1
ATOM 2645 O O . LYS A 1 369 ? 43.899 -9.460 17.898 1.00 29.61 1019 LYS G O 1
ATOM 2651 N N . VAL A 1 370 ? 46.040 -9.449 17.186 1.00 26.53 1020 VAL G N 1
ATOM 2652 C CA . VAL A 1 370 ? 46.006 -10.851 16.770 1.00 25.53 1020 VAL G CA 1
ATOM 2653 C C . VAL A 1 370 ? 45.802 -11.761 17.974 1.00 28.48 1020 VAL G C 1
ATOM 2654 O O . VAL A 1 370 ? 45.039 -12.732 17.913 1.00 27.84 1020 VAL G O 1
ATOM 2658 N N . MET A 1 371 ? 46.484 -11.468 19.083 1.00 29.58 1021 MET G N 1
ATOM 2659 C CA . MET A 1 371 ? 46.356 -12.305 20.275 1.00 31.81 1021 MET G CA 1
ATOM 2660 C C . MET A 1 371 ? 44.955 -12.227 20.866 1.00 33.58 1021 MET G C 1
ATOM 2661 O O . MET A 1 371 ? 44.401 -13.245 21.297 1.00 33.75 1021 MET G O 1
ATOM 2666 N N . GLU A 1 372 ? 44.371 -11.026 20.905 1.00 32.13 1022 GLU G N 1
ATOM 2667 C CA . GLU A 1 372 ? 43.004 -10.881 21.393 1.00 34.26 1022 GLU G CA 1
ATOM 2668 C C . GLU A 1 372 ? 42.035 -11.723 20.573 1.00 35.86 1022 GLU G C 1
ATOM 2669 O O . GLU A 1 372 ? 41.172 -12.412 21.129 1.00 33.24 1022 GLU G O 1
ATOM 2675 N N . ILE A 1 373 ? 42.176 -11.693 19.247 1.00 32.34 1023 ILE G N 1
ATOM 2676 C CA . ILE A 1 373 ? 41.276 -12.448 18.382 1.00 31.48 1023 ILE G CA 1
ATOM 2677 C C . ILE A 1 373 ? 41.469 -13.946 18.580 1.00 30.19 1023 ILE G C 1
ATOM 2678 O O . ILE A 1 373 ? 40.502 -14.698 18.746 1.00 31.22 1023 ILE G O 1
ATOM 2683 N N . HIS A 1 374 ? 42.716 -14.405 18.571 1.00 25.91 1024 HIS G N 1
ATOM 2684 C CA . HIS A 1 374 ? 42.957 -15.837 18.616 1.00 26.22 1024 HIS G CA 1
ATOM 2685 C C . HIS A 1 374 ? 42.984 -16.406 20.028 1.00 29.46 1024 HIS G C 1
ATOM 2686 O O . HIS A 1 374 ? 43.058 -17.632 20.178 1.00 28.49 1024 HIS G O 1
ATOM 2693 N N . SER A 1 375 ? 42.893 -15.563 21.059 1.00 28.73 1025 SER G N 1
ATOM 2694 C CA . SER A 1 375 ? 42.704 -16.084 22.409 1.00 33.12 1025 SER G CA 1
ATOM 2695 C C . SER A 1 375 ? 41.402 -16.866 22.531 1.00 34.84 1025 SER G C 1
ATOM 2696 O O . SER A 1 375 ? 41.277 -17.710 23.423 1.00 36.71 1025 SER G O 1
ATOM 2699 N N . LYS A 1 376 ? 40.440 -16.614 21.639 1.00 35.45 1026 LYS G N 1
ATOM 2700 C CA . LYS A 1 376 ? 39.207 -17.392 21.593 1.00 38.45 1026 LYS G CA 1
ATOM 2701 C C . LYS A 1 376 ? 39.448 -18.850 21.206 1.00 40.24 1026 LYS G C 1
ATOM 2702 O O . LYS A 1 376 ? 38.642 -19.718 21.561 1.00 37.98 1026 LYS G O 1
ATOM 2708 N N . TYR A 1 377 ? 40.536 -19.143 20.495 1.00 32.33 1027 TYR G N 1
ATOM 2709 C CA . TYR A 1 377 ? 40.744 -20.461 19.914 1.00 32.43 1027 TYR G CA 1
ATOM 2710 C C . TYR A 1 377 ? 41.961 -21.197 20.443 1.00 36.17 1027 TYR G C 1
ATOM 2711 O O . TYR A 1 377 ? 42.046 -22.415 20.258 1.00 37.11 1027 TYR G O 1
ATOM 2720 N N . TRP A 1 378 ? 42.898 -20.509 21.084 1.00 28.00 1028 TRP G N 1
ATOM 2721 C CA . TRP A 1 378 ? 44.183 -21.098 21.438 1.00 27.01 1028 TRP G CA 1
ATOM 2722 C C . TRP A 1 378 ? 44.431 -20.887 22.922 1.00 27.55 1028 TRP G C 1
ATOM 2723 O O . TRP A 1 378 ? 44.505 -19.744 23.384 1.00 34.47 1028 TRP G O 1
ATOM 2734 N N . ARG A 1 379 ? 44.566 -21.992 23.663 1.00 32.57 1029 ARG G N 1
ATOM 2735 C CA . ARG A 1 379 ? 44.740 -21.899 25.111 1.00 37.77 1029 ARG G CA 1
ATOM 2736 C C . ARG A 1 379 ? 46.035 -21.188 25.482 1.00 34.24 1029 ARG G C 1
ATOM 2737 O O . ARG A 1 379 ? 46.093 -20.505 26.512 1.00 34.52 1029 ARG G O 1
ATOM 2745 N N . CYS A 1 380 ? 47.077 -21.329 24.660 1.00 32.75 1030 CYS G N 1
ATOM 2746 C CA . CYS A 1 380 ? 48.339 -20.652 24.930 1.00 33.80 1030 CYS G CA 1
ATOM 2747 C C . CYS A 1 380 ? 48.197 -19.136 24.913 1.00 41.04 1030 CYS G C 1
ATOM 2748 O O . CYS A 1 380 ? 49.061 -18.442 25.458 1.00 48.98 1030 CYS G O 1
ATOM 2751 N N . LEU A 1 381 ? 47.142 -18.605 24.289 1.00 40.20 1031 LEU G N 1
ATOM 2752 C CA . LEU A 1 381 ? 46.852 -17.176 24.322 1.00 40.34 1031 LEU G CA 1
ATOM 2753 C C . LEU A 1 381 ? 45.868 -16.794 25.417 1.00 47.28 1031 LEU G C 1
ATOM 2754 O O . LEU A 1 381 ? 45.551 -15.608 25.558 1.00 48.79 1031 LEU G O 1
ATOM 2759 N N . GLN A 1 382 ? 45.367 -17.759 26.185 1.00 42.40 1032 GLN G N 1
ATOM 2760 C CA . GLN A 1 382 ? 44.641 -17.425 27.401 1.00 59.62 1032 GLN G CA 1
ATOM 2761 C C . GLN A 1 382 ? 45.654 -17.213 28.517 1.00 70.35 1032 GLN G C 1
ATOM 2762 O O . GLN A 1 382 ? 45.421 -17.578 29.671 1.00 68.82 1032 GLN G O 1
ATOM 2768 N N . ARG A 1 383 ? 46.797 -16.636 28.154 1.00 84.14 1033 ARG G N 1
ATOM 2769 C CA . ARG A 1 383 ? 47.812 -16.230 29.106 1.00 93.48 1033 ARG G CA 1
ATOM 2770 C C . ARG A 1 383 ? 47.304 -15.053 29.939 1.00 110.67 1033 ARG G C 1
ATOM 2771 O O . ARG A 1 383 ? 46.246 -14.475 29.675 1.00 110.27 1033 ARG G O 1
ATOM 2779 N N . THR A 1 384 ? 48.077 -14.700 30.963 1.00 126.93 1034 THR G N 1
ATOM 2780 C CA . THR A 1 384 ? 47.676 -13.632 31.868 1.00 133.91 1034 THR G CA 1
ATOM 2781 C C . THR A 1 384 ? 47.576 -12.304 31.128 1.00 127.96 1034 THR G C 1
ATOM 2782 O O . THR A 1 384 ? 46.472 -11.800 30.893 1.00 132.33 1034 THR G O 1
ATOM 2786 N N . THR A 1 385 ? 48.717 -11.738 30.746 1.00 111.22 1035 THR G N 1
ATOM 2787 C CA . THR A 1 385 ? 48.764 -10.457 30.057 1.00 94.07 1035 THR G CA 1
ATOM 2788 C C . THR A 1 385 ? 49.656 -10.574 28.826 1.00 81.22 1035 THR G C 1
ATOM 2789 O O . THR A 1 385 ? 50.214 -11.634 28.526 1.00 75.29 1035 THR G O 1
ATOM 2793 N N . SER A 1 386 ? 49.792 -9.460 28.114 1.00 74.12 1036 SER G N 1
ATOM 2794 C CA . SER A 1 386 ? 50.581 -9.408 26.892 1.00 62.17 1036 SER G CA 1
ATOM 2795 C C . SER A 1 386 ? 52.027 -9.054 27.215 1.00 55.36 1036 SER G C 1
ATOM 2796 O O . SER A 1 386 ? 52.291 -8.105 27.960 1.00 59.31 1036 SER G O 1
ATOM 2799 N N . THR A 1 387 ? 52.956 -9.824 26.653 1.00 43.86 1037 THR G N 1
ATOM 2800 C CA . THR A 1 387 ? 54.382 -9.536 26.736 1.00 40.55 1037 THR G CA 1
ATOM 2801 C C . THR A 1 387 ? 54.940 -9.040 25.407 1.00 35.98 1037 THR G C 1
ATOM 2802 O O . THR A 1 387 ? 56.160 -9.042 25.210 1.00 35.82 1037 THR G O 1
ATOM 2806 N N . ALA A 1 388 ? 54.064 -8.617 24.490 1.00 33.23 1038 ALA G N 1
ATOM 2807 C CA . ALA A 1 388 ? 54.496 -8.261 23.140 1.00 31.44 1038 ALA G CA 1
ATOM 2808 C C . ALA A 1 388 ? 55.455 -7.076 23.133 1.00 29.65 1038 ALA G C 1
ATOM 2809 O O . ALA A 1 388 ? 56.260 -6.938 22.207 1.00 33.18 1038 ALA G O 1
ATOM 2811 N N . GLY A 1 389 ? 55.385 -6.212 24.140 1.00 32.59 1039 GLY G N 1
ATOM 2812 C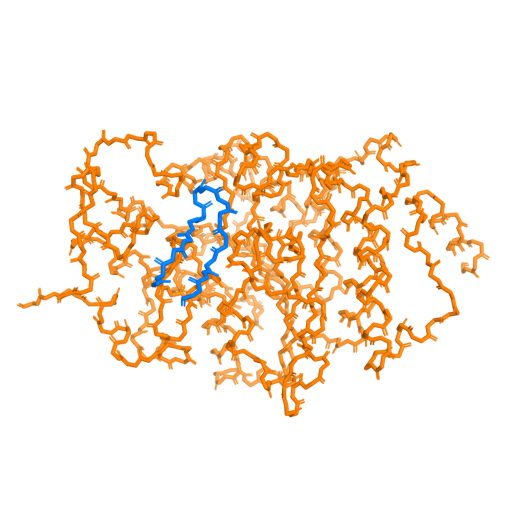 CA . GLY A 1 389 ? 56.261 -5.059 24.181 1.00 34.60 1039 GLY G CA 1
ATOM 2813 C C . GLY A 1 389 ? 57.658 -5.310 24.695 1.00 35.53 1039 GLY G C 1
ATOM 2814 O O . GLY A 1 389 ? 58.479 -4.390 24.697 1.00 31.55 1039 GLY G O 1
ATOM 2815 N N . ARG A 1 390 ? 57.968 -6.531 25.122 1.00 34.37 1040 ARG G N 1
ATOM 2816 C CA . ARG A 1 390 ? 59.265 -6.812 25.718 1.00 32.79 1040 ARG G CA 1
ATOM 2817 C C . ARG A 1 390 ? 60.337 -7.011 24.657 1.00 27.70 1040 ARG G C 1
ATOM 2818 O O . ARG A 1 390 ? 60.106 -7.652 23.630 1.00 30.95 1040 ARG G O 1
ATOM 2826 N N . SER A 1 391 ? 61.522 -6.468 24.919 1.00 28.75 1041 SER G N 1
ATOM 2827 C CA . SER A 1 391 ? 62.674 -6.838 24.116 1.00 31.13 1041 SER G CA 1
ATOM 2828 C C . SER A 1 391 ? 63.036 -8.300 24.368 1.00 31.13 1041 SER G C 1
ATOM 2829 O O . SER A 1 391 ? 62.578 -8.930 25.324 1.00 30.80 1041 SER G O 1
ATOM 2832 N N . LEU A 1 392 ? 63.894 -8.834 23.498 1.00 35.04 1042 LEU G N 1
ATOM 2833 C CA . LEU A 1 392 ? 64.350 -10.209 23.667 1.00 35.18 1042 LEU G CA 1
ATOM 2834 C C . LEU A 1 392 ? 65.060 -10.388 25.002 1.00 37.46 1042 LEU G C 1
ATOM 2835 O O . LEU A 1 392 ? 64.839 -11.384 25.700 1.00 41.42 1042 LEU G O 1
ATOM 2840 N N . ILE A 1 393 ? 65.894 -9.418 25.389 1.00 38.19 1043 ILE G N 1
ATOM 2841 C CA . ILE A 1 393 ? 66.560 -9.474 26.690 1.00 41.34 1043 ILE G CA 1
ATOM 2842 C C . ILE A 1 393 ? 65.536 -9.429 27.818 1.00 39.51 1043 ILE G C 1
ATOM 2843 O O . ILE A 1 393 ? 65.602 -10.212 28.772 1.00 42.33 1043 ILE G O 1
ATOM 2848 N N . GLU A 1 394 ? 64.572 -8.507 27.727 1.00 34.67 1044 GLU G N 1
ATOM 2849 C CA . GLU A 1 394 ? 63.555 -8.391 28.770 1.00 32.20 1044 GLU G CA 1
ATOM 2850 C C . GLU A 1 394 ? 62.722 -9.663 28.879 1.00 36.14 1044 GLU G C 1
ATOM 2851 O O . GLU A 1 394 ? 62.362 -10.086 29.984 1.00 37.75 1044 GLU G O 1
ATOM 2857 N N . ALA A 1 395 ? 62.403 -10.285 27.742 1.00 34.52 1045 ALA G N 1
ATOM 2858 C CA . ALA A 1 395 ? 61.642 -11.528 27.776 1.00 39.09 1045 ALA G CA 1
ATOM 2859 C C . ALA A 1 395 ? 62.480 -12.674 28.332 1.00 46.21 1045 ALA G C 1
ATOM 2860 O O . ALA A 1 395 ? 61.994 -13.462 29.151 1.00 42.35 1045 ALA G O 1
ATOM 2862 N N . GLN A 1 396 ? 63.739 -12.784 27.895 1.00 54.65 1046 GLN G N 1
ATOM 2863 C CA . GLN A 1 396 ? 64.617 -13.836 28.403 1.00 63.11 1046 GLN G CA 1
ATOM 2864 C C . GLN A 1 396 ? 64.940 -13.637 29.877 1.00 70.66 1046 GLN G C 1
ATOM 2865 O O . GLN A 1 396 ? 65.161 -14.616 30.598 1.00 75.56 1046 GLN G O 1
ATOM 2871 N N . THR A 1 397 ? 64.977 -12.387 30.341 1.00 73.15 1047 THR G N 1
ATOM 2872 C CA . THR A 1 397 ? 65.190 -12.138 31.762 1.00 73.01 1047 THR G CA 1
ATOM 2873 C C . THR A 1 397 ? 64.007 -12.630 32.587 1.00 75.10 1047 THR G C 1
ATOM 2874 O O . THR A 1 397 ? 64.192 -13.205 33.666 1.00 80.10 1047 THR G O 1
ATOM 2878 N N . CYS A 1 398 ? 62.786 -12.427 32.091 1.00 70.84 1048 CYS G N 1
ATOM 2879 C CA . CYS A 1 398 ? 61.605 -12.904 32.799 1.00 76.13 1048 CYS G CA 1
ATOM 2880 C C . CYS A 1 398 ? 61.393 -14.404 32.647 1.00 83.95 1048 CYS G C 1
ATOM 2881 O O . CYS A 1 398 ? 60.691 -14.999 33.470 1.00 84.95 1048 CYS G O 1
ATOM 2884 N N . GLU A 1 399 ? 61.979 -15.027 31.623 1.00 90.48 1049 GLU G N 1
ATOM 2885 C CA . GLU A 1 399 ? 61.851 -16.472 31.467 1.00 99.26 1049 GLU G CA 1
ATOM 2886 C C . GLU A 1 399 ? 62.752 -17.218 32.444 1.00 99.22 1049 GLU G C 1
ATOM 2887 O O . GLU A 1 399 ? 62.321 -18.185 33.083 1.00 99.74 1049 GLU G O 1
ATOM 2893 N N . ASN A 1 400 ? 64.010 -16.781 32.568 1.00 96.25 1050 ASN G N 1
ATOM 2894 C CA . ASN A 1 400 ? 64.954 -17.466 33.446 1.00 96.04 1050 ASN G CA 1
ATOM 2895 C C . ASN A 1 400 ? 64.492 -17.425 34.897 1.00 101.59 1050 ASN G C 1
ATOM 2896 O O . ASN A 1 400 ? 64.637 -18.410 35.631 1.00 101.69 1050 ASN G O 1
ATOM 2901 N N . GLU A 1 401 ? 63.929 -16.294 35.326 1.00 105.02 1051 GLU G N 1
ATOM 2902 C CA . GLU A 1 401 ? 63.459 -16.177 36.702 1.00 110.39 1051 GLU G CA 1
ATOM 2903 C C . GLU A 1 401 ? 62.206 -17.012 36.942 1.00 111.61 1051 GLU G C 1
ATOM 2904 O O . GLU A 1 401 ? 61.988 -17.487 38.062 1.00 113.03 1051 GLU G O 1
ATOM 2910 N N . GLU A 1 402 ? 61.378 -17.202 35.913 1.00 111.73 1052 GLU G N 1
ATOM 2911 C CA . GLU A 1 402 ? 60.213 -18.071 36.048 1.00 112.55 1052 GLU G CA 1
ATOM 2912 C C . GLU A 1 402 ? 60.634 -19.533 36.144 1.00 106.60 1052 GLU G C 1
ATOM 2913 O O . GLU A 1 402 ? 60.275 -20.237 37.095 1.00 104.22 1052 GLU G O 1
ATOM 2919 N N . ALA A 1 403 ? 61.400 -20.005 35.165 1.00 101.03 1053 ALA G N 1
ATOM 2920 C CA . ALA A 1 403 ? 61.870 -21.384 35.152 1.00 98.21 1053 ALA G CA 1
ATOM 2921 C C . ALA A 1 403 ? 63.394 -21.437 35.178 1.00 96.11 1053 ALA G C 1
ATOM 2922 O O . ALA A 1 403 ? 63.990 -21.988 36.102 1.00 97.59 1053 ALA G O 1
ATOM 2924 N N . HIS B 2 1 ? 36.387 -1.422 -11.680 1.00 86.12 1358 HIS A N 1
ATOM 2925 C CA . HIS B 2 1 ? 36.987 -2.646 -12.203 1.00 88.40 1358 HIS A CA 1
ATOM 2926 C C . HIS B 2 1 ? 38.112 -3.129 -11.294 1.00 87.03 1358 HIS A C 1
ATOM 2927 O O . HIS B 2 1 ? 38.103 -2.853 -10.099 1.00 93.70 1358 HIS A O 1
ATOM 2934 N N . ILE B 2 2 ? 39.079 -3.850 -11.856 1.00 80.20 1359 ILE A N 1
ATOM 2935 C CA . ILE B 2 2 ? 40.157 -4.453 -11.078 1.00 73.04 1359 ILE A CA 1
ATOM 2936 C C . ILE B 2 2 ? 41.420 -3.616 -11.230 1.00 69.54 1359 ILE A C 1
ATOM 2937 O O . ILE B 2 2 ? 41.818 -3.263 -12.348 1.00 71.87 1359 ILE A O 1
ATOM 2942 N N . ARG B 2 3 ? 42.038 -3.280 -10.101 1.00 56.54 1360 ARG A N 1
ATOM 2943 C CA . ARG B 2 3 ? 43.364 -2.686 -10.062 1.00 52.49 1360 ARG A CA 1
ATOM 2944 C C . ARG B 2 3 ? 44.166 -3.415 -8.992 1.00 49.75 1360 ARG A C 1
ATOM 2945 O O . ARG B 2 3 ? 43.644 -4.279 -8.282 1.00 50.67 1360 ARG A O 1
ATOM 2953 N N . GLY B 2 4 ? 45.446 -3.080 -8.881 1.00 46.34 1361 GLY A N 1
ATOM 2954 C CA . GLY B 2 4 ? 46.309 -3.771 -7.942 1.00 43.16 1361 GLY A CA 1
ATOM 2955 C C . GLY B 2 4 ? 47.600 -4.223 -8.586 1.00 45.51 1361 GLY A C 1
ATOM 2956 O O . GLY B 2 4 ? 47.614 -4.615 -9.758 1.00 41.02 1361 GLY A O 1
ATOM 2957 N N . SER B 2 5 ? 48.692 -4.183 -7.827 1.00 32.34 1362 SER A N 1
ATOM 2958 C CA . SER B 2 5 ? 50.020 -4.367 -8.405 1.00 32.13 1362 SER A CA 1
ATOM 2959 C C . SER B 2 5 ? 50.993 -4.717 -7.296 1.00 30.18 1362 SER A C 1
ATOM 2960 O O . SER B 2 5 ? 51.168 -3.925 -6.364 1.00 28.70 1362 SER A O 1
ATOM 2963 N N . ILE B 2 6 ? 51.637 -5.883 -7.394 1.00 25.70 1363 ILE A N 1
ATOM 2964 C CA . ILE B 2 6 ? 52.657 -6.202 -6.400 1.00 25.82 1363 ILE A CA 1
ATOM 2965 C C . ILE B 2 6 ? 53.897 -5.338 -6.618 1.00 27.74 1363 ILE A C 1
ATOM 2966 O O . ILE B 2 6 ? 54.565 -4.948 -5.654 1.00 26.95 1363 ILE A O 1
ATOM 2971 N N . THR B 2 7 ? 54.206 -4.993 -7.873 1.00 25.31 1364 THR A N 1
ATOM 2972 C CA . THR B 2 7 ? 55.356 -4.135 -8.143 1.00 28.26 1364 THR A CA 1
ATOM 2973 C C . THR B 2 7 ? 55.209 -2.769 -7.479 1.00 31.27 1364 THR A C 1
ATOM 2974 O O . THR B 2 7 ? 56.203 -2.184 -7.032 1.00 35.33 1364 THR A O 1
ATOM 2978 N N . GLN B 2 8 ? 53.989 -2.246 -7.396 1.00 30.90 1365 GLN A N 1
ATOM 2979 C CA . GLN B 2 8 ? 53.755 -0.938 -6.799 1.00 30.69 1365 GLN A CA 1
ATOM 2980 C C . GLN B 2 8 ? 53.258 -1.015 -5.360 1.00 29.88 1365 GLN A C 1
ATOM 2981 O O . GLN B 2 8 ? 53.113 0.028 -4.715 1.00 35.52 1365 GLN A O 1
ATOM 2987 N N . GLY B 2 9 ? 53.002 -2.215 -4.842 1.00 30.49 1366 GLY A N 1
ATOM 2988 C CA . GLY B 2 9 ? 52.486 -2.350 -3.492 1.00 31.64 1366 GLY A CA 1
ATOM 2989 C C . GLY B 2 9 ? 51.036 -1.961 -3.331 1.00 34.17 1366 GLY A C 1
ATOM 2990 O O . GLY B 2 9 ? 50.601 -1.684 -2.213 1.00 31.01 1366 GLY A O 1
ATOM 2991 N N . ILE B 2 10 ? 50.269 -1.941 -4.418 1.00 29.90 1367 ILE A N 1
ATOM 2992 C CA . ILE B 2 10 ? 48.881 -1.485 -4.396 1.00 30.02 1367 ILE A CA 1
ATOM 2993 C C . ILE B 2 10 ? 47.952 -2.681 -4.220 1.00 33.30 1367 ILE A C 1
ATOM 2994 O O . ILE B 2 10 ? 48.076 -3.671 -4.958 1.00 31.61 1367 ILE A O 1
ATOM 2999 N N . PRO B 2 11 ? 47.003 -2.631 -3.285 1.00 32.56 1368 PRO A N 1
ATOM 3000 C CA . PRO B 2 11 ? 46.106 -3.774 -3.087 1.00 28.53 1368 PRO A CA 1
ATOM 3001 C C . PRO B 2 11 ? 45.149 -3.956 -4.252 1.00 30.46 1368 PRO A C 1
ATOM 3002 O O . PRO B 2 11 ? 44.826 -3.014 -4.980 1.00 30.68 1368 PRO A O 1
ATOM 3006 N N . ARG B 2 12 ? 44.691 -5.195 -4.419 1.00 30.60 1369 ARG A N 1
ATOM 3007 C CA . ARG B 2 12 ? 43.642 -5.475 -5.387 1.00 36.34 1369 ARG A CA 1
ATOM 3008 C C . ARG B 2 12 ? 42.308 -4.983 -4.847 1.00 42.95 1369 ARG A C 1
ATOM 3009 O O . ARG B 2 12 ? 41.982 -5.195 -3.676 1.00 41.85 1369 ARG A O 1
ATOM 3017 N N . SER B 2 13 ? 41.534 -4.312 -5.697 1.00 43.17 1370 SER A N 1
ATOM 3018 C CA . SER B 2 13 ? 40.289 -3.720 -5.228 1.00 54.99 1370 SER A CA 1
ATOM 3019 C C . SER B 2 13 ? 39.261 -3.681 -6.348 1.00 61.15 1370 SER A C 1
ATOM 3020 O O . SER B 2 13 ? 39.607 -3.606 -7.532 1.00 56.21 1370 SER A O 1
ATOM 3023 N N . TYR B 2 14 ? 37.992 -3.738 -5.944 1.00 73.21 1371 TYR A N 1
ATOM 3024 C CA . TYR B 2 14 ? 36.836 -3.568 -6.825 1.00 80.23 1371 TYR A CA 1
ATOM 3025 C C . TYR B 2 14 ? 36.870 -4.518 -8.020 1.00 79.31 1371 TYR A C 1
ATOM 3026 O O . TYR B 2 14 ? 36.593 -5.710 -7.888 1.00 79.86 1371 TYR A O 1
#

Solvent-accessible surface area: 15744 Å² total; per-residue (Å²): 170,43,2,0,1,0,30,39,80,91,0,35,99,5,98,16,106,36,75,45,108,115,49,28,27,12,68,14,18,0,0,94,27,0,31,51,48,0,97,132,56,38,14,68,68,146,11,88,72,12,210,20,77,101,0,63,47,126,6,0,69,30,19,5,32,112,66,4,0,84,78,8,3,48,45,138,213,140,61,50,74,172,11,139,41,40,0,19,0,27,42,80,10,2,12,12,15,113,106,71,1,5,21,3,2,47,8,0,0,0,0,1,3,44,0,2,39,54,1,19,75,39,111,6,79,0,0,0,0,0,3,2,5,4,2,3,2,0,44,91,72,46,17,3,1,7,0,0,4,0,6,3,0,0,0,0,36,3,0,38,119,120,71,94,22,74,76,0,0,0,0,0,0,1,0,1,1,0,11,1,0,18,86,24,6,58,60,31,51,32,0,0,1,2,1,0,0,34,28,17,104,18,103,7,3,9,23,36,0,16,22,101,44,18,11,65,49,104,1,58,1,54,3,0,0,2,1,0,38,34,20,59,112,70,41,1,9,11,7,7,0,8,2,0,0,62,9,0,1,35,23,0,0,62,66,2,61,10,56,4,0,2,0,0,0,0,0,0,0,3,89,60,16,75,72,61,12,0,5,2,78,0,24,16,86,0,0,0,52,0,0,118,60,0,33,67,11,16,87,7,100,0,2,0,3,2,3,2,0,17,48,70,88,5,0,7,53,0,0,54,14,0,0,17,4,1,40,56,66,170,24,83,105,14,66,104,150,25,39,103,72,157,9,20,59,21,0,27,149,8,0,71,105,0,25,117,32,0,35,157,73,13,190,29,20,106,174,134,108,54,40,0,34,85,3,34,67,60,10,80,65,40,106,107,139,146,121,187,105,155,28,9,1,52,115,7,67,27,81,29,230

Nearest PDB structures (foldseek):
  5zoo-assembly1_G  TM=1.003E+00  e=9.499E-89  Homo sapiens
  5zop-assembly1_G  TM=9.989E-01  e=5.058E-82  Homo sapiens
  2vqw-assembly1_G  TM=9.966E-01  e=3.154E-78  Homo sapiens
  2vqj-assembly1_A  TM=9.141E-01  e=8.068E-76  Homo sapiens
  2vqm-assembly1_A  TM=9.140E-01  e=1.642E-74  Homo sapiens

Foldseek 3Di:
DAAEEEDDLLLQPFAWPLPPVVQALQHSVQLVLLVVLCVVVCLNVRHHYFYFAFADLVLLLLFAPSVLLPQQQDAVCPQWDQEPSRTIANDSHAGGDRPRRNRQQRRLLRRLLRQLVCLLVVVYLEYEYSGDDFALQAARRDDDDHHRTHSLLSSVSCCCVVVVFQAEEEEEEAQADSPRNCRRCQAPCRYAYEYEYAAQCQPAPPRDQDLLSQGDHNRGNRYGRLYFHDAPPPAFELQLVVLLCVFPVLQQQVQSQGQAYEYADEQQQDPPHDVNSHNHHYHLLSLLVVLLSCCVGNVNSYYYYYHHDRPNVRSSSNSVSNSCSSRVHDGDDDDPCQQQDFTDPSSLVSSVVSLVSSVVPGVSSVDDDDPSRGGNVRVVVVVVVVD/DWDDDPVVPGHTDD